Protein AF-A0A9J6D4V9-F1 (afdb_monomer_lite)

Organism: Rhipicephalus microplus (NCBI:txid6941)

Secondary structure (DSSP, 8-state):
-----PPPPPP-PPPPP------------------------------------------THHHHHHHHHHHHHHHHHHHHHHHHHHHHHHHTTSSS-HHHHHHHHHHHS-------PPPPPPSSSEEEEEEE-TT--GGGS-HHHHHHHHHHHTTT-S-TTSSEEEEETTTTEEEEEES-HHHHHHHHT--EEEETTEEEEEEEEEPPPTTEEEEEEE-PPTT--HHHHHHHSTTT-TT-EEEEEEE-TTSSEEEEEEESS---SEEEETTEEEEEEEP-PBPPB-TTT--BSS-GGG-S-TT--B-TTT--BSPPTT-------SS-SSSS-TT-TT-GGGB--PPPP-----------------------------------------------------------------------------------------------------------TTSSS----TT-EEEEEEEEETTEEEEEEEE----SSEEEEEEE--TT--HHHHHHHEE-TTS-EEEEEE-TTSSEEEEEEESSS--SEEEETTEEEEPEE--PPPPB-TTT--BSS-GGG-S-TTS-B-TTT--B-PEETTEEPP-------TTT--

pLDDT: mean 72.31, std 23.51, range [28.3, 98.06]

InterPro domains:
  IPR001878 Zinc finger, CCHC-type [PS50158] (565-580)
  IPR001878 Zinc finger, CCHC-type [SM00343] (285-301)
  IPR001878 Zinc finger, CCHC-type [SM00343] (564-580)
  IPR036875 Zinc finger, CCHC-type superfamily [SSF57756] (561-592)

Radius of gyration: 41.22 Å; chains: 1; bounding box: 108×110×120 Å

Structure (mmCIF, N/CA/C/O backbone):
data_AF-A0A9J6D4V9-F1
#
_entry.id   AF-A0A9J6D4V9-F1
#
loop_
_atom_site.group_PDB
_atom_site.id
_atom_site.type_symbol
_atom_site.label_atom_id
_atom_site.label_alt_id
_atom_site.label_comp_id
_atom_site.label_asym_id
_atom_site.label_entity_id
_atom_site.label_seq_id
_atom_site.pdbx_PDB_ins_code
_atom_site.Cartn_x
_atom_site.Cartn_y
_atom_site.Cartn_z
_atom_site.occupancy
_atom_site.B_iso_or_equiv
_atom_site.auth_seq_id
_atom_site.auth_comp_id
_atom_site.auth_asym_id
_atom_site.auth_atom_id
_atom_site.pdbx_PDB_model_num
ATOM 1 N N . MET A 1 1 ? 28.452 5.217 42.833 1.00 40.12 1 MET A N 1
ATOM 2 C CA . MET A 1 1 ? 28.239 3.842 43.328 1.00 40.12 1 MET A CA 1
ATOM 3 C C . MET A 1 1 ? 26.822 3.478 42.954 1.00 40.12 1 MET A C 1
ATOM 5 O O . MET A 1 1 ? 25.899 3.711 43.721 1.00 40.12 1 MET A O 1
ATOM 9 N N . GLU A 1 2 ? 26.670 3.088 41.695 1.00 35.03 2 GLU A N 1
ATOM 10 C CA . GLU A 1 2 ? 25.404 2.697 41.083 1.00 35.03 2 GLU A CA 1
ATOM 11 C C . GLU A 1 2 ? 25.174 1.216 41.376 1.00 35.03 2 GLU A C 1
ATOM 13 O O . GLU A 1 2 ? 26.120 0.427 41.376 1.00 35.03 2 GLU A O 1
ATOM 18 N N . VAL A 1 3 ? 23.934 0.875 41.712 1.00 43.69 3 VAL A N 1
ATOM 19 C CA . VAL A 1 3 ? 23.513 -0.476 42.072 1.00 43.69 3 VAL A CA 1
ATOM 20 C C . VAL A 1 3 ? 22.655 -0.975 40.916 1.00 43.69 3 VAL A C 1
ATOM 22 O O . VAL A 1 3 ? 21.552 -0.475 40.704 1.00 43.69 3 VAL A O 1
ATOM 25 N N . ASP A 1 4 ? 23.206 -1.905 40.141 1.00 37.25 4 ASP A N 1
ATOM 26 C CA . ASP A 1 4 ? 22.520 -2.610 39.061 1.00 37.25 4 ASP A CA 1
ATOM 27 C C . ASP A 1 4 ? 21.611 -3.702 39.648 1.00 37.25 4 ASP A C 1
ATOM 29 O O . ASP A 1 4 ? 22.089 -4.692 40.203 1.00 37.25 4 ASP A O 1
ATOM 33 N N . GLU A 1 5 ? 20.293 -3.550 39.498 1.00 47.66 5 GLU A N 1
ATOM 34 C CA . GLU A 1 5 ? 19.321 -4.624 39.728 1.00 47.66 5 GLU A CA 1
ATOM 35 C C . GLU A 1 5 ? 18.930 -5.274 38.393 1.00 47.66 5 GLU A C 1
ATOM 37 O O . GLU A 1 5 ? 18.200 -4.715 37.570 1.00 47.66 5 GLU A O 1
ATOM 42 N N . ALA A 1 6 ? 19.431 -6.492 38.189 1.00 38.75 6 ALA A N 1
ATOM 43 C CA . ALA A 1 6 ? 19.097 -7.359 37.070 1.00 38.75 6 ALA A CA 1
ATOM 44 C C . ALA A 1 6 ? 17.763 -8.094 37.306 1.00 38.75 6 ALA A C 1
ATOM 46 O O . ALA A 1 6 ? 17.585 -8.801 38.297 1.00 38.75 6 ALA A O 1
ATOM 47 N N . TYR A 1 7 ? 16.840 -7.980 36.349 1.00 41.12 7 TYR A N 1
ATOM 48 C CA . TYR A 1 7 ? 15.616 -8.785 36.269 1.00 41.12 7 TYR A CA 1
ATOM 49 C C . TYR A 1 7 ? 15.907 -10.179 35.673 1.00 41.12 7 TYR A C 1
ATOM 51 O O . TYR A 1 7 ? 16.511 -10.253 34.599 1.00 41.12 7 TYR A O 1
ATOM 59 N N . PRO A 1 8 ? 15.426 -11.290 36.269 1.00 50.03 8 PRO A N 1
ATOM 60 C CA . PRO A 1 8 ? 15.545 -12.616 35.670 1.00 50.03 8 PRO A CA 1
ATOM 61 C C . PRO A 1 8 ? 14.403 -12.886 34.674 1.00 50.03 8 PRO A C 1
ATOM 63 O O . PRO A 1 8 ? 13.220 -12.740 34.987 1.00 50.03 8 PRO A O 1
ATOM 66 N N . GLY A 1 9 ? 14.766 -13.298 33.457 1.00 38.12 9 GLY A N 1
ATOM 67 C CA . GLY A 1 9 ? 13.834 -13.788 32.436 1.00 38.12 9 GLY A CA 1
ATOM 68 C C . GLY A 1 9 ? 13.408 -15.248 32.674 1.00 38.12 9 GLY A C 1
ATOM 69 O O . GLY A 1 9 ? 14.150 -16.007 33.300 1.00 38.12 9 GLY A O 1
ATOM 70 N N . PRO A 1 10 ? 12.231 -15.675 32.176 1.00 48.09 10 PRO A N 1
ATOM 71 C CA . PRO A 1 10 ? 11.735 -17.028 32.393 1.00 48.09 10 PRO A CA 1
ATOM 72 C C . PRO A 1 10 ? 12.404 -18.054 31.467 1.00 48.09 10 PRO A C 1
ATOM 74 O O . PRO A 1 10 ? 12.491 -17.888 30.248 1.00 48.09 10 PRO A O 1
ATOM 77 N N . SER A 1 11 ? 12.832 -19.142 32.097 1.00 35.38 11 SER A N 1
ATOM 78 C CA . SER A 1 11 ? 13.412 -20.364 31.552 1.00 35.38 11 SER A CA 1
ATOM 79 C C . SER A 1 11 ? 12.443 -21.118 30.632 1.00 35.38 11 SER A C 1
ATOM 81 O O . SER A 1 11 ? 11.279 -21.350 30.956 1.00 35.38 11 SER A O 1
ATOM 83 N N . ARG A 1 12 ? 12.946 -21.522 29.461 1.00 38.38 12 ARG A N 1
ATOM 84 C CA . ARG A 1 12 ? 12.246 -22.345 28.467 1.00 38.38 12 ARG A CA 1
ATOM 85 C C . ARG A 1 12 ? 12.803 -23.769 28.542 1.00 38.38 12 ARG A C 1
ATOM 87 O O . ARG A 1 12 ? 14.004 -23.958 28.373 1.00 38.38 12 ARG A O 1
ATOM 94 N N . ALA A 1 13 ? 11.937 -24.741 28.817 1.00 38.50 13 ALA A N 1
ATOM 95 C CA . ALA A 1 13 ? 12.264 -26.166 28.808 1.00 38.50 13 ALA A CA 1
ATOM 96 C C . ALA A 1 13 ? 12.454 -26.696 27.365 1.00 38.50 13 ALA A C 1
ATOM 98 O O . ALA A 1 13 ? 11.830 -26.151 26.447 1.00 38.50 13 ALA A O 1
ATOM 99 N N . PRO A 1 14 ? 13.284 -27.737 27.150 1.00 47.25 14 PRO A N 1
ATOM 100 C CA . PRO A 1 14 ? 13.490 -28.344 25.840 1.00 47.25 14 PRO A CA 1
ATOM 101 C C . PRO A 1 14 ? 12.484 -29.479 25.590 1.00 47.25 14 PRO A C 1
ATOM 103 O O . PRO A 1 14 ? 12.342 -30.380 26.415 1.00 47.25 14 PRO A O 1
ATOM 106 N N . GLU A 1 15 ? 11.812 -29.454 24.438 1.00 40.12 15 GLU A N 1
ATOM 107 C CA . GLU A 1 15 ? 11.062 -30.605 23.923 1.00 40.12 15 GLU A CA 1
ATOM 108 C C . GLU A 1 15 ? 11.951 -31.443 23.001 1.00 40.12 15 GLU A C 1
ATOM 110 O O . GLU A 1 15 ? 12.715 -30.934 22.178 1.00 40.12 15 GLU A O 1
ATOM 115 N N . SER A 1 16 ? 11.859 -32.747 23.220 1.00 40.16 16 SER A N 1
ATOM 116 C CA . SER A 1 16 ? 12.719 -33.809 22.731 1.00 40.16 16 SER A CA 1
ATOM 117 C C . SER A 1 16 ? 12.394 -34.268 21.311 1.00 40.16 16 SER A C 1
ATOM 119 O O . SER A 1 16 ? 11.239 -34.400 20.913 1.00 40.16 16 SER A O 1
ATOM 121 N N . LEU A 1 17 ? 13.474 -34.600 20.607 1.00 36.28 17 LEU A N 1
ATOM 122 C CA . LEU A 1 17 ? 13.547 -35.372 19.372 1.00 36.28 17 LEU A CA 1
ATOM 123 C C . LEU A 1 17 ? 12.884 -36.749 19.519 1.00 36.28 17 LEU A C 1
ATOM 125 O O . LEU A 1 17 ? 13.176 -37.472 20.468 1.00 36.28 17 LEU A O 1
ATOM 129 N N . THR A 1 18 ? 12.092 -37.149 18.526 1.00 41.62 18 THR A N 1
ATOM 130 C CA . THR A 1 18 ? 11.937 -38.563 18.152 1.00 41.62 18 THR A CA 1
ATOM 131 C C . THR A 1 18 ? 12.014 -38.684 16.636 1.00 41.62 18 THR A C 1
ATOM 133 O O . THR A 1 18 ? 11.516 -37.831 15.899 1.00 41.62 18 THR A O 1
ATOM 136 N N . ALA A 1 19 ? 12.748 -39.707 16.219 1.00 35.22 19 ALA A N 1
ATOM 137 C CA . ALA A 1 19 ? 13.130 -40.024 14.861 1.00 35.22 19 ALA A CA 1
ATOM 138 C C . ALA A 1 19 ? 12.223 -41.116 14.266 1.00 35.22 19 ALA A C 1
ATOM 140 O O . ALA A 1 19 ? 11.539 -41.830 14.996 1.00 35.22 19 ALA A O 1
ATOM 141 N N . ASP A 1 20 ? 12.321 -41.220 12.941 1.00 33.28 20 ASP A N 1
ATOM 142 C CA . ASP A 1 20 ? 12.147 -42.394 12.081 1.00 33.28 20 ASP A CA 1
ATOM 143 C C . ASP A 1 20 ? 10.772 -43.067 11.954 1.00 33.28 20 ASP A C 1
ATOM 145 O O . ASP A 1 20 ? 10.208 -43.633 12.887 1.00 33.28 20 ASP A O 1
ATOM 149 N N . THR A 1 21 ? 10.284 -43.135 10.711 1.00 35.41 21 THR A N 1
ATOM 150 C CA . THR A 1 21 ? 10.215 -44.419 9.985 1.00 35.41 21 THR A CA 1
ATOM 151 C C . THR A 1 21 ? 9.868 -44.213 8.508 1.00 35.41 21 THR A C 1
ATOM 153 O O . THR A 1 21 ? 8.846 -43.627 8.150 1.00 35.41 21 THR A O 1
ATOM 156 N N . ASP A 1 22 ? 10.751 -44.736 7.661 1.00 34.06 22 ASP A N 1
ATOM 157 C CA . ASP A 1 22 ? 10.544 -45.024 6.247 1.00 34.06 22 ASP A CA 1
ATOM 158 C C . ASP A 1 22 ? 9.470 -46.103 6.043 1.00 34.06 22 ASP A C 1
ATOM 160 O O . ASP A 1 22 ? 9.441 -47.104 6.759 1.00 34.06 22 ASP A O 1
ATOM 164 N N . ALA A 1 23 ? 8.650 -45.958 4.999 1.00 36.25 23 ALA A N 1
ATOM 165 C CA . ALA A 1 23 ? 7.976 -47.088 4.362 1.00 36.25 23 ALA A CA 1
ATOM 166 C C . ALA A 1 23 ? 7.663 -46.773 2.892 1.00 36.25 23 ALA A C 1
ATOM 168 O O . ALA A 1 23 ? 6.784 -45.985 2.542 1.00 36.25 23 ALA A O 1
ATOM 169 N N . SER A 1 24 ? 8.437 -47.424 2.038 1.00 35.44 24 SER A N 1
ATOM 170 C CA . SER A 1 24 ? 8.276 -47.621 0.605 1.00 35.44 24 SER A CA 1
ATOM 171 C C . SER A 1 24 ? 7.042 -48.477 0.278 1.00 35.44 24 SER A C 1
ATOM 173 O O . SER A 1 24 ? 6.685 -49.380 1.031 1.00 35.44 24 SER A O 1
ATOM 175 N N . GLY A 1 25 ? 6.417 -48.254 -0.888 1.00 30.73 25 GLY A N 1
ATOM 176 C CA . GLY A 1 25 ? 5.390 -49.174 -1.386 1.00 30.73 25 GLY A CA 1
ATOM 177 C C . GLY A 1 25 ? 4.711 -48.815 -2.718 1.00 30.73 25 GLY A C 1
ATOM 178 O O . GLY A 1 25 ? 3.771 -48.035 -2.723 1.00 30.73 25 GLY A O 1
ATOM 179 N N . VAL A 1 26 ? 5.188 -49.440 -3.809 1.00 35.44 26 VAL A N 1
ATOM 180 C CA . VAL A 1 26 ? 4.422 -50.168 -4.866 1.00 35.44 26 VAL A CA 1
ATOM 181 C C . VAL A 1 26 ? 3.265 -49.410 -5.573 1.00 35.44 26 VAL A C 1
ATOM 183 O O . VAL A 1 26 ? 2.251 -49.100 -4.973 1.00 35.44 26 VAL A O 1
ATOM 186 N N . SER A 1 27 ? 3.377 -48.976 -6.839 1.00 31.91 27 SER A N 1
ATOM 187 C CA . SER A 1 27 ? 3.299 -49.715 -8.130 1.00 31.91 27 SER A CA 1
ATOM 188 C C . SER A 1 27 ? 1.944 -50.366 -8.479 1.00 31.91 27 SER A C 1
ATOM 190 O O . SER A 1 27 ? 1.660 -51.462 -8.017 1.00 31.91 27 SER A O 1
ATOM 192 N N . SER A 1 28 ? 1.193 -49.754 -9.412 1.00 36.53 28 SER A N 1
ATOM 193 C CA . SER A 1 28 ? 0.231 -50.395 -10.351 1.00 36.53 28 SER A CA 1
ATOM 194 C C . SER A 1 28 ? -0.436 -49.286 -11.193 1.00 36.53 28 SER A C 1
ATOM 196 O O . SER A 1 28 ? -1.169 -48.474 -10.643 1.00 36.53 28 SER A O 1
ATOM 198 N N . ARG A 1 29 ? -0.027 -48.973 -12.434 1.00 32.38 29 ARG A N 1
ATOM 199 C CA . ARG A 1 29 ? -0.283 -49.632 -13.741 1.00 32.38 29 ARG A CA 1
ATOM 200 C C . ARG A 1 29 ? -1.748 -50.013 -14.022 1.00 32.38 29 ARG A C 1
ATOM 202 O O . ARG A 1 29 ? -2.245 -50.944 -13.407 1.00 32.38 29 ARG A O 1
ATOM 209 N N . GLN A 1 30 ? -2.302 -49.360 -15.059 1.00 36.75 30 GLN A N 1
ATOM 210 C CA . GLN A 1 30 ? -3.184 -49.823 -16.165 1.00 36.75 30 GLN A CA 1
ATOM 211 C C . GLN A 1 30 ? -4.365 -48.854 -16.446 1.00 36.75 30 GLN A C 1
ATOM 213 O O . GLN A 1 30 ? -4.697 -48.057 -15.575 1.00 36.75 30 GLN A O 1
ATOM 218 N N . PRO A 1 31 ? -5.021 -48.893 -17.628 1.00 46.91 31 PRO A N 1
ATOM 219 C CA . PRO A 1 31 ? -4.448 -48.724 -18.966 1.00 46.91 31 PRO A CA 1
ATOM 220 C C . PRO A 1 31 ? -5.213 -47.683 -19.825 1.00 46.91 31 PRO A C 1
ATOM 222 O O . PRO A 1 31 ? -6.284 -47.194 -19.474 1.00 46.91 31 PRO A O 1
ATOM 225 N N . LYS A 1 32 ? -4.611 -47.365 -20.978 1.00 33.25 32 LYS A N 1
ATOM 226 C CA . LYS A 1 32 ? -5.160 -46.579 -22.093 1.00 33.25 32 LYS A CA 1
ATOM 227 C C . LYS A 1 32 ? -6.348 -47.294 -22.751 1.00 33.25 32 LYS A C 1
ATOM 229 O O . LYS A 1 32 ? -6.339 -48.517 -22.848 1.00 33.25 32 LYS A O 1
ATOM 234 N N . THR A 1 33 ? -7.300 -46.518 -23.262 1.00 37.38 33 THR A N 1
ATOM 235 C CA . THR A 1 33 ? -8.241 -46.934 -24.312 1.00 37.38 33 THR A CA 1
ATOM 236 C C . THR A 1 33 ? -8.137 -45.950 -25.472 1.00 37.38 33 THR A C 1
ATOM 238 O O . THR A 1 33 ? -8.057 -44.737 -25.265 1.00 37.38 33 THR A O 1
ATOM 241 N N . ASP A 1 34 ? -8.041 -46.526 -26.665 1.00 31.00 34 ASP A N 1
ATOM 242 C CA . ASP A 1 34 ? -7.823 -45.897 -27.960 1.00 31.00 34 ASP A CA 1
ATOM 243 C C . ASP A 1 34 ? -9.154 -45.584 -28.677 1.00 31.00 34 ASP A C 1
ATOM 245 O O . ASP A 1 34 ? -10.120 -46.328 -28.528 1.00 31.00 34 ASP A O 1
ATOM 249 N N . GLU A 1 35 ? -9.107 -44.524 -29.504 1.00 31.72 35 GLU A N 1
ATOM 250 C CA . GLU A 1 35 ? -9.814 -44.311 -30.792 1.00 31.72 35 GLU A CA 1
ATOM 251 C C . GLU A 1 35 ? -11.364 -44.206 -30.874 1.00 31.72 35 GLU A C 1
ATOM 253 O O . GLU A 1 35 ? -12.065 -44.600 -29.945 1.00 31.72 35 GLU A O 1
ATOM 258 N N . PRO A 1 36 ? -11.954 -43.705 -32.000 1.00 50.59 36 PRO A N 1
ATOM 259 C CA . PRO A 1 36 ? -11.355 -43.112 -33.214 1.00 50.59 36 PRO A CA 1
ATOM 260 C C . PRO A 1 36 ? -11.945 -41.746 -33.664 1.00 50.59 36 PRO A C 1
ATOM 262 O O . PRO A 1 36 ? -12.940 -41.235 -33.152 1.00 50.59 36 PRO A O 1
ATOM 265 N N . ALA A 1 37 ? -11.286 -41.185 -34.684 1.00 38.47 37 ALA A N 1
ATOM 266 C CA . ALA A 1 37 ? -11.638 -40.009 -35.484 1.00 38.47 37 ALA A CA 1
ATOM 267 C C . ALA A 1 37 ? -12.893 -40.178 -36.376 1.00 38.47 37 ALA A C 1
ATOM 269 O O . ALA A 1 37 ? -13.313 -41.305 -36.640 1.00 38.47 37 ALA A O 1
ATOM 270 N N . PRO A 1 38 ? -13.401 -39.079 -36.975 1.00 50.19 38 PRO A N 1
ATOM 271 C CA . PRO A 1 38 ? -14.128 -39.153 -38.235 1.00 50.19 38 PRO A CA 1
ATOM 272 C C . PRO A 1 38 ? -13.453 -38.352 -39.367 1.00 50.19 38 PRO A C 1
ATOM 274 O O . PRO A 1 38 ? -13.270 -37.140 -39.285 1.00 50.19 38 PRO A O 1
ATOM 277 N N . VAL A 1 39 ? -13.078 -39.120 -40.390 1.00 38.91 39 VAL A N 1
ATOM 278 C CA . VAL A 1 39 ? -13.235 -38.958 -41.850 1.00 38.91 39 VAL A CA 1
ATOM 279 C C . VAL A 1 39 ? -13.519 -37.590 -42.499 1.00 38.91 39 VAL A C 1
ATOM 281 O O . VAL A 1 39 ? -14.406 -36.831 -42.114 1.00 38.91 39 VAL A O 1
ATOM 284 N N . ASP A 1 40 ? -12.783 -37.414 -43.602 1.00 31.73 40 ASP A N 1
ATOM 285 C CA . ASP A 1 40 ? -12.833 -36.417 -44.670 1.00 31.73 40 ASP A CA 1
ATOM 286 C C . ASP A 1 40 ? -14.213 -36.131 -45.286 1.00 31.73 40 ASP A C 1
ATOM 288 O O . ASP A 1 40 ? -15.028 -37.028 -45.506 1.00 31.73 40 ASP A O 1
ATOM 292 N N . ALA A 1 41 ? -14.391 -34.881 -45.726 1.00 35.47 41 ALA A N 1
ATOM 293 C CA . ALA A 1 41 ? -15.314 -34.523 -46.799 1.00 35.47 41 ALA A CA 1
ATOM 294 C C . ALA A 1 41 ? -14.652 -33.502 -47.741 1.00 35.47 41 ALA A C 1
ATOM 296 O O . ALA A 1 41 ? -14.450 -32.335 -47.409 1.00 35.47 41 ALA A O 1
ATOM 297 N N . THR A 1 42 ? -14.309 -33.993 -48.928 1.00 34.31 42 THR A N 1
ATOM 298 C CA . THR A 1 42 ? -13.768 -33.298 -50.099 1.00 34.31 42 THR A CA 1
ATOM 299 C C . THR A 1 42 ? -14.909 -32.739 -50.958 1.00 34.31 42 THR A C 1
ATOM 301 O O . THR A 1 42 ? -15.763 -33.502 -51.390 1.00 34.31 42 THR A O 1
ATOM 304 N N . LEU A 1 43 ? -14.892 -31.437 -51.262 1.00 37.06 43 LEU A N 1
ATOM 305 C CA . LEU A 1 43 ? -15.573 -30.772 -52.393 1.00 37.06 43 LEU A CA 1
ATOM 306 C C . LEU A 1 43 ? -14.710 -29.525 -52.702 1.00 37.06 43 LEU A C 1
ATOM 308 O O . LEU A 1 43 ? -14.483 -28.726 -51.801 1.00 37.06 43 LEU A O 1
ATOM 312 N N . GLY A 1 44 ? -14.073 -29.313 -53.856 1.00 30.41 44 GLY A N 1
ATOM 313 C CA . GLY A 1 44 ? -14.492 -29.597 -55.227 1.00 30.41 44 GLY A CA 1
ATOM 314 C C . GLY A 1 44 ? -15.267 -28.389 -55.763 1.00 30.41 44 GLY A C 1
ATOM 315 O O . GLY A 1 44 ? -16.412 -28.225 -55.357 1.00 30.41 44 GLY A O 1
ATOM 316 N N . ASN A 1 45 ? -14.608 -27.526 -56.558 1.00 34.59 45 ASN A N 1
ATOM 317 C CA . ASN A 1 45 ? -15.135 -26.674 -57.654 1.00 34.59 45 ASN A CA 1
ATOM 318 C C . ASN A 1 45 ? -14.176 -25.489 -57.901 1.00 34.59 45 ASN A C 1
ATOM 320 O O . ASN A 1 45 ? -14.007 -24.623 -57.049 1.00 34.59 45 ASN A O 1
ATOM 324 N N . GLU A 1 46 ? -13.325 -25.558 -58.925 1.00 33.78 46 GLU A N 1
ATOM 325 C CA . GLU A 1 46 ? -13.584 -25.263 -60.350 1.00 33.78 46 GLU A CA 1
ATOM 326 C C . GLU A 1 46 ? -13.322 -23.789 -60.703 1.00 33.78 46 GLU A C 1
ATOM 328 O O . GLU A 1 46 ? -14.071 -22.866 -60.388 1.00 33.78 46 GLU A O 1
ATOM 333 N N . THR A 1 47 ? -12.178 -23.616 -61.360 1.00 35.00 47 THR A N 1
ATOM 334 C CA . THR A 1 47 ? -11.661 -22.435 -62.044 1.00 35.00 47 THR A CA 1
ATOM 335 C C . THR A 1 47 ? -12.384 -22.223 -63.372 1.00 35.00 47 THR A C 1
ATOM 337 O O . THR A 1 47 ? -12.468 -23.150 -64.174 1.00 35.00 47 THR A O 1
ATOM 340 N N . GLY A 1 48 ? -12.834 -20.997 -63.636 1.00 32.84 48 GLY A N 1
ATOM 341 C CA . GLY A 1 48 ? -13.340 -20.577 -64.941 1.00 32.84 48 GLY A CA 1
ATOM 342 C C . GLY A 1 48 ? -12.669 -19.281 -65.384 1.00 32.84 48 GLY A C 1
ATOM 343 O O . GLY A 1 48 ? -13.041 -18.205 -64.919 1.00 32.84 48 GLY A O 1
ATOM 344 N N . ASP A 1 49 ? -11.685 -19.411 -66.274 1.00 32.81 49 ASP A N 1
ATOM 345 C CA . ASP A 1 49 ? -11.134 -18.330 -67.090 1.00 32.81 49 ASP A CA 1
ATOM 346 C C . ASP A 1 49 ? -12.139 -17.930 -68.181 1.00 32.81 49 ASP A C 1
ATOM 348 O O . ASP A 1 49 ? -12.720 -18.788 -68.846 1.00 32.81 49 ASP A O 1
ATOM 352 N N . ALA A 1 50 ? -12.303 -16.627 -68.418 1.00 34.69 50 ALA A N 1
ATOM 353 C CA . ALA A 1 50 ? -12.903 -16.120 -69.648 1.00 34.69 50 ALA A CA 1
ATOM 354 C C . ALA A 1 50 ? -12.254 -14.797 -70.075 1.00 34.69 50 ALA A C 1
ATOM 356 O O . ALA A 1 50 ? -12.098 -13.846 -69.308 1.00 34.69 50 ALA A O 1
ATOM 357 N N . THR A 1 51 ? -11.862 -14.797 -71.340 1.00 32.75 51 THR A N 1
ATOM 358 C CA . THR A 1 51 ? -11.057 -13.833 -72.081 1.00 32.75 51 THR A CA 1
ATOM 359 C C . THR A 1 51 ? -11.812 -12.587 -72.557 1.00 32.75 51 THR A C 1
ATOM 361 O O . THR A 1 51 ? -12.968 -12.653 -72.951 1.00 32.75 51 THR A O 1
ATOM 364 N N . CYS A 1 52 ? -11.064 -11.480 -72.560 1.00 31.03 52 CYS A N 1
ATOM 365 C CA . CYS A 1 52 ? -10.969 -10.333 -73.480 1.00 31.03 52 CYS A CA 1
ATOM 366 C C . CYS A 1 52 ? -12.094 -9.937 -74.474 1.00 31.03 52 CYS A C 1
ATOM 368 O O . CYS A 1 52 ? -12.591 -10.735 -75.260 1.00 31.03 52 CYS A O 1
ATOM 370 N N . SER A 1 53 ? -12.205 -8.602 -74.587 1.00 34.06 53 SER A N 1
ATOM 371 C CA . SER A 1 53 ? -12.595 -7.751 -75.729 1.00 34.06 53 SER A CA 1
ATOM 372 C C . SER A 1 53 ? -14.071 -7.372 -75.894 1.00 34.06 53 SER A C 1
ATOM 374 O O . SER A 1 53 ? -14.905 -8.197 -76.221 1.00 34.06 53 SER A O 1
ATOM 376 N N . GLU A 1 54 ? -14.369 -6.079 -75.695 1.00 33.69 54 GLU A N 1
ATOM 377 C CA . GLU A 1 54 ? -14.855 -5.174 -76.753 1.00 33.69 54 GLU A CA 1
ATOM 378 C C . GLU A 1 54 ? -15.011 -3.730 -76.230 1.00 33.69 54 GLU A C 1
ATOM 380 O O . GLU A 1 54 ? -15.466 -3.470 -75.115 1.00 33.69 54 GLU A O 1
ATOM 385 N N . ARG A 1 55 ? -14.571 -2.767 -77.049 1.00 39.22 55 ARG A N 1
ATOM 386 C CA . ARG A 1 55 ? -14.785 -1.323 -76.876 1.00 39.22 55 ARG A CA 1
ATOM 387 C C . ARG A 1 55 ? -16.215 -0.989 -77.290 1.00 39.22 55 ARG A C 1
ATOM 389 O O . ARG A 1 55 ? -16.538 -1.281 -78.426 1.00 39.22 55 ARG A O 1
ATOM 396 N N . HIS A 1 56 ? -16.973 -0.232 -76.493 1.00 40.31 56 HIS A N 1
ATOM 397 C CA . HIS A 1 56 ? -17.989 0.692 -77.019 1.00 40.31 56 HIS A CA 1
ATOM 398 C C . HIS A 1 56 ? -18.211 1.884 -76.071 1.00 40.31 56 HIS A C 1
ATOM 400 O O . HIS A 1 56 ? -18.056 1.779 -74.856 1.00 40.31 56 HIS A O 1
ATOM 406 N N . GLY A 1 57 ? -18.457 3.050 -76.675 1.00 37.28 57 GLY A N 1
ATOM 407 C CA . GLY A 1 57 ? -18.375 4.377 -76.069 1.00 37.28 57 GLY A CA 1
ATOM 408 C C . GLY A 1 57 ? -19.445 4.694 -75.025 1.00 37.28 57 GLY A C 1
ATOM 409 O O . GLY A 1 57 ? -20.564 4.190 -75.058 1.00 37.28 57 GLY A O 1
ATOM 410 N N . TRP A 1 58 ? -19.074 5.577 -74.100 1.00 37.38 58 TRP A N 1
ATOM 411 C CA . TRP A 1 58 ? -19.942 6.095 -73.050 1.00 37.38 58 TRP A CA 1
ATOM 412 C C . TRP A 1 58 ? -20.721 7.302 -73.577 1.00 37.38 58 TRP A C 1
ATOM 414 O O . TRP A 1 58 ? -20.132 8.351 -73.828 1.00 37.38 58 TRP A O 1
ATOM 424 N N . THR A 1 59 ? -22.036 7.161 -73.729 1.00 56.41 59 THR A N 1
ATOM 425 C CA . THR A 1 59 ? -22.963 8.285 -73.920 1.00 56.41 59 THR A CA 1
ATOM 426 C C . THR A 1 59 ? -23.510 8.752 -72.564 1.00 56.41 59 THR A C 1
ATOM 428 O O . THR A 1 59 ? -23.595 7.976 -71.605 1.00 56.41 59 THR A O 1
ATOM 431 N N . GLU A 1 60 ? -23.859 10.039 -72.457 1.00 47.88 60 GLU A N 1
ATOM 432 C CA . GLU A 1 60 ? -24.284 10.712 -71.213 1.00 47.88 60 GLU A CA 1
ATOM 433 C C . GLU A 1 60 ? -25.519 10.075 -70.526 1.00 47.88 60 GLU A C 1
ATOM 435 O O . GLU A 1 60 ? -25.700 10.227 -69.315 1.00 47.88 60 GLU A O 1
ATOM 440 N N . ASP A 1 61 ? -26.301 9.248 -71.227 1.00 50.97 61 ASP A N 1
ATOM 441 C CA . ASP A 1 61 ? -27.485 8.556 -70.685 1.00 50.97 61 ASP A CA 1
ATOM 442 C C . ASP A 1 61 ? -27.168 7.456 -69.647 1.00 50.97 61 ASP A C 1
ATOM 444 O O . ASP A 1 61 ? -28.000 7.109 -68.792 1.00 50.97 61 ASP A O 1
ATOM 448 N N . ALA A 1 62 ? -25.939 6.928 -69.637 1.00 51.28 62 ALA A N 1
ATOM 449 C CA . ALA A 1 62 ? -25.517 5.925 -68.655 1.00 51.28 62 ALA A CA 1
ATOM 450 C C . ALA A 1 62 ? -25.453 6.496 -67.221 1.00 51.28 62 ALA A C 1
ATOM 452 O O . ALA A 1 62 ? -25.724 5.786 -66.243 1.00 51.28 62 ALA A O 1
ATOM 453 N N . TRP A 1 63 ? -25.171 7.795 -67.073 1.00 49.41 63 TRP A N 1
ATOM 454 C CA . TRP A 1 63 ? -25.043 8.456 -65.769 1.00 49.41 63 TRP A CA 1
ATOM 455 C C . TRP A 1 63 ? -26.386 8.625 -65.046 1.00 49.41 63 TRP A C 1
ATOM 457 O O . TRP A 1 63 ? -26.475 8.377 -63.836 1.00 49.41 63 TRP A O 1
ATOM 467 N N . HIS A 1 64 ? -27.459 8.945 -65.773 1.00 50.34 64 HIS A N 1
ATOM 468 C CA . HIS A 1 64 ? -28.801 9.075 -65.192 1.00 50.34 64 HIS A CA 1
ATOM 469 C C . HIS A 1 64 ? -29.359 7.727 -64.701 1.00 50.34 64 HIS A C 1
ATOM 471 O O . HIS A 1 64 ? -29.997 7.651 -63.642 1.00 50.34 64 HIS A O 1
ATOM 477 N N . THR A 1 65 ? -29.017 6.631 -65.383 1.00 55.75 65 THR A N 1
ATOM 478 C CA . THR A 1 65 ? -29.423 5.270 -64.993 1.00 55.75 65 THR A CA 1
ATOM 479 C C . THR A 1 65 ? -28.704 4.790 -63.719 1.00 55.75 65 THR A C 1
ATOM 481 O O . THR A 1 65 ? -29.309 4.148 -62.850 1.00 55.75 65 THR A O 1
ATOM 484 N N . VAL A 1 66 ? -27.428 5.152 -63.535 1.00 55.59 66 VAL A N 1
ATOM 485 C CA . VAL A 1 66 ? -26.648 4.823 -62.324 1.00 55.59 66 VAL A CA 1
ATOM 486 C C . VAL A 1 66 ? -27.131 5.614 -61.101 1.00 55.59 66 VAL A C 1
ATOM 488 O O . VAL A 1 66 ? -27.237 5.050 -60.003 1.00 55.59 66 VAL A O 1
ATOM 491 N N . LEU A 1 67 ? -27.505 6.888 -61.271 1.00 53.41 67 LEU A N 1
ATOM 492 C CA . LEU A 1 67 ? -28.073 7.710 -60.193 1.00 53.41 67 LEU A CA 1
ATOM 493 C C . LEU A 1 67 ? -29.435 7.173 -59.712 1.00 53.41 67 LEU A C 1
ATOM 495 O O . LEU A 1 67 ? -29.660 7.081 -58.499 1.00 53.41 67 LEU A O 1
ATOM 499 N N . SER A 1 68 ? -30.283 6.696 -60.630 1.00 63.59 68 SER A N 1
ATOM 500 C CA . SER A 1 68 ? -31.557 6.028 -60.316 1.00 63.59 68 SER A CA 1
ATOM 501 C C . SER A 1 68 ? -31.362 4.720 -59.528 1.00 63.59 68 SER A C 1
ATOM 503 O O . SER A 1 68 ? -31.990 4.499 -58.484 1.00 63.59 68 SER A O 1
ATOM 505 N N . ARG A 1 69 ? -30.400 3.873 -59.929 1.00 67.25 69 ARG A N 1
ATOM 506 C CA . ARG A 1 69 ? -30.077 2.628 -59.200 1.00 67.25 69 ARG A CA 1
ATOM 507 C C . ARG A 1 69 ? -29.556 2.898 -57.786 1.00 67.25 69 ARG A C 1
ATOM 509 O O . ARG A 1 69 ? -29.909 2.173 -56.852 1.00 67.25 69 ARG A O 1
ATOM 516 N N . ARG A 1 70 ? -28.764 3.959 -57.591 1.00 68.56 70 ARG A N 1
ATOM 517 C CA . ARG A 1 70 ? -28.232 4.341 -56.270 1.00 68.56 70 ARG A CA 1
ATOM 518 C C . ARG A 1 70 ? -29.332 4.850 -55.334 1.00 68.56 70 ARG A C 1
ATOM 520 O O . ARG A 1 70 ? -29.342 4.487 -54.156 1.00 68.56 70 ARG A O 1
ATOM 527 N N . GLN A 1 71 ? -30.294 5.614 -55.852 1.00 73.12 71 GLN A N 1
ATOM 528 C CA . GLN A 1 71 ? -31.465 6.054 -55.085 1.00 73.12 71 GLN A CA 1
ATOM 529 C C . GLN A 1 71 ? -32.360 4.875 -54.678 1.00 73.12 71 GLN A C 1
ATOM 531 O O . GLN A 1 71 ? -32.730 4.767 -53.505 1.00 73.12 71 GLN A O 1
ATOM 536 N N . LYS A 1 72 ? -32.614 3.929 -55.593 1.00 80.25 72 LYS A N 1
ATOM 537 C CA . LYS A 1 72 ? -33.404 2.719 -55.309 1.00 80.25 72 LYS A CA 1
ATOM 538 C C . LYS A 1 72 ? -32.740 1.835 -54.243 1.00 80.25 72 LYS A C 1
ATOM 540 O O . LYS A 1 72 ? -33.400 1.374 -53.311 1.00 80.25 72 LYS A O 1
ATOM 545 N N . LYS A 1 73 ? -31.408 1.687 -54.292 1.00 83.00 73 LYS A N 1
ATOM 546 C CA . LYS A 1 73 ? -30.625 0.936 -53.289 1.00 83.00 73 LYS A CA 1
ATOM 547 C C . LYS A 1 73 ? -30.668 1.596 -51.902 1.00 83.00 73 LYS A C 1
ATOM 549 O O . LYS A 1 73 ? -30.757 0.901 -50.890 1.00 83.00 73 LYS A O 1
ATOM 554 N N . ASN A 1 74 ? -30.673 2.929 -51.843 1.00 81.25 74 ASN A N 1
ATOM 555 C CA . ASN A 1 74 ? -30.805 3.672 -50.587 1.00 81.25 74 ASN A CA 1
ATOM 556 C C . ASN A 1 74 ? -32.214 3.567 -49.979 1.00 81.25 74 ASN A C 1
ATOM 558 O O . ASN A 1 74 ? -32.333 3.426 -48.759 1.00 81.25 74 ASN A O 1
ATOM 562 N N . GLN A 1 75 ? -33.273 3.577 -50.797 1.00 82.56 75 GLN A N 1
ATOM 563 C CA . GLN A 1 75 ? -34.645 3.368 -50.313 1.00 82.56 75 GLN A CA 1
ATOM 564 C C . GLN A 1 75 ? -34.839 1.962 -49.723 1.00 82.56 75 GLN A C 1
ATOM 566 O O . GLN A 1 75 ? -35.339 1.840 -48.604 1.00 82.56 75 GLN A O 1
ATOM 571 N N . LEU A 1 76 ? -34.343 0.919 -50.396 1.00 87.56 76 LEU A N 1
ATOM 572 C CA . LEU A 1 76 ? -34.368 -0.463 -49.891 1.00 87.56 76 LEU A CA 1
ATOM 573 C C . LEU A 1 76 ? -33.612 -0.620 -48.564 1.00 87.56 76 LEU A C 1
ATOM 575 O O . LEU A 1 76 ? -34.090 -1.279 -47.639 1.00 87.56 76 LEU A O 1
ATOM 579 N N . LYS A 1 77 ? -32.453 0.037 -48.421 1.00 86.81 77 LYS A N 1
ATOM 580 C CA . LYS A 1 77 ? -31.675 0.013 -47.171 1.00 86.81 77 LYS A CA 1
ATOM 581 C C . LYS A 1 77 ? -32.425 0.695 -46.019 1.00 86.81 77 LYS A C 1
ATOM 583 O O . LYS A 1 77 ? -32.367 0.230 -44.880 1.00 86.81 77 LYS A O 1
ATOM 588 N N . LYS A 1 78 ? -33.173 1.763 -46.317 1.00 88.69 78 LYS A N 1
ATOM 589 C CA . LYS A 1 78 ? -34.024 2.463 -45.345 1.00 88.69 78 LYS A CA 1
ATOM 590 C C . LYS A 1 78 ? -35.232 1.615 -44.931 1.00 88.69 78 LYS A C 1
ATOM 592 O O . LYS A 1 78 ? -35.528 1.559 -43.741 1.00 88.69 78 LYS A O 1
ATOM 597 N N . GLN A 1 79 ? -35.870 0.912 -45.869 1.00 88.69 79 GLN A N 1
ATOM 598 C CA . GLN A 1 79 ? -36.972 -0.010 -45.566 1.00 88.69 79 GLN A CA 1
ATOM 599 C C . GLN A 1 79 ? -36.514 -1.203 -44.715 1.00 88.69 79 GLN A C 1
ATOM 601 O O . GLN A 1 79 ? -37.141 -1.483 -43.695 1.00 88.69 79 GLN A O 1
ATOM 606 N N . ARG A 1 80 ? -35.369 -1.828 -45.031 1.00 89.19 80 ARG A N 1
ATOM 607 C CA . ARG A 1 80 ? -34.784 -2.893 -44.191 1.00 89.19 80 ARG A CA 1
ATOM 608 C C . ARG A 1 80 ? -34.485 -2.422 -42.769 1.00 89.19 80 ARG A C 1
ATOM 610 O O . ARG A 1 80 ? -34.832 -3.109 -41.817 1.00 89.19 80 ARG A O 1
ATOM 617 N N . SER A 1 81 ? -33.908 -1.228 -42.611 1.00 89.69 81 SER A N 1
ATOM 618 C CA . SER A 1 81 ? -33.646 -0.661 -41.281 1.00 89.69 81 SER A CA 1
ATOM 619 C C . SER A 1 81 ? -34.924 -0.409 -40.474 1.00 89.69 81 SER A C 1
ATOM 621 O O . SER A 1 81 ? -34.887 -0.499 -39.246 1.00 89.69 81 SER A O 1
ATOM 623 N N . LEU A 1 82 ? -36.032 -0.058 -41.131 1.00 88.56 82 LEU A N 1
ATOM 624 C CA . LEU A 1 82 ? -37.318 0.144 -40.466 1.00 88.56 82 LEU A CA 1
ATOM 625 C C . LEU A 1 82 ? -37.959 -1.187 -40.065 1.00 88.56 82 LEU A C 1
ATOM 627 O O . LEU A 1 82 ? -38.415 -1.298 -38.931 1.00 88.56 82 LEU A O 1
ATOM 631 N N . MET A 1 83 ? -37.913 -2.206 -40.930 1.00 86.19 83 MET A N 1
ATOM 632 C CA . MET A 1 83 ? -38.392 -3.547 -40.580 1.00 86.19 83 MET A CA 1
ATOM 633 C C . MET A 1 83 ? -37.580 -4.174 -39.444 1.00 86.19 83 MET A C 1
ATOM 635 O O . MET A 1 83 ? -38.165 -4.690 -38.502 1.00 86.19 83 MET A O 1
ATOM 639 N N . GLU A 1 84 ? -36.251 -4.053 -39.448 1.00 86.38 84 GLU A N 1
ATOM 640 C CA . GLU A 1 84 ? -35.415 -4.604 -38.371 1.00 86.38 84 GLU A CA 1
ATOM 641 C C . GLU A 1 84 ? -35.687 -3.922 -37.017 1.00 86.38 84 GLU A C 1
ATOM 643 O O . GLU A 1 84 ? -35.648 -4.553 -35.961 1.00 86.38 84 GLU A O 1
ATOM 648 N N . LYS A 1 85 ? -36.020 -2.624 -37.035 1.00 86.25 85 LYS A N 1
ATOM 649 C CA . LYS A 1 85 ? -36.463 -1.905 -35.833 1.00 86.25 85 LYS A CA 1
ATOM 650 C C . LYS A 1 85 ? -37.848 -2.344 -35.365 1.00 86.25 85 LYS A C 1
ATOM 652 O O . LYS A 1 85 ? -38.066 -2.371 -34.159 1.00 86.25 85 LYS A O 1
ATOM 657 N N . ALA A 1 86 ? -38.755 -2.673 -36.283 1.00 82.69 86 ALA A N 1
ATOM 658 C CA . ALA A 1 86 ? -40.078 -3.189 -35.943 1.00 82.69 86 ALA A CA 1
ATOM 659 C C . ALA A 1 86 ? -39.992 -4.602 -35.338 1.00 82.69 86 ALA A C 1
ATOM 661 O O . ALA A 1 86 ? -40.596 -4.849 -34.300 1.00 82.69 86 ALA A O 1
ATOM 662 N N . VAL A 1 87 ? -39.157 -5.483 -35.902 1.00 84.25 87 VAL A N 1
ATOM 663 C CA . VAL A 1 87 ? -38.916 -6.836 -35.365 1.00 84.25 87 VAL A CA 1
ATOM 664 C C . VAL A 1 87 ? -38.309 -6.770 -33.960 1.00 84.25 87 VAL A C 1
ATOM 666 O O . VAL A 1 87 ? -38.852 -7.360 -33.032 1.00 84.25 87 VAL A O 1
ATOM 669 N N . LYS A 1 88 ? -37.274 -5.943 -33.749 1.00 78.69 88 LYS A N 1
ATOM 670 C CA . LYS A 1 88 ? -36.677 -5.736 -32.413 1.00 78.69 88 LYS A CA 1
ATOM 671 C C . LYS A 1 88 ? -37.632 -5.099 -31.399 1.00 78.69 88 LYS A C 1
ATOM 673 O O . LYS A 1 88 ? -37.425 -5.243 -30.196 1.00 78.69 88 LYS A O 1
ATOM 678 N N . ALA A 1 89 ? -38.637 -4.351 -31.855 1.00 72.62 89 ALA A N 1
ATOM 679 C CA . ALA A 1 89 ? -39.662 -3.800 -30.974 1.00 72.62 89 ALA A CA 1
ATOM 680 C C . ALA A 1 89 ? -40.674 -4.874 -30.542 1.00 72.62 89 ALA A C 1
ATOM 682 O O . ALA A 1 89 ? -41.061 -4.874 -29.375 1.00 72.62 89 ALA A O 1
ATOM 683 N N . ASN A 1 90 ? -41.031 -5.806 -31.435 1.00 70.81 90 ASN A N 1
ATOM 684 C CA . ASN A 1 90 ? -41.922 -6.928 -31.122 1.00 70.81 90 ASN A CA 1
ATOM 685 C C . ASN A 1 90 ? -41.253 -8.000 -30.247 1.00 70.81 90 ASN A C 1
ATOM 687 O O . ASN A 1 90 ? -41.847 -8.408 -29.254 1.00 70.81 90 ASN A O 1
ATOM 691 N N . GLU A 1 91 ? -39.993 -8.372 -30.504 1.00 67.81 91 GLU A N 1
ATOM 692 C CA . GLU A 1 91 ? -39.259 -9.345 -29.663 1.00 67.81 91 GLU A CA 1
ATOM 693 C C . GLU A 1 91 ? -39.097 -8.872 -28.205 1.00 67.81 91 GLU A C 1
ATOM 695 O O . GLU A 1 91 ? -39.001 -9.666 -27.267 1.00 67.81 91 GLU A O 1
ATOM 700 N N . LYS A 1 92 ? -39.105 -7.552 -27.991 1.00 60.84 92 LYS A N 1
ATOM 701 C CA . LYS A 1 92 ? -39.037 -6.947 -26.658 1.00 60.84 92 LYS A CA 1
ATOM 702 C C . LYS A 1 92 ? -40.387 -6.935 -25.926 1.00 60.84 92 LYS A C 1
ATOM 704 O O . LYS A 1 92 ? -40.418 -6.617 -24.740 1.00 60.84 92 LYS A O 1
ATOM 709 N N . PHE A 1 93 ? -41.491 -7.231 -26.610 1.00 56.94 93 PHE A N 1
ATOM 710 C CA . PHE A 1 93 ? -42.832 -7.235 -26.022 1.00 56.94 93 PHE A CA 1
ATOM 711 C C . PHE A 1 93 ? -43.289 -8.637 -25.584 1.00 56.94 93 PHE A C 1
ATOM 713 O O . PHE A 1 93 ? -44.112 -8.735 -24.681 1.00 56.94 93 PHE A O 1
ATOM 720 N N . GLU A 1 94 ? -42.711 -9.707 -26.143 1.00 58.25 94 GLU A N 1
ATOM 721 C CA . GLU A 1 94 ? -43.106 -11.101 -25.858 1.00 58.25 94 GLU A CA 1
ATOM 722 C C . GLU A 1 94 ? -42.262 -11.830 -24.793 1.00 58.25 94 GLU A C 1
ATOM 724 O O . GLU A 1 94 ? -42.579 -12.963 -24.446 1.00 58.25 94 GLU A O 1
ATOM 729 N N . SER A 1 95 ? -41.214 -11.214 -24.230 1.00 55.84 95 SER A N 1
ATOM 730 C CA . SER A 1 95 ? -40.245 -11.920 -23.365 1.00 55.84 95 SER A CA 1
ATOM 731 C C . SER A 1 95 ? -40.311 -11.636 -21.853 1.00 55.84 95 SER A C 1
ATOM 733 O O . SER A 1 95 ? -39.543 -12.243 -21.112 1.00 55.84 95 SER A O 1
ATOM 735 N N . ASP A 1 96 ? -41.232 -10.801 -21.354 1.00 51.59 96 ASP A N 1
ATOM 736 C CA . ASP A 1 96 ? -41.360 -10.535 -19.907 1.00 51.59 96 ASP A CA 1
ATOM 737 C C . ASP A 1 96 ? -42.745 -10.969 -19.363 1.00 51.59 96 ASP A C 1
ATOM 739 O O . ASP A 1 96 ? -43.756 -10.356 -19.724 1.00 51.59 96 ASP A O 1
ATOM 743 N N . PRO A 1 97 ? -42.843 -11.968 -18.457 1.00 56.75 97 PRO A N 1
ATOM 744 C CA . PRO A 1 97 ? -44.112 -12.349 -17.842 1.00 56.75 97 PRO A CA 1
ATOM 745 C C . PRO A 1 97 ? -44.691 -11.197 -16.988 1.00 56.75 97 PRO A C 1
ATOM 747 O O . PRO A 1 97 ? -43.956 -10.521 -16.255 1.00 56.75 97 PRO A O 1
ATOM 750 N N . PRO A 1 98 ? -46.020 -10.970 -17.008 1.00 56.03 98 PRO A N 1
ATOM 751 C CA . PRO A 1 98 ? -46.656 -9.782 -16.422 1.00 56.03 98 PRO A CA 1
ATOM 752 C C . PRO A 1 98 ? -46.462 -9.626 -14.899 1.00 56.03 98 PRO A C 1
ATOM 754 O O . PRO A 1 98 ? -46.576 -8.517 -14.374 1.00 56.03 98 PRO A O 1
ATOM 757 N N . ALA A 1 99 ? -46.092 -10.695 -14.186 1.00 56.22 99 ALA A N 1
ATOM 758 C CA . ALA A 1 99 ? -45.851 -10.673 -12.741 1.00 56.22 99 ALA A CA 1
ATOM 759 C C . ALA A 1 99 ? -44.541 -9.963 -12.328 1.00 56.22 99 ALA A C 1
ATOM 761 O O . ALA A 1 99 ? -44.428 -9.460 -11.206 1.00 56.22 99 ALA A O 1
ATOM 762 N N . GLU A 1 100 ? -43.540 -9.880 -13.210 1.00 53.34 100 GLU A N 1
ATOM 763 C CA . GLU A 1 100 ? -42.221 -9.332 -12.857 1.00 53.34 100 GLU A CA 1
ATOM 764 C C . GLU A 1 100 ? -42.106 -7.823 -13.133 1.00 53.34 100 GLU A C 1
ATOM 766 O O . GLU A 1 100 ? -41.378 -7.093 -12.448 1.00 53.34 100 GLU A O 1
ATOM 771 N N . LYS A 1 101 ? -42.926 -7.318 -14.062 1.00 53.59 101 LYS A N 1
ATOM 772 C CA . LYS A 1 101 ? -43.025 -5.891 -14.393 1.00 53.59 101 LYS A CA 1
ATOM 773 C C . LYS A 1 101 ? -43.663 -5.079 -13.256 1.00 53.59 101 LYS A C 1
ATOM 775 O O . LYS A 1 101 ? -43.132 -4.032 -12.887 1.00 53.59 101 LYS A O 1
ATOM 780 N N . GLN A 1 102 ? -44.689 -5.623 -12.594 1.00 55.69 102 GLN A N 1
ATOM 781 C CA . GLN A 1 102 ? -45.322 -4.984 -11.429 1.00 55.69 102 GLN A CA 1
ATOM 782 C C . GLN A 1 102 ? -44.394 -4.926 -10.197 1.00 55.69 102 GLN A C 1
ATOM 784 O O . GLN A 1 102 ? -44.373 -3.921 -9.483 1.00 55.69 102 GLN A O 1
ATOM 789 N N . LYS A 1 103 ? -43.533 -5.936 -9.978 1.00 55.50 103 LYS A N 1
ATOM 790 C CA . LYS A 1 103 ? -42.490 -5.881 -8.930 1.00 55.50 103 LYS A CA 1
ATOM 791 C C . LYS A 1 103 ? -41.422 -4.824 -9.223 1.00 55.50 103 LYS A C 1
ATOM 793 O O . LYS A 1 103 ? -40.963 -4.140 -8.304 1.00 55.50 103 LYS A O 1
ATOM 798 N N . ARG A 1 104 ? -41.017 -4.655 -10.485 1.00 53.38 104 ARG A N 1
ATOM 799 C CA . ARG A 1 104 ? -40.021 -3.638 -10.872 1.00 53.38 104 ARG A CA 1
ATOM 800 C C . ARG A 1 104 ? -40.548 -2.210 -10.720 1.00 53.38 104 ARG A C 1
ATOM 802 O O . ARG A 1 104 ? -39.798 -1.347 -10.261 1.00 53.38 104 ARG A O 1
ATOM 809 N N . GLU A 1 105 ? -41.823 -1.975 -11.009 1.00 53.38 105 GLU A N 1
ATOM 810 C CA . GLU A 1 105 ? -42.449 -0.654 -10.871 1.00 53.38 105 GLU A CA 1
ATOM 811 C C . GLU A 1 105 ? -42.721 -0.287 -9.401 1.00 53.38 105 GLU A C 1
ATOM 813 O O . GLU A 1 105 ? -42.408 0.832 -8.988 1.00 53.38 105 GLU A O 1
ATOM 818 N N . ALA A 1 106 ? -43.126 -1.247 -8.557 1.00 52.28 106 ALA A N 1
ATOM 819 C CA . ALA A 1 106 ? -43.241 -1.033 -7.108 1.00 52.28 106 ALA A CA 1
ATOM 820 C C . ALA A 1 106 ? -41.884 -0.732 -6.429 1.00 52.28 106 ALA A C 1
ATOM 822 O O . ALA A 1 106 ? -41.817 -0.006 -5.434 1.00 52.28 106 ALA A O 1
ATOM 823 N N . THR A 1 107 ? -40.775 -1.234 -6.986 1.00 51.84 107 THR A N 1
ATOM 824 C CA . THR A 1 107 ? -39.428 -1.036 -6.418 1.00 51.84 107 THR A CA 1
ATOM 825 C C . THR A 1 107 ? -38.736 0.239 -6.936 1.00 51.84 107 THR A C 1
ATOM 827 O O . THR A 1 107 ? -37.840 0.768 -6.273 1.00 51.84 107 THR A O 1
ATOM 830 N N . GLN A 1 108 ? -39.149 0.793 -8.085 1.00 51.03 108 GLN A N 1
ATOM 831 C CA . GLN A 1 108 ? -38.547 2.013 -8.651 1.00 51.03 108 GLN A CA 1
ATOM 832 C C . GLN A 1 108 ? -38.996 3.320 -7.970 1.00 51.03 108 GLN A C 1
ATOM 834 O O . GLN A 1 108 ? -38.255 4.307 -8.022 1.00 51.03 108 GLN A O 1
ATOM 839 N N . GLY A 1 109 ? -40.141 3.333 -7.277 1.00 44.94 109 GLY A N 1
ATOM 840 C CA . GLY A 1 109 ? -40.671 4.521 -6.588 1.00 44.94 109 GLY A CA 1
ATOM 841 C C . GLY A 1 109 ? -39.945 4.900 -5.289 1.00 44.94 109 GLY A C 1
ATOM 842 O O . GLY A 1 109 ? -39.895 6.072 -4.917 1.00 44.94 109 GLY A O 1
ATOM 843 N N . PHE A 1 110 ? -39.289 3.947 -4.621 1.00 44.31 110 PHE A N 1
ATOM 844 C CA . PHE A 1 110 ? -38.517 4.201 -3.403 1.00 44.31 110 PHE A CA 1
ATOM 845 C C . PHE A 1 110 ? -37.019 4.252 -3.704 1.00 44.31 110 PHE A C 1
ATOM 847 O O . PHE A 1 110 ? -36.226 3.441 -3.219 1.00 44.31 110 PHE A O 1
ATOM 854 N N . ARG A 1 111 ? -36.576 5.285 -4.434 1.00 52.44 111 ARG A N 1
ATOM 855 C CA . ARG A 1 111 ? -35.187 5.748 -4.293 1.00 52.44 111 ARG A CA 1
ATOM 856 C C . ARG A 1 111 ? -35.021 6.216 -2.852 1.00 52.44 111 ARG A C 1
ATOM 858 O O . ARG A 1 111 ? -35.240 7.388 -2.557 1.00 52.44 111 ARG A O 1
ATOM 865 N N . ARG A 1 112 ? -34.674 5.286 -1.948 1.00 54.03 112 ARG A N 1
ATOM 866 C CA . ARG A 1 112 ? -34.323 5.553 -0.549 1.00 54.03 112 ARG A CA 1
ATOM 867 C C . ARG A 1 112 ? -33.385 6.750 -0.566 1.00 54.03 112 ARG A C 1
ATOM 869 O O . ARG A 1 112 ? -32.226 6.613 -0.959 1.00 54.03 112 ARG A O 1
ATOM 876 N N . ARG A 1 113 ? -33.904 7.931 -0.204 1.00 55.88 113 ARG A N 1
ATOM 877 C CA . ARG A 1 113 ? -33.098 9.133 0.010 1.00 55.88 113 ARG A CA 1
ATOM 878 C C . ARG A 1 113 ? -31.984 8.670 0.931 1.00 55.88 113 ARG A C 1
ATOM 880 O O . ARG A 1 113 ? -32.277 8.283 2.061 1.00 55.88 113 ARG A O 1
ATOM 887 N N . LYS A 1 114 ? -30.748 8.581 0.416 1.00 59.62 114 LYS A N 1
ATOM 888 C CA . LYS A 1 114 ? -29.583 8.183 1.211 1.00 59.62 114 LYS A CA 1
ATOM 889 C C . LYS A 1 114 ? -29.633 9.069 2.443 1.00 59.62 114 LYS A C 1
ATOM 891 O O . LYS A 1 114 ? -29.460 10.281 2.309 1.00 59.62 114 LYS A O 1
ATOM 896 N N . ARG A 1 115 ? -29.982 8.488 3.598 1.00 62.66 115 ARG A N 1
ATOM 897 C CA . ARG A 1 115 ? -30.010 9.218 4.862 1.00 62.66 115 ARG A CA 1
ATOM 898 C C . ARG A 1 115 ? -28.646 9.879 4.955 1.00 62.66 115 ARG A C 1
ATOM 900 O O . ARG A 1 115 ? -27.632 9.182 4.882 1.00 62.66 115 ARG A O 1
ATOM 907 N N . ARG A 1 116 ? -28.625 11.214 4.955 1.00 70.25 116 ARG A N 1
ATOM 908 C CA . ARG A 1 116 ? -27.379 11.968 5.052 1.00 70.25 116 ARG A CA 1
ATOM 909 C C . ARG A 1 116 ? -26.745 11.511 6.358 1.00 70.25 116 ARG A C 1
ATOM 911 O O . ARG A 1 116 ? -27.372 11.617 7.408 1.00 70.25 116 ARG A O 1
ATOM 918 N N . GLY A 1 117 ? -25.585 10.867 6.261 1.00 74.44 117 GLY A N 1
ATOM 919 C CA . GLY A 1 117 ? -24.871 10.413 7.445 1.00 74.44 117 GLY A CA 1
ATOM 920 C C . GLY A 1 117 ? -24.521 11.606 8.341 1.00 74.44 117 GLY A C 1
ATOM 921 O O . GLY A 1 117 ? -24.570 12.747 7.875 1.00 74.44 117 GLY A O 1
ATOM 922 N N . PRO A 1 118 ? -24.138 11.356 9.604 1.00 82.00 118 PRO A N 1
ATOM 923 C CA . PRO A 1 118 ? -23.611 12.414 10.456 1.00 82.00 118 PRO A CA 1
ATOM 924 C C . PRO A 1 118 ? -22.426 13.099 9.760 1.00 82.00 118 PRO A C 1
ATOM 926 O O . PRO A 1 118 ? -21.695 12.400 9.036 1.00 82.00 118 PRO A O 1
ATOM 929 N N . PRO A 1 119 ? -22.212 14.408 9.995 1.00 86.75 119 PRO A N 1
ATOM 930 C CA . PRO A 1 119 ? -21.095 15.142 9.407 1.00 86.75 119 PRO A CA 1
ATOM 931 C C . PRO A 1 119 ? -19.760 14.425 9.672 1.00 86.75 119 PRO A C 1
ATOM 933 O O . PRO A 1 119 ? -19.649 13.650 10.632 1.00 86.75 119 PRO A O 1
ATOM 936 N N . PRO A 1 120 ? -18.757 14.593 8.796 1.00 89.75 120 PRO A N 1
ATOM 937 C CA . PRO A 1 120 ? -17.428 14.048 9.046 1.00 89.75 120 PRO A CA 1
ATOM 938 C C . PRO A 1 120 ? -16.848 14.639 10.340 1.00 89.75 120 PRO A C 1
ATOM 940 O O . PRO A 1 120 ? -17.170 15.768 10.701 1.00 89.75 120 PRO A O 1
ATOM 943 N N . LEU A 1 121 ? -16.015 13.858 11.034 1.00 93.25 121 LEU A N 1
ATOM 944 C CA . LEU A 1 121 ? -15.221 14.380 12.151 1.00 93.25 121 LEU A CA 1
ATOM 945 C C . LEU A 1 121 ? -14.210 15.415 11.622 1.00 93.25 121 LEU A C 1
ATOM 947 O O . LEU A 1 121 ? -13.845 15.325 10.442 1.00 93.25 121 LEU A O 1
ATOM 951 N N . PRO A 1 122 ? -13.763 16.374 12.451 1.00 93.88 122 PRO A N 1
ATOM 952 C CA . PRO A 1 122 ? -12.727 17.320 12.058 1.00 93.88 122 PRO A CA 1
ATOM 953 C C . PRO A 1 122 ? -11.462 16.592 11.587 1.00 93.88 122 PRO A C 1
ATOM 955 O O . PRO A 1 122 ? -11.124 15.511 12.077 1.00 93.88 122 PRO A O 1
ATOM 958 N N . LYS A 1 123 ? -10.800 17.163 10.578 1.00 90.94 123 LYS A N 1
ATOM 959 C CA . LYS A 1 123 ? -9.645 16.528 9.928 1.00 90.94 123 LYS A CA 1
ATOM 960 C C . LYS A 1 123 ? -8.368 16.638 10.750 1.00 90.94 123 LYS A C 1
ATOM 962 O O . LYS A 1 123 ? -7.614 15.674 10.798 1.00 90.94 123 LYS A O 1
ATOM 967 N N . GLU A 1 124 ? -8.182 17.796 11.380 1.00 91.50 124 GLU A N 1
ATOM 968 C CA . GLU A 1 124 ? -6.985 18.149 12.155 1.00 91.50 124 GLU A CA 1
ATOM 969 C C . GLU A 1 124 ? -6.994 17.556 13.571 1.00 91.50 124 GLU A C 1
ATOM 971 O O . GLU A 1 124 ? -5.979 17.572 14.259 1.00 91.50 124 GLU A O 1
ATOM 976 N N . ASP A 1 125 ? -8.134 17.018 14.012 1.00 94.88 125 ASP A N 1
ATOM 977 C CA . ASP A 1 125 ? -8.250 16.397 15.326 1.00 94.88 125 ASP A CA 1
ATOM 978 C C . ASP A 1 125 ? -7.457 15.088 15.406 1.00 94.88 125 ASP A C 1
ATOM 980 O O . ASP A 1 125 ? -7.463 14.248 14.495 1.00 94.88 125 ASP A O 1
ATOM 984 N N . ILE A 1 126 ? -6.891 14.845 16.584 1.00 95.44 126 ILE A N 1
ATOM 985 C CA . ILE A 1 126 ? -6.331 13.557 16.967 1.00 95.44 126 ILE A CA 1
ATOM 986 C C . ILE A 1 126 ? -7.488 12.591 17.206 1.00 95.44 126 ILE A C 1
ATOM 988 O O . ILE A 1 126 ? -8.401 12.849 17.996 1.00 95.44 126 ILE A O 1
ATOM 992 N N . LYS A 1 127 ? -7.444 11.444 16.525 1.00 96.88 127 LYS A N 1
ATOM 993 C CA . LYS A 1 127 ? -8.497 10.428 16.597 1.00 96.88 127 LYS A CA 1
ATOM 994 C C . LYS A 1 127 ? -8.045 9.266 17.463 1.00 96.88 127 LYS A C 1
ATOM 996 O O . LYS A 1 127 ? -7.068 8.599 17.142 1.00 96.88 127 LYS A O 1
ATOM 1001 N N . ILE A 1 128 ? -8.785 8.977 18.523 1.00 97.69 128 ILE A N 1
ATOM 1002 C CA . ILE A 1 128 ? -8.560 7.840 19.415 1.00 97.69 128 ILE A CA 1
ATOM 1003 C C . ILE A 1 128 ? -9.640 6.800 19.131 1.00 97.69 128 ILE A C 1
ATOM 1005 O O . ILE A 1 128 ? -10.829 7.112 19.093 1.00 97.69 128 ILE A O 1
ATOM 1009 N N . ILE A 1 129 ? -9.243 5.550 18.908 1.00 97.31 129 ILE A N 1
ATOM 1010 C CA . ILE A 1 129 ? -10.167 4.435 18.713 1.00 97.31 129 ILE A CA 1
ATOM 1011 C C . ILE A 1 129 ? -10.233 3.636 20.008 1.00 97.31 129 ILE A C 1
ATOM 1013 O O . ILE A 1 129 ? -9.232 3.072 20.443 1.00 97.31 129 ILE A O 1
ATOM 1017 N N . LEU A 1 130 ? -11.435 3.545 20.570 1.00 97.38 130 LEU A N 1
ATOM 1018 C CA . LEU A 1 130 ? -11.762 2.670 21.684 1.00 97.38 130 LEU A CA 1
ATOM 1019 C C . LEU A 1 130 ? -12.384 1.376 21.164 1.00 97.38 130 LEU A C 1
ATOM 1021 O O . LEU A 1 130 ? -13.371 1.376 20.414 1.00 97.38 130 LEU A O 1
ATOM 1025 N N . ARG A 1 131 ? -11.808 0.259 21.593 1.00 96.25 131 ARG A N 1
ATOM 1026 C CA . ARG A 1 131 ? -12.255 -1.091 21.264 1.00 96.25 131 ARG A CA 1
ATOM 1027 C C . ARG A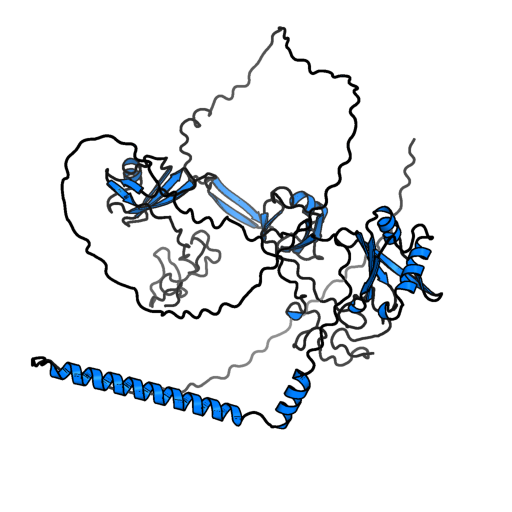 1 131 ? -12.722 -1.814 22.522 1.00 96.25 131 ARG A C 1
ATOM 1029 O O . ARG A 1 131 ? -11.886 -2.058 23.384 1.00 96.25 131 ARG A O 1
ATOM 1036 N N . PRO A 1 132 ? -14.011 -2.160 22.639 1.00 96.06 132 PRO A N 1
ATOM 1037 C CA . PRO A 1 132 ? -14.496 -2.936 23.770 1.00 96.06 132 PRO A CA 1
ATOM 1038 C C . PRO A 1 132 ? -14.016 -4.384 23.684 1.00 96.06 132 PRO A C 1
ATOM 1040 O O . PRO A 1 132 ? -13.993 -4.970 22.604 1.00 96.06 132 PRO A O 1
ATOM 1043 N N . HIS A 1 133 ? -13.718 -4.989 24.825 1.00 90.75 133 HIS A N 1
ATOM 1044 C CA . HIS A 1 133 ? -13.497 -6.426 24.933 1.00 90.75 133 HIS A CA 1
ATOM 1045 C C . HIS A 1 133 ? -14.782 -7.164 25.338 1.00 90.75 133 HIS A C 1
ATOM 1047 O O . HIS A 1 133 ? -15.719 -6.574 25.876 1.00 90.75 133 HIS A O 1
ATOM 1053 N N . LYS A 1 134 ? -14.787 -8.487 25.127 1.00 79.00 134 LYS A N 1
ATOM 1054 C CA . LYS A 1 134 ? -15.720 -9.442 25.758 1.00 79.00 134 LYS A CA 1
ATOM 1055 C C . LYS A 1 134 ? -17.212 -9.089 25.600 1.00 79.00 134 LYS A C 1
ATOM 1057 O O . LYS A 1 134 ? -17.923 -8.918 26.582 1.00 79.00 134 LYS A O 1
ATOM 1062 N N . GLY A 1 135 ? -17.716 -9.031 24.368 1.00 85.69 135 GLY A N 1
ATOM 1063 C CA . GLY A 1 135 ? -19.166 -9.096 24.133 1.00 85.69 135 GLY A CA 1
ATOM 1064 C C . GLY A 1 135 ? -19.961 -7.812 24.341 1.00 85.69 135 GLY A C 1
ATOM 1065 O O . GLY A 1 135 ? -21.176 -7.819 24.165 1.00 85.69 135 GLY A O 1
ATOM 1066 N N . LEU A 1 136 ? -19.316 -6.688 24.652 1.00 92.50 136 LEU A N 1
ATOM 1067 C CA . LEU A 1 136 ? -20.036 -5.424 24.734 1.00 92.50 136 LEU A CA 1
ATOM 1068 C C . LEU A 1 136 ? -20.437 -4.943 23.334 1.00 92.50 136 LEU A C 1
ATOM 1070 O O . LEU A 1 136 ? -19.591 -4.692 22.471 1.00 92.50 136 LEU A O 1
ATOM 1074 N N . TRP A 1 137 ? -21.740 -4.767 23.125 1.00 92.88 137 TRP A N 1
ATOM 1075 C CA . TRP A 1 137 ? -22.279 -4.277 21.864 1.00 92.88 137 TRP A CA 1
ATOM 1076 C C . TRP A 1 137 ? -22.523 -2.767 21.928 1.00 92.88 137 TRP A C 1
ATOM 1078 O O . TRP A 1 137 ? -23.572 -2.310 22.384 1.00 92.88 137 TRP A O 1
ATOM 1088 N N . VAL A 1 138 ? -21.575 -1.969 21.423 1.00 93.69 138 VAL A N 1
ATOM 1089 C CA . VAL A 1 138 ? -21.627 -0.495 21.561 1.00 93.69 138 VAL A CA 1
ATOM 1090 C C . VAL A 1 138 ? -22.806 0.145 20.833 1.00 93.69 138 VAL A C 1
ATOM 1092 O O . VAL A 1 138 ? -23.183 1.271 21.129 1.00 93.69 138 VAL A O 1
ATOM 1095 N N . LYS A 1 139 ? -23.426 -0.581 19.895 1.00 92.19 139 LYS A N 1
ATOM 1096 C CA . LYS A 1 139 ? -24.640 -0.147 19.196 1.00 92.19 139 LYS A CA 1
ATOM 1097 C C . LYS A 1 139 ? -25.829 0.052 20.150 1.00 92.19 139 LYS A C 1
ATOM 1099 O O . LYS A 1 139 ? -26.690 0.873 19.852 1.00 92.19 139 LYS A O 1
ATOM 1104 N N . ASN A 1 140 ? -25.874 -0.683 21.262 1.00 92.62 140 ASN A N 1
ATOM 1105 C CA . ASN A 1 140 ? -26.998 -0.678 22.205 1.00 92.62 140 ASN A CA 1
ATOM 1106 C C . ASN A 1 140 ? -26.807 0.323 23.360 1.00 92.62 140 ASN A C 1
ATOM 1108 O O . ASN A 1 140 ? -27.618 0.377 24.289 1.00 92.62 140 ASN A O 1
ATOM 1112 N N . ILE A 1 141 ? -25.724 1.098 23.316 1.00 93.94 141 ILE A N 1
ATOM 1113 C CA . ILE A 1 141 ? -25.346 2.062 24.345 1.00 93.94 141 ILE A CA 1
ATOM 1114 C C . ILE A 1 141 ? -25.565 3.459 23.773 1.00 93.94 141 ILE A C 1
ATOM 1116 O O . ILE A 1 141 ? -25.210 3.736 22.624 1.00 93.94 141 ILE A O 1
ATOM 1120 N N . MET A 1 142 ? -26.168 4.348 24.559 1.00 93.75 142 MET A N 1
ATOM 1121 C CA . MET A 1 142 ? -26.373 5.722 24.114 1.00 93.75 142 MET A CA 1
ATOM 1122 C C . MET A 1 142 ? -25.034 6.463 24.055 1.00 93.75 142 MET A C 1
ATOM 1124 O O . MET A 1 142 ? -24.182 6.305 24.924 1.00 93.75 142 MET A O 1
ATOM 1128 N N . GLY A 1 143 ? -24.850 7.325 23.050 1.00 92.94 143 GLY A N 1
ATOM 1129 C CA . GLY A 1 143 ? -23.602 8.087 22.901 1.00 92.94 143 GLY A CA 1
ATOM 1130 C C . GLY A 1 143 ? -23.269 8.938 24.131 1.00 92.94 143 GLY A C 1
ATOM 1131 O O . GLY A 1 143 ? -22.123 8.965 24.558 1.00 92.94 143 GLY A O 1
ATOM 1132 N N . LEU A 1 144 ? -24.281 9.556 24.751 1.00 93.19 144 LEU A N 1
ATOM 1133 C CA . LEU A 1 144 ? -24.108 10.367 25.961 1.00 93.19 144 LEU A CA 1
ATOM 1134 C C . LEU A 1 144 ? -23.667 9.532 27.174 1.00 93.19 144 LEU A C 1
ATOM 1136 O O . LEU A 1 144 ? -22.872 9.992 27.988 1.00 93.19 144 LEU A O 1
ATOM 1140 N N . GLU A 1 145 ? -24.170 8.302 27.276 1.00 95.06 145 GLU A N 1
ATOM 1141 C CA . GLU A 1 145 ? -23.788 7.346 28.316 1.00 95.06 145 GLU A CA 1
ATOM 1142 C C . GLU A 1 145 ? -22.306 6.967 28.178 1.00 95.06 145 GLU A C 1
ATOM 1144 O O . GLU A 1 145 ? -21.563 7.011 29.157 1.00 95.06 145 GLU A O 1
ATOM 1149 N N . LEU A 1 146 ? -21.850 6.702 26.947 1.00 95.69 146 LEU A N 1
ATOM 1150 C CA . LEU A 1 146 ? -20.435 6.464 26.652 1.00 95.69 146 LEU A CA 1
ATOM 1151 C C . LEU A 1 146 ? -19.566 7.690 26.946 1.00 95.69 146 LEU A C 1
ATOM 1153 O O . LEU A 1 146 ? -18.507 7.539 27.546 1.00 95.69 146 LEU A O 1
ATOM 1157 N N . SER A 1 147 ? -20.002 8.895 26.562 1.00 95.81 147 SER A N 1
ATOM 1158 C CA . SER A 1 147 ? -19.247 10.124 26.836 1.00 95.81 147 SER A CA 1
ATOM 1159 C C . SER A 1 147 ? -19.045 10.339 28.334 1.00 95.81 147 SER A C 1
ATOM 1161 O O . SER A 1 147 ? -17.936 10.655 28.752 1.00 95.81 147 SER A O 1
ATOM 1163 N N . ARG A 1 148 ? -20.084 10.121 29.152 1.00 95.44 148 ARG A N 1
ATOM 1164 C CA . ARG A 1 148 ? -19.974 10.209 30.618 1.00 95.44 148 ARG A CA 1
ATOM 1165 C C . ARG A 1 148 ? -18.991 9.182 31.169 1.00 95.44 148 ARG A C 1
ATOM 1167 O O . ARG A 1 148 ? -18.092 9.560 31.908 1.00 95.44 148 ARG A O 1
ATOM 1174 N N . ALA A 1 149 ? -19.100 7.924 30.736 1.00 96.50 149 ALA A N 1
ATOM 1175 C CA . ALA A 1 149 ? -18.181 6.870 31.158 1.00 96.50 149 ALA A CA 1
ATOM 1176 C C . ALA A 1 149 ? -16.717 7.191 30.805 1.00 96.50 149 ALA A C 1
ATOM 1178 O O . ALA A 1 149 ? -15.826 6.925 31.605 1.00 96.50 149 ALA A O 1
ATOM 1179 N N . VAL A 1 150 ? -16.466 7.789 29.633 1.00 97.00 150 VAL A N 1
ATOM 1180 C CA . VAL A 1 150 ? -15.128 8.236 29.204 1.00 97.00 150 VAL A CA 1
ATOM 1181 C C . VAL A 1 150 ? -14.598 9.360 30.097 1.00 97.00 150 VAL A C 1
ATOM 1183 O O . VAL A 1 150 ? -13.460 9.288 30.551 1.00 97.00 150 VAL A O 1
ATOM 1186 N N . ILE A 1 151 ? -15.416 10.377 30.382 1.00 96.12 151 ILE A N 1
ATOM 1187 C CA . ILE A 1 151 ? -15.029 11.501 31.249 1.00 96.12 151 ILE A CA 1
ATOM 1188 C C . ILE A 1 151 ? -14.730 11.009 32.670 1.00 96.12 151 ILE A C 1
ATOM 1190 O O . ILE A 1 151 ? -13.713 11.387 33.253 1.00 96.12 151 ILE A O 1
ATOM 1194 N N . ASP A 1 152 ? -15.581 10.137 33.215 1.00 95.31 152 ASP A N 1
ATOM 1195 C CA . ASP A 1 152 ? -15.392 9.562 34.548 1.00 95.31 152 ASP A CA 1
ATOM 1196 C C . ASP A 1 152 ? -14.129 8.679 34.606 1.00 95.31 152 ASP A C 1
ATOM 1198 O O . ASP A 1 152 ? -13.366 8.772 35.566 1.00 95.31 152 ASP A O 1
ATOM 1202 N N . ALA A 1 153 ? -13.841 7.888 33.564 1.00 95.88 153 ALA A N 1
ATOM 1203 C CA . ALA A 1 153 ? -12.614 7.085 33.482 1.00 95.88 153 ALA A CA 1
ATOM 1204 C C . ALA A 1 153 ? -11.337 7.940 33.419 1.00 95.88 153 ALA A C 1
ATOM 1206 O O . ALA A 1 153 ? -10.288 7.526 33.905 1.00 95.88 153 ALA A O 1
ATOM 1207 N N . CYS A 1 154 ? -11.429 9.152 32.871 1.00 94.56 154 CYS A N 1
ATOM 1208 C CA . CYS A 1 154 ? -10.352 10.139 32.879 1.00 94.56 154 CYS A CA 1
ATOM 1209 C C . CYS A 1 154 ? -10.409 11.085 34.091 1.00 94.56 154 CYS A C 1
ATOM 1211 O O . CYS A 1 154 ? -9.862 12.191 34.021 1.00 94.56 154 CYS A O 1
ATOM 1213 N N . GLN A 1 155 ? -11.076 10.676 35.178 1.00 93.81 155 GLN A N 1
ATOM 1214 C CA . GLN A 1 155 ? -11.155 11.401 36.451 1.00 93.81 155 GLN A CA 1
ATOM 1215 C C . GLN A 1 155 ? -11.664 12.844 36.302 1.00 93.81 155 GLN A C 1
ATOM 1217 O O . GLN A 1 155 ? -11.259 13.732 37.044 1.00 93.81 155 GLN A O 1
ATOM 1222 N N . ARG A 1 156 ? -12.537 13.096 35.314 1.00 91.31 156 ARG A N 1
ATOM 1223 C CA . ARG A 1 156 ? -13.103 14.429 35.017 1.00 91.31 156 ARG A CA 1
ATOM 1224 C C . ARG A 1 156 ? -12.053 15.512 34.782 1.00 91.31 156 ARG A C 1
ATOM 1226 O O . ARG A 1 156 ? -12.291 16.691 35.011 1.00 91.31 156 ARG A O 1
ATOM 1233 N N . SER A 1 157 ? -10.891 15.104 34.292 1.00 86.25 157 SER A N 1
ATOM 1234 C CA . SER A 1 157 ? -9.760 15.996 34.057 1.00 86.25 157 SER A CA 1
ATOM 1235 C C . SER A 1 157 ? -9.947 16.927 32.844 1.00 86.25 157 SER A C 1
ATOM 1237 O O . SER A 1 157 ? -9.103 17.784 32.589 1.00 86.25 157 SER A O 1
ATOM 1239 N N . PHE A 1 158 ? -11.036 16.748 32.093 1.00 91.19 158 PHE A N 1
ATOM 1240 C CA . PHE A 1 158 ? -11.480 17.575 30.975 1.00 91.19 158 PHE A CA 1
ATOM 1241 C C . PHE A 1 158 ? -13.014 17.522 30.859 1.00 91.19 158 PHE A C 1
ATOM 1243 O O . PHE A 1 158 ? -13.671 16.637 31.419 1.00 91.19 158 PHE A O 1
ATOM 1250 N N . ASN A 1 159 ? -13.586 18.470 30.124 1.00 88.88 159 ASN A N 1
ATOM 1251 C CA . ASN A 1 159 ? -15.019 18.618 29.911 1.00 88.88 159 ASN A CA 1
ATOM 1252 C C . ASN A 1 159 ? -15.512 17.790 28.715 1.00 88.88 159 ASN A C 1
ATOM 1254 O O . ASN A 1 159 ? -14.770 17.438 27.801 1.00 88.88 159 ASN A O 1
ATOM 1258 N N . GLY A 1 160 ? -16.823 17.537 28.665 1.00 80.19 160 GLY A N 1
ATOM 1259 C CA . GLY A 1 160 ? -17.447 16.805 27.554 1.00 80.19 160 GLY A CA 1
ATOM 1260 C C . GLY A 1 160 ? -17.392 17.508 26.192 1.00 80.19 160 GLY A C 1
ATOM 1261 O O . GLY A 1 160 ? -17.689 16.871 25.187 1.00 80.19 160 GLY A O 1
ATOM 1262 N N . ASN A 1 161 ? -17.005 18.785 26.153 1.00 90.75 161 ASN A N 1
ATOM 1263 C CA . ASN A 1 161 ? -16.822 19.548 24.916 1.00 90.75 161 ASN A CA 1
ATOM 1264 C C . ASN A 1 161 ? -15.394 19.454 24.358 1.00 90.75 161 ASN A C 1
ATOM 1266 O O . ASN A 1 161 ? -15.163 19.887 23.232 1.00 90.75 161 ASN A O 1
ATOM 1270 N N . ASP A 1 162 ? -14.454 18.868 25.106 1.00 93.44 162 ASP A N 1
ATOM 1271 C CA . ASP A 1 162 ? -13.043 18.802 24.705 1.00 93.44 162 ASP A CA 1
ATOM 1272 C C . ASP A 1 162 ? -12.782 17.694 23.668 1.00 93.44 162 ASP A C 1
ATOM 1274 O O . ASP A 1 162 ? -11.694 17.589 23.094 1.00 93.44 162 ASP A O 1
ATOM 1278 N N . PHE A 1 163 ? -13.791 16.860 23.401 1.00 96.25 163 PHE A N 1
ATOM 1279 C CA . PHE A 1 163 ? -13.750 15.816 22.389 1.00 96.25 163 PHE A CA 1
ATOM 1280 C C . PHE A 1 163 ? -15.133 15.557 21.776 1.00 96.25 163 PHE A C 1
ATOM 1282 O O . PHE A 1 163 ? -16.176 15.764 22.392 1.00 96.25 163 PHE A O 1
ATOM 1289 N N . LEU A 1 164 ? -15.146 15.021 20.557 1.00 96.00 164 LEU A N 1
ATOM 1290 C CA . LEU A 1 164 ? -16.334 14.499 19.888 1.00 96.00 164 LEU A CA 1
ATOM 1291 C C . LEU A 1 164 ? -16.329 12.972 19.946 1.00 96.00 164 LEU A C 1
ATOM 1293 O O . LEU A 1 164 ? -15.310 12.343 19.667 1.00 96.00 164 LEU A O 1
ATOM 1297 N N . LEU A 1 165 ? -17.480 12.364 20.240 1.00 96.00 165 LEU A N 1
ATOM 1298 C CA . LEU A 1 165 ? -17.646 10.910 20.289 1.00 96.00 165 LEU A CA 1
ATOM 1299 C C . LEU A 1 165 ? -18.508 10.411 19.127 1.00 96.00 165 LEU A C 1
ATOM 1301 O O . LEU A 1 165 ? -19.598 10.924 18.870 1.00 96.00 165 LEU A O 1
ATOM 1305 N N . ARG A 1 166 ? -18.057 9.349 18.452 1.00 95.25 166 ARG A N 1
ATOM 1306 C CA . ARG A 1 166 ? -18.816 8.672 17.395 1.00 95.25 166 ARG A CA 1
ATOM 1307 C C . ARG A 1 166 ? -18.784 7.159 17.549 1.00 95.25 166 ARG A C 1
ATOM 1309 O O . ARG A 1 166 ? -17.726 6.537 17.535 1.00 95.25 166 ARG A O 1
ATOM 1316 N N . VAL A 1 167 ? -19.964 6.550 17.593 1.00 94.69 167 VAL A N 1
ATOM 1317 C CA . VAL A 1 167 ? -20.109 5.090 17.590 1.00 94.69 167 VAL A CA 1
ATOM 1318 C C . VAL A 1 167 ? -20.108 4.569 16.153 1.00 94.69 167 VAL A C 1
ATOM 1320 O O . VAL A 1 167 ? -20.862 5.046 15.302 1.00 94.69 167 VAL A O 1
ATOM 1323 N N . HIS A 1 168 ? -19.283 3.558 15.886 1.00 92.69 168 HIS A N 1
ATOM 1324 C CA . HIS A 1 168 ? -19.255 2.824 14.624 1.00 92.69 168 HIS A CA 1
ATOM 1325 C C . HIS A 1 168 ? -19.835 1.416 14.834 1.00 92.69 168 HIS A C 1
ATOM 1327 O O . HIS A 1 168 ? -19.089 0.466 15.088 1.00 92.69 168 HIS A O 1
ATOM 1333 N N . PRO A 1 169 ? -21.166 1.245 14.706 1.00 88.56 169 PRO A N 1
ATOM 1334 C CA . PRO A 1 169 ? -21.840 0.001 15.077 1.00 88.56 169 PRO A CA 1
ATOM 1335 C C . PRO A 1 169 ? -21.434 -1.191 14.204 1.00 88.56 169 PRO A C 1
ATOM 1337 O O . PRO A 1 169 ? -21.435 -2.318 14.683 1.00 88.56 169 PRO A O 1
ATOM 1340 N N . GLY A 1 170 ? -21.056 -0.958 12.941 1.00 87.50 170 GLY A N 1
ATOM 1341 C CA . GLY A 1 170 ? -20.631 -2.029 12.032 1.00 87.50 170 GLY A CA 1
ATOM 1342 C C . GLY A 1 170 ? -19.297 -2.675 12.418 1.00 87.50 170 GLY A C 1
ATOM 1343 O O . GLY A 1 170 ? -19.093 -3.851 12.142 1.00 87.50 170 GLY A O 1
ATOM 1344 N N . SER A 1 171 ? -18.407 -1.926 13.074 1.00 90.56 171 SER A N 1
ATOM 1345 C CA . SER A 1 171 ? -17.110 -2.427 13.540 1.00 90.56 171 SER A CA 1
ATOM 1346 C C . SER A 1 171 ? -17.019 -2.615 15.047 1.00 90.56 171 SER A C 1
ATOM 1348 O O . SER A 1 171 ? -15.969 -3.021 15.531 1.00 90.56 171 SER A O 1
ATOM 1350 N N . ASN A 1 172 ? -18.110 -2.345 15.769 1.00 95.06 172 ASN A N 1
ATOM 1351 C CA . ASN A 1 172 ? -18.181 -2.395 17.226 1.00 95.06 172 ASN A CA 1
ATOM 1352 C C . ASN A 1 172 ? -17.055 -1.584 17.905 1.00 95.06 172 ASN A C 1
ATOM 1354 O O . ASN A 1 172 ? -16.413 -2.061 18.831 1.00 95.06 172 ASN A O 1
ATOM 1358 N N . ILE A 1 173 ? -16.787 -0.370 17.410 1.00 95.69 173 ILE A N 1
ATOM 1359 C CA . ILE A 1 173 ? -15.775 0.541 17.976 1.00 95.69 173 ILE A CA 1
ATOM 1360 C C . ILE A 1 173 ? -16.380 1.913 18.264 1.00 95.69 173 ILE A C 1
ATOM 1362 O O . ILE A 1 173 ? -17.390 2.299 17.664 1.00 95.69 173 ILE A O 1
ATOM 1366 N N . VAL A 1 174 ? -15.712 2.671 19.126 1.00 96.81 174 VAL A N 1
ATOM 1367 C CA . VAL A 1 174 ? -16.005 4.082 19.390 1.00 96.81 174 VAL A CA 1
ATOM 1368 C C . VAL A 1 174 ? -14.801 4.909 18.950 1.00 96.81 174 VAL A C 1
ATOM 1370 O O . VAL A 1 174 ? -13.661 4.515 19.176 1.00 96.81 174 VAL A O 1
ATOM 1373 N N . ILE A 1 175 ? -15.045 6.027 18.274 1.00 97.12 175 ILE A N 1
ATOM 1374 C CA . ILE A 1 175 ? -14.011 6.973 17.853 1.00 97.12 175 ILE A CA 1
ATOM 1375 C C . ILE A 1 175 ? -14.195 8.253 18.658 1.00 97.12 175 ILE A C 1
ATOM 1377 O O . ILE A 1 175 ? -15.295 8.806 18.679 1.00 97.12 175 ILE A O 1
ATOM 1381 N N . LEU A 1 176 ? -13.122 8.706 19.292 1.00 97.19 176 LEU A N 1
ATOM 1382 C CA . LEU A 1 176 ? -13.022 9.995 19.961 1.00 97.19 176 LEU A CA 1
ATOM 1383 C C . LEU A 1 176 ? -12.151 10.918 19.107 1.00 97.19 176 LEU A C 1
ATOM 1385 O O . LEU A 1 176 ? -11.135 10.476 18.581 1.00 97.19 176 LEU A O 1
ATOM 1389 N N . SER A 1 177 ? -12.561 12.167 18.942 1.00 97.19 177 SER A N 1
ATOM 1390 C CA . SER A 1 177 ? -11.874 13.183 18.139 1.00 97.19 177 SER A CA 1
ATOM 1391 C C . SER A 1 177 ? -11.590 14.369 19.038 1.00 97.19 177 SER A C 1
ATOM 1393 O O . SER A 1 177 ? -12.530 14.874 19.644 1.00 97.19 177 SER A O 1
ATOM 1395 N N . THR A 1 178 ? -10.338 14.787 19.172 1.00 97.06 178 THR A N 1
ATOM 1396 C CA . THR A 1 178 ? -9.987 15.943 20.005 1.00 97.06 178 THR A CA 1
ATOM 1397 C C . THR A 1 178 ? -8.862 16.760 19.376 1.00 97.06 178 THR A C 1
ATOM 1399 O O . THR A 1 178 ? -7.928 16.171 18.825 1.00 97.06 178 THR A O 1
ATOM 1402 N N . PRO A 1 179 ? -8.910 18.100 19.456 1.00 96.44 179 PRO A N 1
ATOM 1403 C CA . PRO A 1 179 ? -7.811 18.944 18.998 1.00 96.44 179 PRO A CA 1
ATOM 1404 C C . PRO A 1 179 ? -6.650 19.017 20.007 1.00 96.44 179 PRO A C 1
ATOM 1406 O O . PRO A 1 179 ? -5.573 19.488 19.657 1.00 96.44 179 PRO A O 1
ATOM 1409 N N . SER A 1 180 ? -6.844 18.575 21.258 1.00 96.62 180 SER A N 1
ATOM 1410 C CA . SER A 1 180 ? -5.844 18.690 22.327 1.00 96.62 180 SER A CA 1
ATOM 1411 C C . SER A 1 180 ? -4.995 17.425 22.463 1.00 96.62 180 SER A C 1
ATOM 1413 O O . SER A 1 180 ? -5.508 16.319 22.656 1.00 96.62 180 SER A O 1
ATOM 1415 N N . THR A 1 181 ? -3.673 17.596 22.425 1.00 95.88 181 THR A N 1
ATOM 1416 C CA . THR A 1 181 ? -2.683 16.533 22.660 1.00 95.88 181 THR A CA 1
ATOM 1417 C C . THR A 1 181 ? -2.732 16.003 24.094 1.00 95.88 181 THR A C 1
ATOM 1419 O O . THR A 1 181 ? -2.552 14.802 24.318 1.00 95.88 181 THR A O 1
ATOM 1422 N N . GLU A 1 182 ? -3.029 16.867 25.066 1.00 96.00 182 GLU A N 1
ATOM 1423 C CA . GLU A 1 182 ? -3.166 16.499 26.477 1.00 96.00 182 GLU A CA 1
ATOM 1424 C C . GLU A 1 182 ? -4.390 15.606 26.695 1.00 96.00 182 GLU A C 1
ATOM 1426 O O . GLU A 1 182 ? -4.284 14.521 27.275 1.00 96.00 182 GLU A O 1
ATOM 1431 N N . VAL A 1 183 ? -5.543 16.015 26.153 1.00 96.81 183 VAL A N 1
ATOM 1432 C CA . VAL A 1 183 ? -6.785 15.229 26.209 1.00 96.81 183 VAL A CA 1
ATOM 1433 C C . VAL A 1 183 ? -6.592 13.900 25.482 1.00 96.81 183 VAL A C 1
ATOM 1435 O O . VAL A 1 183 ? -6.924 12.849 26.029 1.00 96.81 183 VAL A O 1
ATOM 1438 N N . ALA A 1 184 ? -5.975 13.906 24.296 1.00 96.75 184 ALA A N 1
ATOM 1439 C CA . ALA A 1 184 ? -5.680 12.687 23.547 1.00 96.75 184 ALA A CA 1
ATOM 1440 C C . ALA A 1 184 ? -4.809 11.696 24.336 1.00 96.75 184 ALA A C 1
ATOM 1442 O O . ALA A 1 184 ? -5.071 10.491 24.310 1.00 96.75 184 ALA A O 1
ATOM 1443 N N . SER A 1 185 ? -3.803 12.192 25.061 1.00 96.19 185 SER A N 1
ATOM 1444 C CA . SER A 1 185 ? -2.913 11.367 25.886 1.00 96.19 185 SER A CA 1
ATOM 1445 C C . SER A 1 185 ? -3.666 10.695 27.033 1.00 96.19 185 SER A C 1
ATOM 1447 O O . SER A 1 185 ? -3.488 9.499 27.268 1.00 96.19 185 SER A O 1
ATOM 1449 N N . ARG A 1 186 ? -4.582 11.417 27.690 1.00 96.44 186 ARG A N 1
ATOM 1450 C CA . ARG A 1 186 ? -5.442 10.849 28.740 1.00 96.44 186 ARG A CA 1
ATOM 1451 C C . ARG A 1 186 ? -6.446 9.843 28.182 1.00 96.44 186 ARG A C 1
ATOM 1453 O O . ARG A 1 186 ? -6.597 8.760 28.739 1.00 96.44 186 ARG A O 1
ATOM 1460 N N . LEU A 1 187 ? -7.073 10.156 27.047 1.00 97.19 187 LEU A N 1
ATOM 1461 C CA . LEU A 1 187 ? -7.993 9.249 26.354 1.00 97.19 187 LEU A CA 1
ATOM 1462 C C . LEU A 1 187 ? -7.308 7.952 25.902 1.00 97.19 187 LEU A C 1
ATOM 1464 O O . LEU A 1 187 ? -7.917 6.884 25.942 1.00 97.19 187 LEU A O 1
ATOM 1468 N N . ARG A 1 188 ? -6.035 8.019 25.497 1.00 97.06 188 ARG A N 1
ATOM 1469 C CA . ARG A 1 188 ? -5.221 6.843 25.158 1.00 97.06 188 ARG A CA 1
ATOM 1470 C C . ARG A 1 188 ? -4.965 5.937 26.370 1.00 97.06 188 ARG A C 1
ATOM 1472 O O . ARG A 1 188 ? -4.784 4.740 26.183 1.00 97.06 188 ARG A O 1
ATOM 1479 N N . GLY A 1 189 ? -4.962 6.484 27.585 1.00 96.00 189 GLY A N 1
ATOM 1480 C CA . GLY A 1 189 ? -4.768 5.727 28.826 1.00 96.00 189 GLY A CA 1
ATOM 1481 C C . GLY A 1 189 ? -5.979 4.898 29.271 1.00 96.00 189 GLY A C 1
ATOM 1482 O O . GLY A 1 189 ? -5.874 4.138 30.230 1.00 96.00 189 GLY A O 1
ATOM 1483 N N . ILE A 1 190 ? -7.130 5.018 28.598 1.00 97.12 190 ILE A N 1
ATOM 1484 C CA . ILE A 1 190 ? -8.350 4.295 28.971 1.00 97.12 190 ILE A CA 1
ATOM 1485 C C . ILE A 1 190 ? -8.177 2.794 28.717 1.00 97.12 190 ILE A C 1
ATOM 1487 O O . ILE A 1 190 ? -8.103 2.341 27.574 1.00 97.12 190 ILE A O 1
ATOM 1491 N N . SER A 1 191 ? -8.208 2.015 29.797 1.00 96.88 191 SER A N 1
ATOM 1492 C CA . SER A 1 191 ? -8.198 0.548 29.766 1.00 96.88 191 SER A CA 1
ATOM 1493 C C . SER A 1 191 ? -9.539 -0.072 30.167 1.00 96.88 191 SER A C 1
ATOM 1495 O O . SER A 1 191 ? -9.806 -1.233 29.854 1.00 96.88 191 SER A O 1
ATOM 1497 N N . GLN A 1 192 ? -10.403 0.673 30.863 1.00 97.00 192 GLN A N 1
ATOM 1498 C CA . GLN A 1 192 ? -11.694 0.195 31.361 1.00 97.00 192 GLN A CA 1
ATOM 1499 C C . GLN A 1 192 ? -12.714 1.336 31.409 1.00 97.00 192 GLN A C 1
ATOM 1501 O O . GLN A 1 192 ? -12.354 2.478 31.682 1.00 97.00 192 GLN A O 1
ATOM 1506 N N . LEU A 1 193 ? -13.990 1.026 31.168 1.00 96.56 193 LEU A N 1
ATOM 1507 C CA . LEU A 1 193 ? -15.110 1.961 31.300 1.00 96.56 193 LEU A CA 1
ATOM 1508 C C . LEU A 1 193 ? -16.226 1.332 32.138 1.00 96.56 193 LEU A C 1
ATOM 1510 O O . LEU A 1 193 ? -16.582 0.170 31.925 1.00 96.56 193 LEU A O 1
ATOM 1514 N N . LYS A 1 194 ? -16.817 2.114 33.048 1.00 96.56 194 LYS A N 1
ATOM 1515 C CA . LYS A 1 194 ? -18.007 1.716 33.810 1.00 96.56 194 LYS A CA 1
ATOM 1516 C C . LYS A 1 194 ? -19.268 2.142 33.057 1.00 96.56 194 LYS A C 1
ATOM 1518 O O . LYS A 1 194 ? -19.542 3.331 32.932 1.00 96.56 194 LYS A O 1
ATOM 1523 N N . ILE A 1 195 ? -20.034 1.180 32.552 1.00 95.38 195 ILE A N 1
ATOM 1524 C CA . ILE A 1 195 ? -21.250 1.399 31.757 1.00 95.38 195 ILE A CA 1
ATOM 1525 C C . ILE A 1 195 ? -22.382 0.594 32.403 1.00 95.38 195 ILE A C 1
ATOM 1527 O O . ILE A 1 195 ? -22.221 -0.593 32.668 1.00 95.38 195 ILE A O 1
ATOM 1531 N N . ARG A 1 196 ? -23.516 1.235 32.721 1.00 92.81 196 ARG A N 1
ATOM 1532 C CA . ARG A 1 196 ? -24.653 0.617 33.455 1.00 92.81 196 ARG A CA 1
ATOM 1533 C C . ARG A 1 196 ? -24.253 -0.125 34.733 1.00 92.81 196 ARG A C 1
ATOM 1535 O O . ARG A 1 196 ? -24.767 -1.195 35.034 1.00 92.81 196 ARG A O 1
ATOM 1542 N N . GLY A 1 197 ? -23.294 0.429 35.472 1.00 92.25 197 GLY A N 1
ATOM 1543 C CA . GLY A 1 197 ? -22.789 -0.180 36.704 1.00 92.25 197 GLY A CA 1
ATOM 1544 C C . GLY A 1 197 ? -21.783 -1.317 36.497 1.00 92.25 197 GLY A C 1
ATOM 1545 O O . GLY A 1 197 ? -21.117 -1.682 37.460 1.00 92.25 197 GLY A O 1
ATOM 1546 N N . GLN A 1 198 ? -21.600 -1.816 35.272 1.00 94.50 198 GLN A N 1
ATOM 1547 C CA . GLN A 1 198 ? -20.642 -2.873 34.947 1.00 94.50 198 GLN A CA 1
ATOM 1548 C C . GLN A 1 198 ? -19.336 -2.300 34.399 1.00 94.50 198 GLN A C 1
ATOM 1550 O O . GLN A 1 198 ? -19.330 -1.314 33.663 1.00 94.50 198 GLN A O 1
ATOM 1555 N N . ILE A 1 199 ? -18.215 -2.921 34.760 1.00 95.88 199 ILE A N 1
ATOM 1556 C CA . ILE A 1 199 ? -16.892 -2.543 34.265 1.00 95.88 199 ILE A CA 1
ATOM 1557 C C . ILE A 1 199 ? -16.585 -3.375 33.024 1.00 95.88 199 ILE A C 1
ATOM 1559 O O . ILE A 1 199 ? -16.570 -4.604 33.065 1.00 95.88 199 ILE A O 1
ATOM 1563 N N . HIS A 1 200 ? -16.306 -2.694 31.919 1.00 95.44 200 HIS A N 1
ATOM 1564 C CA . HIS A 1 200 ? -15.909 -3.318 30.667 1.00 95.44 200 HIS A CA 1
ATOM 1565 C C . HIS A 1 200 ? -14.480 -2.919 30.327 1.00 95.44 200 HIS A C 1
ATOM 1567 O O . HIS A 1 200 ? -14.125 -1.745 30.404 1.00 95.44 200 HIS A O 1
ATOM 1573 N N . ALA A 1 201 ? -13.667 -3.889 29.917 1.00 95.75 201 ALA A N 1
ATOM 1574 C CA . ALA A 1 201 ? -12.317 -3.625 29.440 1.00 95.75 201 ALA A CA 1
ATOM 1575 C C . ALA A 1 201 ? -12.344 -3.037 28.021 1.00 95.75 201 ALA A C 1
ATOM 1577 O O . ALA A 1 201 ? -13.125 -3.465 27.166 1.00 95.75 201 ALA A O 1
ATOM 1578 N N . PHE A 1 202 ? -11.460 -2.079 27.770 1.00 96.31 202 PHE A N 1
ATOM 1579 C CA . PHE A 1 202 ? -11.279 -1.397 26.498 1.00 96.31 202 PHE A CA 1
ATOM 1580 C C . PHE A 1 202 ? -9.799 -1.345 26.120 1.00 96.31 202 PHE A C 1
ATOM 1582 O O . PHE A 1 202 ? -8.921 -1.310 26.974 1.00 96.31 202 PHE A O 1
ATOM 1589 N N . ASN A 1 203 ? -9.533 -1.295 24.819 1.00 96.00 203 ASN A N 1
ATOM 1590 C CA . ASN A 1 203 ? -8.229 -0.942 24.280 1.00 96.00 203 ASN A CA 1
ATOM 1591 C C . ASN A 1 203 ? -8.342 0.393 23.539 1.00 96.00 203 ASN A C 1
ATOM 1593 O O . ASN A 1 203 ? -9.126 0.512 22.589 1.00 96.00 203 ASN A O 1
ATOM 1597 N N . ALA A 1 204 ? -7.571 1.378 23.989 1.00 97.19 204 ALA A N 1
ATOM 1598 C CA . ALA A 1 204 ? -7.513 2.716 23.429 1.00 97.19 204 ALA A CA 1
ATOM 1599 C C . ALA A 1 204 ? -6.193 2.924 22.680 1.00 97.19 204 ALA A C 1
ATOM 1601 O O . ALA A 1 204 ? -5.107 2.716 23.215 1.00 97.19 204 ALA A O 1
ATOM 1602 N N . TYR A 1 205 ? -6.271 3.363 21.425 1.00 96.00 205 TYR A N 1
ATOM 1603 C CA . TYR A 1 205 ? -5.078 3.720 20.661 1.00 96.00 205 TYR A CA 1
ATOM 1604 C C . TYR A 1 205 ? -5.360 4.863 19.689 1.00 96.00 205 TYR A C 1
ATOM 1606 O O . TYR A 1 205 ? -6.483 5.045 19.217 1.00 96.00 205 TYR A O 1
ATOM 1614 N N . VAL A 1 206 ? -4.318 5.628 19.375 1.00 95.31 206 VAL A N 1
ATOM 1615 C CA . VAL A 1 206 ? -4.384 6.735 18.416 1.00 95.31 206 VAL A CA 1
ATOM 1616 C C . VAL A 1 206 ? -4.429 6.156 17.000 1.00 95.31 206 VAL A C 1
ATOM 1618 O O . VAL A 1 206 ? -3.622 5.299 16.635 1.00 95.31 206 VAL A O 1
ATOM 1621 N N . ALA A 1 207 ? -5.423 6.565 16.218 1.00 93.12 207 ALA A N 1
ATOM 1622 C CA . ALA A 1 207 ? -5.514 6.241 14.804 1.00 93.12 207 ALA A CA 1
ATOM 1623 C C . ALA A 1 207 ? -4.456 7.018 14.018 1.00 93.12 207 ALA A C 1
ATOM 1625 O O . ALA A 1 207 ? -4.056 8.106 14.421 1.00 93.12 207 ALA A O 1
ATOM 1626 N N . ASP A 1 208 ? -4.045 6.481 12.869 1.00 88.69 208 ASP A N 1
ATOM 1627 C CA . ASP A 1 208 ? -3.180 7.228 11.957 1.00 88.69 208 ASP A CA 1
ATOM 1628 C C . ASP A 1 208 ? -3.837 8.579 11.609 1.00 88.69 208 ASP A C 1
ATOM 1630 O O . ASP A 1 208 ? -5.061 8.612 11.391 1.00 88.69 208 ASP A O 1
ATOM 1634 N N . PRO A 1 209 ? -3.057 9.672 11.556 1.00 85.00 209 PRO A N 1
ATOM 1635 C CA . PRO A 1 209 ? -3.583 10.980 11.202 1.00 85.00 209 PRO A CA 1
ATOM 1636 C C . PRO A 1 209 ? -4.216 10.968 9.805 1.00 85.00 209 PRO A C 1
ATOM 1638 O O . PRO A 1 209 ? -3.962 10.091 8.969 1.00 85.00 209 PRO A O 1
ATOM 1641 N N . GLU A 1 210 ? -5.089 11.942 9.535 1.00 83.62 210 GLU A N 1
ATOM 1642 C CA . GLU A 1 210 ? -5.580 12.117 8.171 1.00 83.62 210 GLU A CA 1
ATOM 1643 C C . GLU A 1 210 ? -4.429 12.439 7.211 1.00 83.62 210 GLU A C 1
ATOM 1645 O O . GLU A 1 210 ? -3.414 13.017 7.581 1.00 83.62 210 GLU A O 1
ATOM 1650 N N . GLY A 1 211 ? -4.588 12.040 5.949 1.00 83.62 211 GLY A N 1
ATOM 1651 C CA . GLY A 1 211 ? -3.554 12.250 4.937 1.00 83.62 211 GLY A CA 1
ATOM 1652 C C . GLY A 1 211 ? -2.395 11.262 5.015 1.00 83.62 211 GLY A C 1
ATOM 1653 O O . GLY A 1 211 ? -1.388 11.467 4.351 1.00 83.62 211 GLY A O 1
ATOM 1654 N N . VAL A 1 212 ? -2.531 10.180 5.778 1.00 89.19 212 VAL A N 1
ATOM 1655 C CA . VAL A 1 212 ? -1.604 9.051 5.734 1.00 89.19 212 VAL A CA 1
ATOM 1656 C C . VAL A 1 212 ? -2.030 8.057 4.658 1.00 89.19 212 VAL A C 1
ATOM 1658 O O . VAL A 1 212 ? -3.187 7.625 4.595 1.00 89.19 212 VAL A O 1
ATOM 1661 N N . LEU A 1 213 ? -1.083 7.651 3.816 1.00 90.62 213 LEU A N 1
ATOM 1662 C CA . LEU A 1 213 ? -1.270 6.589 2.835 1.00 90.62 213 LEU A CA 1
ATOM 1663 C C . LEU A 1 213 ? -0.451 5.368 3.209 1.00 90.62 213 LEU A C 1
ATOM 1665 O O . LEU A 1 213 ? 0.656 5.466 3.718 1.00 90.62 213 LEU A O 1
ATOM 1669 N N . ARG A 1 214 ? -0.991 4.188 2.919 1.00 93.88 214 ARG A N 1
ATOM 1670 C CA . ARG A 1 214 ? -0.277 2.930 3.124 1.00 93.88 214 ARG A CA 1
ATOM 1671 C C . ARG A 1 214 ? 0.028 2.288 1.780 1.00 93.88 214 ARG A C 1
ATOM 1673 O O . ARG A 1 214 ? -0.863 2.158 0.936 1.00 93.88 214 ARG A O 1
ATOM 1680 N N . GLY A 1 215 ? 1.273 1.879 1.601 1.00 94.69 215 GLY A N 1
ATOM 1681 C CA . GLY A 1 215 ? 1.737 1.096 0.467 1.00 94.69 215 GLY A CA 1
ATOM 1682 C C . GLY A 1 215 ? 2.186 -0.295 0.883 1.00 94.69 215 GLY A C 1
ATOM 1683 O O . GLY A 1 215 ? 2.473 -0.549 2.050 1.00 94.69 215 GLY A O 1
ATOM 1684 N N . ILE A 1 216 ? 2.215 -1.195 -0.087 1.00 95.38 216 ILE A N 1
ATOM 1685 C CA . ILE A 1 216 ? 2.723 -2.555 0.012 1.00 95.38 216 ILE A CA 1
ATOM 1686 C C . ILE A 1 216 ? 3.904 -2.662 -0.932 1.00 95.38 216 ILE A C 1
ATOM 1688 O O . ILE A 1 216 ? 3.797 -2.297 -2.103 1.00 95.38 216 ILE A O 1
ATOM 1692 N N . ILE A 1 217 ? 4.993 -3.221 -0.433 1.00 95.06 217 ILE A N 1
ATOM 1693 C CA . ILE A 1 217 ? 6.151 -3.575 -1.242 1.00 95.06 217 ILE A CA 1
ATOM 1694 C C . ILE A 1 217 ? 6.448 -5.059 -1.072 1.00 95.06 217 ILE A C 1
ATOM 1696 O O . ILE A 1 217 ? 6.309 -5.617 0.018 1.00 95.06 217 ILE A O 1
ATOM 1700 N N . HIS A 1 218 ? 6.818 -5.700 -2.174 1.00 95.50 218 HIS A N 1
ATOM 1701 C CA . HIS A 1 218 ? 7.124 -7.125 -2.239 1.00 95.50 218 HIS A CA 1
ATOM 1702 C C . HIS A 1 218 ? 8.618 -7.334 -2.481 1.00 95.50 218 HIS A C 1
ATOM 1704 O O . HIS A 1 218 ? 9.282 -6.453 -3.023 1.00 95.50 218 HIS A O 1
ATOM 1710 N N . GLY A 1 219 ? 9.120 -8.520 -2.134 1.00 92.25 219 GLY A N 1
ATOM 1711 C CA . GLY A 1 219 ? 10.508 -8.907 -2.397 1.00 92.25 219 GLY A CA 1
ATOM 1712 C C . GLY A 1 219 ? 11.486 -8.519 -1.290 1.00 92.25 219 GLY A C 1
ATOM 1713 O O . GLY A 1 219 ? 12.683 -8.480 -1.541 1.00 92.25 219 GLY A O 1
ATOM 1714 N N . ILE A 1 220 ? 10.994 -8.250 -0.080 1.00 93.25 220 ILE A N 1
ATOM 1715 C CA . ILE A 1 220 ? 11.851 -8.012 1.088 1.00 93.25 220 ILE A CA 1
ATOM 1716 C C . ILE A 1 220 ? 12.194 -9.360 1.729 1.00 93.25 220 ILE A C 1
ATOM 1718 O O . ILE A 1 220 ? 11.298 -10.208 1.824 1.00 93.25 220 ILE A O 1
ATOM 1722 N N . PRO A 1 221 ? 13.443 -9.585 2.169 1.00 91.06 221 PRO A N 1
ATOM 1723 C CA . PRO A 1 221 ? 13.794 -10.759 2.957 1.00 91.06 221 PRO A CA 1
ATOM 1724 C C . PRO A 1 221 ? 12.846 -10.963 4.148 1.00 91.06 221 PRO A C 1
ATOM 1726 O O . PRO A 1 221 ? 12.411 -10.020 4.808 1.00 91.06 221 PRO A O 1
ATOM 1729 N N . ALA A 1 222 ? 12.462 -12.214 4.403 1.00 91.56 222 ALA A N 1
ATOM 1730 C CA . ALA A 1 222 ? 11.667 -12.522 5.585 1.00 91.56 222 ALA A CA 1
ATOM 1731 C C . ALA A 1 222 ? 12.540 -12.328 6.834 1.00 91.56 222 ALA A C 1
ATOM 1733 O O . ALA A 1 222 ? 13.700 -12.727 6.831 1.00 91.56 222 ALA A O 1
ATOM 1734 N N . GLY A 1 223 ? 11.984 -11.727 7.885 1.00 87.88 223 GLY A N 1
ATOM 1735 C CA . GLY A 1 223 ? 12.721 -11.448 9.123 1.00 87.88 223 GLY A CA 1
ATOM 1736 C C . GLY A 1 223 ? 13.396 -10.074 9.187 1.00 87.88 223 GLY A C 1
ATOM 1737 O O . GLY A 1 223 ? 13.857 -9.711 10.261 1.00 87.88 223 GLY A O 1
ATOM 1738 N N . THR A 1 224 ? 13.384 -9.287 8.103 1.00 92.25 224 THR A N 1
ATOM 1739 C CA . THR A 1 224 ? 13.829 -7.882 8.121 1.00 92.25 224 THR A CA 1
ATOM 1740 C C . THR A 1 224 ? 13.105 -7.099 9.220 1.00 92.25 224 THR A C 1
ATOM 1742 O O . THR A 1 224 ? 11.870 -7.141 9.319 1.00 92.25 224 THR A O 1
ATOM 1745 N N . SER A 1 225 ? 13.868 -6.398 10.060 1.00 92.12 225 SER A N 1
ATOM 1746 C CA . SER A 1 225 ? 13.315 -5.674 11.207 1.00 92.12 225 SER A CA 1
ATOM 1747 C C . SER A 1 225 ? 12.634 -4.368 10.774 1.00 92.12 225 SER A C 1
ATOM 1749 O O . SER A 1 225 ? 12.825 -3.867 9.665 1.00 92.12 225 SER A O 1
ATOM 1751 N N . GLN A 1 226 ? 11.782 -3.808 11.637 1.00 92.12 226 GLN A N 1
ATOM 1752 C CA . GLN A 1 226 ? 11.167 -2.504 11.366 1.00 92.12 226 GLN A CA 1
ATOM 1753 C C . GLN A 1 226 ? 12.223 -1.392 11.279 1.00 92.12 226 GLN A C 1
ATOM 1755 O O . GLN A 1 226 ? 12.105 -0.519 10.417 1.00 92.12 226 GLN A O 1
ATOM 1760 N N . ASP A 1 227 ? 13.239 -1.444 12.135 1.00 90.12 227 ASP A N 1
ATOM 1761 C CA . ASP A 1 227 ? 14.290 -0.429 12.195 1.00 90.12 227 ASP A CA 1
ATOM 1762 C C . ASP A 1 227 ? 15.168 -0.496 10.942 1.00 90.12 227 ASP A C 1
ATOM 1764 O O . ASP A 1 227 ? 15.371 0.519 10.282 1.00 90.12 227 ASP A O 1
ATOM 1768 N N . GLU A 1 228 ? 15.516 -1.706 10.495 1.00 91.12 228 GLU A N 1
ATOM 1769 C CA . GLU A 1 228 ? 16.243 -1.930 9.241 1.00 91.12 228 GLU A CA 1
ATOM 1770 C C . GLU A 1 228 ? 15.473 -1.376 8.026 1.00 91.12 228 GLU A C 1
ATOM 1772 O O . GLU A 1 228 ? 16.065 -0.763 7.133 1.00 91.12 228 GLU A O 1
ATOM 1777 N N . LEU A 1 229 ? 14.140 -1.523 7.985 1.00 91.50 229 LEU A N 1
ATOM 1778 C CA . LEU A 1 229 ? 13.324 -0.902 6.933 1.00 91.50 229 LEU A CA 1
ATOM 1779 C C . LEU A 1 229 ? 13.392 0.627 6.991 1.00 91.50 229 LEU A C 1
ATOM 1781 O O . LEU A 1 229 ? 13.528 1.272 5.950 1.00 91.50 229 LEU A O 1
ATOM 1785 N N . LEU A 1 230 ? 13.246 1.209 8.182 1.00 89.19 230 LEU A N 1
ATOM 1786 C CA . LEU A 1 230 ? 13.184 2.659 8.366 1.00 89.19 230 LEU A CA 1
ATOM 1787 C C . LEU A 1 230 ? 14.530 3.343 8.118 1.00 89.19 230 LEU A C 1
ATOM 1789 O O . LEU A 1 230 ? 14.536 4.430 7.549 1.00 89.19 230 LEU A O 1
ATOM 1793 N N . GLU A 1 231 ? 15.647 2.704 8.458 1.00 86.69 231 GLU A N 1
ATOM 1794 C CA . GLU A 1 231 ? 16.996 3.209 8.177 1.00 86.69 231 GLU A CA 1
ATOM 1795 C C . GLU A 1 231 ? 17.300 3.228 6.671 1.00 86.69 231 GLU A C 1
ATOM 1797 O O . GLU A 1 231 ? 17.907 4.168 6.157 1.00 86.69 231 GLU A O 1
ATOM 1802 N N . ASN A 1 232 ? 16.822 2.225 5.926 1.00 84.00 232 ASN A N 1
ATOM 1803 C CA . ASN A 1 232 ? 17.158 2.055 4.510 1.00 84.00 232 ASN A CA 1
ATOM 1804 C C . ASN A 1 232 ? 16.210 2.770 3.525 1.00 84.00 232 ASN A C 1
ATOM 1806 O O . ASN A 1 232 ? 16.605 3.045 2.389 1.00 84.00 232 ASN A O 1
ATOM 1810 N N . LEU A 1 233 ? 14.968 3.072 3.920 1.00 82.69 233 LEU A N 1
ATOM 1811 C CA . LEU A 1 233 ? 13.954 3.733 3.078 1.00 82.69 233 LEU A CA 1
ATOM 1812 C C . LEU A 1 233 ? 14.260 5.190 2.645 1.00 82.69 233 LEU A C 1
ATOM 1814 O O . LEU A 1 233 ? 14.020 5.527 1.473 1.00 82.69 233 LEU A O 1
ATOM 1818 N N . PRO A 1 234 ? 14.739 6.088 3.533 1.00 71.94 234 PRO A N 1
ATOM 1819 C CA . PRO A 1 234 ? 14.855 7.514 3.224 1.00 71.94 234 PRO A CA 1
ATOM 1820 C C . PRO A 1 234 ? 16.035 7.854 2.305 1.00 71.94 234 PRO A C 1
ATOM 1822 O O . PRO A 1 234 ? 16.043 8.925 1.704 1.00 71.94 234 PRO A O 1
ATOM 1825 N N . VAL A 1 235 ? 17.002 6.948 2.124 1.00 60.94 235 VAL A N 1
ATOM 1826 C CA . VAL A 1 235 ? 18.293 7.252 1.476 1.00 60.94 235 VAL A CA 1
ATOM 1827 C C . VAL A 1 235 ? 18.148 7.706 0.015 1.00 60.94 235 VAL A C 1
ATOM 1829 O O . VAL A 1 235 ? 18.952 8.499 -0.470 1.00 60.94 235 VAL A O 1
ATOM 1832 N N . ARG A 1 236 ? 17.132 7.226 -0.718 1.00 65.00 236 ARG A N 1
ATOM 1833 C CA . ARG A 1 236 ? 16.973 7.544 -2.156 1.00 65.00 236 ARG A CA 1
ATOM 1834 C C . ARG A 1 236 ? 15.567 7.931 -2.605 1.00 65.00 236 ARG A C 1
ATOM 1836 O O . ARG A 1 236 ? 15.389 8.315 -3.760 1.00 65.00 236 ARG A O 1
ATOM 1843 N N . THR A 1 237 ? 14.571 7.874 -1.726 1.00 69.38 237 THR A N 1
ATOM 1844 C CA . THR A 1 237 ? 13.192 8.247 -2.076 1.00 69.38 237 THR A CA 1
ATOM 1845 C C . THR A 1 237 ? 12.948 9.717 -1.719 1.00 69.38 237 THR A C 1
ATOM 1847 O O . THR A 1 237 ? 12.381 10.029 -0.677 1.00 69.38 237 THR A O 1
ATOM 1850 N N . GLN A 1 238 ? 13.419 10.641 -2.561 1.00 69.56 238 GLN A N 1
ATOM 1851 C CA . GLN A 1 238 ? 13.297 12.081 -2.299 1.00 69.56 238 GLN A CA 1
ATOM 1852 C C . GLN A 1 238 ? 11.834 12.558 -2.296 1.00 69.56 238 GLN A C 1
ATOM 1854 O O . GLN A 1 238 ? 11.011 12.090 -3.085 1.00 69.56 238 GLN A O 1
ATOM 1859 N N . GLY A 1 239 ? 11.522 13.529 -1.430 1.00 75.94 239 GLY A N 1
ATOM 1860 C CA . GLY A 1 239 ? 10.210 14.188 -1.374 1.00 75.94 239 GLY A CA 1
ATOM 1861 C C . GLY A 1 239 ? 9.084 13.341 -0.771 1.00 75.94 239 GLY A C 1
ATOM 1862 O O . GLY A 1 239 ? 7.914 13.697 -0.911 1.00 75.94 239 GLY A O 1
ATOM 1863 N N . VAL A 1 240 ? 9.418 12.225 -0.120 1.00 81.88 240 VAL A N 1
ATOM 1864 C CA . VAL A 1 240 ? 8.458 11.334 0.530 1.00 81.88 240 VAL A CA 1
ATOM 1865 C C . VAL A 1 240 ? 8.853 11.156 1.988 1.00 81.88 240 VAL A C 1
ATOM 1867 O O . VAL A 1 240 ? 9.967 10.745 2.291 1.00 81.88 240 VAL A O 1
ATOM 1870 N N . ASN A 1 241 ? 7.913 11.436 2.883 1.00 85.88 241 ASN A N 1
ATOM 1871 C CA . ASN A 1 241 ? 8.096 11.269 4.316 1.00 85.88 241 ASN A CA 1
ATOM 1872 C C . ASN A 1 241 ? 7.461 9.947 4.765 1.00 85.88 241 ASN A C 1
ATOM 1874 O O . ASN A 1 241 ? 6.313 9.631 4.423 1.00 85.88 241 ASN A O 1
ATOM 1878 N N . PHE A 1 242 ? 8.223 9.170 5.526 1.00 87.38 242 PHE A N 1
ATOM 1879 C CA . PHE A 1 242 ? 7.836 7.859 6.031 1.00 87.38 242 PHE A CA 1
ATOM 1880 C C . PHE A 1 242 ? 7.501 7.975 7.515 1.00 87.38 242 PHE A C 1
ATOM 1882 O O . PHE A 1 242 ? 8.266 8.560 8.272 1.00 87.38 242 PHE A O 1
ATOM 1889 N N . GLU A 1 243 ? 6.365 7.422 7.934 1.00 87.94 243 GLU A N 1
ATOM 1890 C CA . GLU A 1 243 ? 5.971 7.422 9.346 1.00 87.94 243 GLU A CA 1
ATOM 1891 C C . GLU A 1 243 ? 6.335 6.096 10.016 1.00 87.94 243 GLU A C 1
ATOM 1893 O O . GLU A 1 243 ? 6.891 6.064 11.107 1.00 87.94 243 GLU A O 1
ATOM 1898 N N . ARG A 1 244 ? 5.988 4.980 9.366 1.00 90.25 244 ARG A N 1
ATOM 1899 C CA . ARG A 1 244 ? 6.145 3.624 9.902 1.00 90.25 244 ARG A CA 1
ATOM 1900 C C . ARG A 1 244 ? 6.380 2.645 8.760 1.00 90.25 244 ARG A C 1
ATOM 1902 O O . ARG A 1 244 ? 5.748 2.759 7.713 1.00 90.25 244 ARG A O 1
ATOM 1909 N N . ALA A 1 245 ? 7.206 1.634 8.979 1.00 93.31 245 ALA A N 1
ATOM 1910 C CA . ALA A 1 245 ? 7.365 0.506 8.071 1.00 93.31 245 ALA A CA 1
ATOM 1911 C C . ALA A 1 245 ? 7.372 -0.782 8.889 1.00 93.31 245 ALA A C 1
ATOM 1913 O O . ALA A 1 245 ? 7.914 -0.810 9.986 1.00 93.31 245 ALA A O 1
ATOM 1914 N N . ARG A 1 246 ? 6.721 -1.839 8.405 1.00 94.19 246 ARG A N 1
ATOM 1915 C CA . ARG A 1 246 ? 6.760 -3.141 9.083 1.00 94.19 246 ARG A CA 1
ATOM 1916 C C . ARG A 1 246 ? 6.485 -4.292 8.135 1.00 94.19 246 ARG A C 1
ATOM 1918 O O . ARG A 1 246 ? 5.678 -4.163 7.209 1.00 94.19 246 ARG A O 1
ATOM 1925 N N . MET A 1 247 ? 7.069 -5.443 8.440 1.00 95.19 247 MET A N 1
ATOM 1926 C CA . MET A 1 247 ? 6.780 -6.697 7.752 1.00 95.19 247 MET A CA 1
ATOM 1927 C C . MET A 1 247 ? 5.337 -7.160 7.993 1.00 95.19 247 MET A C 1
ATOM 1929 O O . MET A 1 247 ? 4.743 -6.944 9.056 1.00 95.19 247 MET A O 1
ATOM 1933 N N . LEU A 1 248 ? 4.743 -7.797 6.983 1.00 91.56 248 LEU A N 1
ATOM 1934 C CA . LEU A 1 248 ? 3.420 -8.405 7.072 1.00 91.56 248 LEU A CA 1
ATOM 1935 C C . LEU A 1 248 ? 3.559 -9.874 7.492 1.00 91.56 248 LEU A C 1
ATOM 1937 O O . LEU A 1 248 ? 3.584 -10.777 6.653 1.00 91.56 248 LEU A O 1
ATOM 1941 N N . GLY A 1 249 ? 3.653 -10.108 8.802 1.00 87.94 249 GLY A N 1
ATOM 1942 C CA . GLY A 1 249 ? 3.920 -11.441 9.352 1.00 87.94 249 GLY A CA 1
ATOM 1943 C C . GLY A 1 249 ? 5.303 -11.949 8.936 1.00 87.94 249 GLY A C 1
ATOM 1944 O O . GLY A 1 249 ? 6.239 -11.165 8.842 1.00 87.94 249 GLY A O 1
ATOM 1945 N N . SER A 1 250 ? 5.415 -13.244 8.639 1.00 87.81 250 SER A N 1
ATOM 1946 C CA . SER A 1 250 ? 6.643 -13.890 8.144 1.00 87.81 250 SER A CA 1
ATOM 1947 C C . SER A 1 250 ? 6.803 -13.838 6.616 1.00 87.81 250 SER A C 1
ATOM 1949 O O . SER A 1 250 ? 7.629 -14.546 6.044 1.00 87.81 250 SER A O 1
ATOM 1951 N N . SER A 1 251 ? 5.985 -13.042 5.920 1.00 92.25 251 SER A N 1
ATOM 1952 C CA . SER A 1 251 ? 6.006 -12.977 4.455 1.00 92.25 251 SER A CA 1
ATOM 1953 C C . SER A 1 251 ? 7.128 -12.083 3.920 1.00 92.25 251 SER A C 1
ATOM 1955 O O . SER A 1 251 ? 7.664 -11.248 4.636 1.00 92.25 251 SER A O 1
ATOM 1957 N N . LYS A 1 252 ? 7.425 -12.183 2.617 1.00 94.94 252 LYS A N 1
ATOM 1958 C CA . LYS A 1 252 ? 8.381 -11.310 1.902 1.00 94.94 252 LYS A CA 1
ATOM 1959 C C . LYS A 1 252 ? 7.792 -9.946 1.508 1.00 94.94 252 LYS A C 1
ATOM 1961 O O . LYS A 1 252 ? 8.021 -9.441 0.407 1.00 94.94 252 LYS A O 1
ATOM 1966 N N . THR A 1 253 ? 6.893 -9.419 2.333 1.00 95.25 253 THR A N 1
ATOM 1967 C CA . THR A 1 253 ? 6.075 -8.241 2.025 1.00 95.25 253 THR A CA 1
ATOM 1968 C C . THR A 1 253 ? 6.042 -7.312 3.228 1.00 95.25 253 THR A C 1
ATOM 1970 O O . THR A 1 253 ? 5.730 -7.759 4.331 1.00 95.25 253 THR A O 1
ATOM 1973 N N . ALA A 1 254 ? 6.285 -6.018 3.016 1.00 95.50 254 ALA A N 1
ATOM 1974 C CA . ALA A 1 254 ? 6.100 -4.997 4.046 1.00 95.50 254 ALA A CA 1
ATOM 1975 C C . ALA A 1 254 ? 4.969 -4.036 3.699 1.00 95.50 254 ALA A C 1
ATOM 1977 O O . ALA A 1 254 ? 4.638 -3.803 2.533 1.00 95.50 254 ALA A O 1
ATOM 1978 N N . ILE A 1 255 ? 4.393 -3.461 4.752 1.00 95.31 255 ILE A N 1
ATOM 1979 C CA . ILE A 1 255 ? 3.501 -2.314 4.673 1.00 95.31 255 ILE A CA 1
ATOM 1980 C C . ILE A 1 255 ? 4.289 -1.085 5.107 1.00 95.31 255 ILE A C 1
ATOM 1982 O O . ILE A 1 255 ? 4.858 -1.065 6.199 1.00 95.31 255 ILE A O 1
ATOM 1986 N N . ILE A 1 256 ? 4.263 -0.059 4.267 1.00 94.19 256 ILE A N 1
ATOM 1987 C CA . ILE A 1 256 ? 4.872 1.240 4.534 1.00 94.19 256 ILE A CA 1
ATOM 1988 C C . ILE A 1 256 ? 3.763 2.271 4.688 1.00 94.19 256 ILE A C 1
ATOM 1990 O O . ILE A 1 256 ? 2.825 2.316 3.893 1.00 94.19 256 ILE A O 1
ATOM 1994 N N . THR A 1 257 ? 3.879 3.094 5.715 1.00 93.56 257 THR A N 1
ATOM 1995 C CA . THR A 1 257 ? 2.993 4.203 6.035 1.00 93.56 257 THR A CA 1
ATOM 1996 C C . THR A 1 257 ? 3.700 5.500 5.656 1.00 93.56 257 THR A C 1
ATOM 1998 O O . THR A 1 257 ? 4.747 5.829 6.209 1.00 93.56 257 THR A O 1
ATOM 2001 N N . PHE A 1 258 ? 3.130 6.215 4.696 1.00 91.88 258 PHE A N 1
ATOM 2002 C CA . PHE A 1 258 ? 3.623 7.469 4.145 1.00 91.88 258 PHE A CA 1
ATOM 2003 C C . PHE A 1 258 ? 2.796 8.622 4.695 1.00 91.88 258 PHE A C 1
ATOM 2005 O O . PHE A 1 258 ? 1.563 8.558 4.671 1.00 91.88 258 PHE A O 1
ATOM 2012 N N . THR A 1 259 ? 3.449 9.698 5.118 1.00 89.62 259 THR A N 1
ATOM 2013 C CA . THR A 1 259 ? 2.740 10.949 5.391 1.00 89.62 259 THR A CA 1
ATOM 2014 C C . THR A 1 259 ? 2.530 11.689 4.072 1.00 89.62 259 THR A C 1
ATOM 2016 O O . THR A 1 259 ? 3.484 11.908 3.324 1.00 89.62 259 THR A O 1
ATOM 2019 N N . GLY A 1 260 ? 1.296 12.092 3.785 1.00 86.81 260 GLY A N 1
ATOM 2020 C CA . GLY A 1 260 ? 0.928 12.822 2.578 1.00 86.81 260 GLY A CA 1
ATOM 2021 C C . GLY A 1 260 ? -0.057 12.071 1.681 1.00 86.81 260 GLY A C 1
ATOM 2022 O O . GLY A 1 260 ? -0.269 10.863 1.761 1.00 86.81 260 GLY A O 1
ATOM 2023 N N . ASN A 1 261 ? -0.660 12.817 0.758 1.00 85.44 261 ASN A N 1
ATOM 2024 C CA . ASN A 1 261 ? -1.755 12.329 -0.087 1.00 85.44 261 ASN A CA 1
ATOM 2025 C C . ASN A 1 261 ? -1.288 11.620 -1.368 1.00 85.44 261 ASN A C 1
ATOM 2027 O O . ASN A 1 261 ? -2.099 11.366 -2.264 1.00 85.44 261 ASN A O 1
ATOM 2031 N N . VAL A 1 262 ? 0.008 11.323 -1.472 1.00 85.88 262 VAL A N 1
ATOM 2032 C CA . VAL A 1 262 ? 0.639 10.765 -2.666 1.00 85.88 262 VAL A CA 1
ATOM 2033 C C . VAL A 1 262 ? 1.388 9.498 -2.296 1.00 85.88 262 VAL A C 1
ATOM 2035 O O . VAL A 1 262 ? 2.269 9.514 -1.445 1.00 85.88 262 VAL A O 1
ATOM 2038 N N . LEU A 1 263 ? 1.047 8.402 -2.970 1.00 88.94 263 LEU A N 1
ATOM 2039 C CA . LEU A 1 263 ? 1.803 7.163 -2.868 1.00 88.94 263 LEU A CA 1
ATOM 2040 C C . LEU A 1 263 ? 2.930 7.177 -3.913 1.00 88.94 263 LEU A C 1
ATOM 2042 O O . LEU A 1 263 ? 2.620 7.354 -5.099 1.00 88.94 263 LEU A O 1
ATOM 2046 N N . PRO A 1 264 ? 4.203 6.978 -3.528 1.00 91.12 264 PRO A N 1
ATOM 2047 C CA . PRO A 1 264 ? 5.273 6.840 -4.506 1.00 91.12 264 PRO A CA 1
ATOM 2048 C C . PRO A 1 264 ? 5.055 5.595 -5.368 1.00 91.12 264 PRO A C 1
ATOM 2050 O O . PRO A 1 264 ? 4.518 4.590 -4.906 1.00 91.12 264 PRO A O 1
ATOM 2053 N N . SER A 1 265 ? 5.480 5.655 -6.631 1.00 91.19 265 SER A N 1
ATOM 2054 C CA . SER A 1 265 ? 5.401 4.497 -7.536 1.00 91.19 265 SER A CA 1
ATOM 2055 C C . SER A 1 265 ? 6.429 3.414 -7.194 1.00 91.19 265 SER A C 1
ATOM 2057 O O . SER A 1 265 ? 6.153 2.223 -7.338 1.00 91.19 265 SER A O 1
ATOM 2059 N N . SER A 1 266 ? 7.587 3.828 -6.685 1.00 91.56 266 SER A N 1
ATOM 2060 C CA . SER A 1 266 ? 8.661 2.961 -6.222 1.00 91.56 266 SER A CA 1
ATOM 2061 C C . SER A 1 266 ? 9.331 3.556 -4.991 1.00 91.56 266 SER A C 1
ATOM 2063 O O . SER A 1 266 ? 9.389 4.775 -4.840 1.00 91.56 266 SER A O 1
ATOM 2065 N N . VAL A 1 267 ? 9.863 2.691 -4.139 1.00 91.94 267 VAL A N 1
ATOM 2066 C CA . VAL A 1 267 ? 10.728 3.052 -3.013 1.00 91.94 267 VAL A CA 1
ATOM 2067 C C . VAL A 1 267 ? 12.063 2.344 -3.174 1.00 91.94 267 VAL A C 1
ATOM 2069 O O . VAL A 1 267 ? 12.135 1.302 -3.824 1.00 91.94 267 VAL A O 1
ATOM 2072 N N . TYR A 1 268 ? 13.113 2.900 -2.588 1.00 90.19 268 TYR A N 1
ATOM 2073 C CA . TYR A 1 268 ? 14.429 2.273 -2.575 1.00 90.19 268 TYR A CA 1
ATOM 2074 C C . TYR A 1 268 ? 14.726 1.731 -1.182 1.00 90.19 268 TYR A C 1
ATOM 2076 O O . TYR A 1 268 ? 14.609 2.471 -0.212 1.00 90.19 268 TYR A O 1
ATOM 2084 N N . ILE A 1 269 ? 15.105 0.458 -1.094 1.00 88.12 269 ILE A N 1
ATOM 2085 C CA . ILE A 1 269 ? 15.551 -0.190 0.147 1.00 88.12 269 ILE A CA 1
ATOM 2086 C C . ILE A 1 269 ? 16.863 -0.895 -0.164 1.00 88.12 269 ILE A C 1
ATOM 2088 O O . ILE A 1 269 ? 16.917 -1.666 -1.120 1.00 88.12 269 ILE A O 1
ATOM 2092 N N . MET A 1 270 ? 17.924 -0.599 0.594 1.00 83.44 270 MET A N 1
ATOM 2093 C CA . MET A 1 270 ? 19.265 -1.175 0.386 1.00 83.44 270 MET A CA 1
ATOM 2094 C C . MET A 1 270 ? 19.748 -1.037 -1.073 1.00 83.44 270 MET A C 1
ATOM 2096 O O . MET A 1 270 ? 20.350 -1.934 -1.654 1.00 83.44 270 MET A O 1
ATOM 2100 N N . GLY A 1 271 ? 19.402 0.081 -1.722 1.00 82.38 271 GLY A N 1
ATOM 2101 C CA . GLY A 1 271 ? 19.715 0.339 -3.131 1.00 82.38 271 GLY A CA 1
ATOM 2102 C C . GLY A 1 271 ? 18.796 -0.341 -4.158 1.00 82.38 271 GLY A C 1
ATOM 2103 O O . GLY A 1 271 ? 18.808 0.072 -5.319 1.00 82.38 271 GLY A O 1
ATOM 2104 N N . ALA A 1 272 ? 17.950 -1.296 -3.762 1.00 86.81 272 ALA A N 1
ATOM 2105 C CA . ALA A 1 272 ? 16.985 -1.949 -4.643 1.00 86.81 272 ALA A CA 1
ATOM 2106 C C . ALA A 1 272 ? 15.719 -1.096 -4.825 1.00 86.81 272 ALA A C 1
ATOM 2108 O O . ALA A 1 272 ? 15.070 -0.708 -3.855 1.00 86.81 272 ALA A O 1
ATOM 2109 N N . GLY A 1 273 ? 15.350 -0.813 -6.079 1.00 91.06 273 GLY A N 1
ATOM 2110 C CA . GLY A 1 273 ? 14.103 -0.124 -6.418 1.00 91.06 273 GLY A CA 1
ATOM 2111 C C . GLY A 1 273 ? 12.920 -1.091 -6.425 1.00 91.06 273 GLY A C 1
ATOM 2112 O O . GLY A 1 273 ? 12.799 -1.915 -7.330 1.00 91.06 273 GLY A O 1
ATOM 2113 N N . LEU A 1 274 ? 12.032 -0.979 -5.440 1.00 93.25 274 LEU A N 1
ATOM 2114 C CA . LEU A 1 274 ? 10.850 -1.824 -5.280 1.00 93.25 274 LEU A CA 1
ATOM 2115 C C . LEU A 1 274 ? 9.582 -1.057 -5.652 1.00 93.25 274 LEU A C 1
ATOM 2117 O O . LEU A 1 274 ? 9.379 0.080 -5.227 1.00 93.25 274 LEU A O 1
ATOM 2121 N N . ILE A 1 275 ? 8.697 -1.691 -6.424 1.00 94.19 275 ILE A N 1
ATOM 2122 C CA . ILE A 1 275 ? 7.398 -1.108 -6.781 1.00 94.19 275 ILE A CA 1
ATOM 2123 C C . ILE A 1 275 ? 6.508 -1.062 -5.538 1.00 94.19 275 ILE A C 1
ATOM 2125 O O . ILE A 1 275 ? 6.317 -2.075 -4.863 1.00 94.19 275 ILE A O 1
ATOM 2129 N N . CYS A 1 276 ? 5.931 0.109 -5.276 1.00 93.75 276 CYS A N 1
ATOM 2130 C CA . CYS A 1 276 ? 5.019 0.333 -4.166 1.00 93.75 276 CYS A CA 1
ATOM 2131 C C . CYS A 1 276 ? 3.566 0.311 -4.657 1.00 93.75 276 CYS A C 1
ATOM 2133 O O . CYS A 1 276 ? 3.133 1.131 -5.470 1.00 93.75 276 CYS A O 1
ATOM 2135 N N . TYR A 1 277 ? 2.794 -0.647 -4.154 1.00 94.12 277 TYR A N 1
ATOM 2136 C CA . TYR A 1 277 ? 1.388 -0.832 -4.492 1.00 94.12 277 TYR A CA 1
ATOM 2137 C C . TYR A 1 277 ? 0.485 -0.221 -3.418 1.00 94.12 277 TYR A C 1
ATOM 2139 O O . TYR A 1 277 ? 0.788 -0.334 -2.236 1.00 94.12 277 TYR A O 1
ATOM 2147 N N . PRO A 1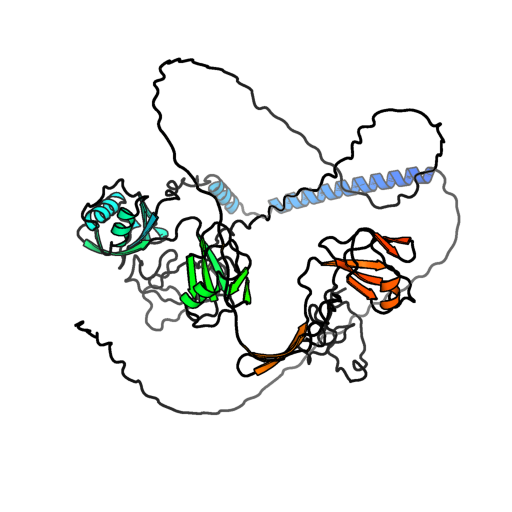 278 ? -0.671 0.373 -3.761 1.00 92.88 278 PRO A N 1
ATOM 2148 C CA . PRO A 1 278 ? -1.612 0.850 -2.752 1.00 92.88 278 PRO A CA 1
ATOM 2149 C C . PRO A 1 278 ? -2.088 -0.282 -1.834 1.00 92.88 278 PRO A C 1
ATOM 2151 O O . PRO A 1 278 ? -2.603 -1.298 -2.310 1.00 92.88 278 PRO A O 1
ATOM 2154 N N . TYR A 1 279 ? -1.975 -0.090 -0.518 1.00 93.06 279 TYR A N 1
ATOM 2155 C CA . TYR A 1 279 ? -2.461 -1.061 0.457 1.00 93.06 279 TYR A CA 1
ATOM 2156 C C . TYR A 1 279 ? -3.986 -1.172 0.396 1.00 93.06 279 TYR A C 1
ATOM 2158 O O . TYR A 1 279 ? -4.716 -0.201 0.608 1.00 93.06 279 TYR A O 1
ATOM 2166 N N . LYS A 1 280 ? -4.476 -2.389 0.144 1.00 89.88 280 LYS A N 1
ATOM 2167 C CA . LYS A 1 280 ? -5.903 -2.715 0.181 1.00 89.88 280 LYS A CA 1
ATOM 2168 C C . LYS A 1 280 ? -6.196 -3.528 1.442 1.00 89.88 280 LYS A C 1
ATOM 2170 O O . LYS A 1 280 ? -5.867 -4.713 1.476 1.00 89.88 280 LYS A O 1
ATOM 2175 N N . PRO A 1 281 ? -6.814 -2.934 2.478 1.00 85.94 281 PRO A N 1
ATOM 2176 C CA . PRO A 1 281 ? -7.190 -3.676 3.667 1.00 85.94 281 PRO A CA 1
ATOM 2177 C C . PRO A 1 281 ? -8.163 -4.794 3.304 1.00 85.94 281 PRO A C 1
ATOM 2179 O O . PRO A 1 281 ? -9.090 -4.605 2.512 1.00 85.94 281 PRO A O 1
ATOM 2182 N N . THR A 1 282 ? -7.983 -5.950 3.928 1.00 87.69 282 THR A N 1
ATOM 2183 C CA . THR A 1 282 ? -8.939 -7.047 3.828 1.00 87.69 282 THR A CA 1
ATOM 2184 C C . THR A 1 282 ? -10.225 -6.710 4.586 1.00 87.69 282 THR A C 1
ATOM 2186 O O . THR A 1 282 ? -10.243 -5.946 5.561 1.00 87.69 282 THR A O 1
ATOM 2189 N N . VAL A 1 283 ? -11.342 -7.254 4.112 1.00 88.94 283 VAL A N 1
ATOM 2190 C CA . VAL A 1 283 ? -12.599 -7.297 4.851 1.00 88.94 283 VAL A CA 1
ATOM 2191 C C . VAL A 1 283 ? -12.337 -8.117 6.105 1.00 88.94 283 VAL A C 1
ATOM 2193 O O . VAL A 1 283 ? -11.959 -9.284 6.033 1.00 88.94 283 VAL A O 1
ATOM 2196 N N . GLN A 1 284 ? -12.485 -7.473 7.259 1.00 87.19 284 GLN A N 1
ATOM 2197 C CA . GLN A 1 284 ? -12.325 -8.142 8.540 1.00 87.19 284 GLN A CA 1
ATOM 2198 C C . GLN A 1 284 ? -13.524 -9.056 8.765 1.00 87.19 284 GLN A C 1
ATOM 2200 O O . GLN A 1 284 ? -14.668 -8.602 8.684 1.00 87.19 284 GLN A O 1
ATOM 2205 N N . VAL A 1 285 ? -13.227 -10.324 9.029 1.00 90.50 285 VAL A N 1
ATOM 2206 C CA . VAL A 1 285 ? -14.181 -11.344 9.4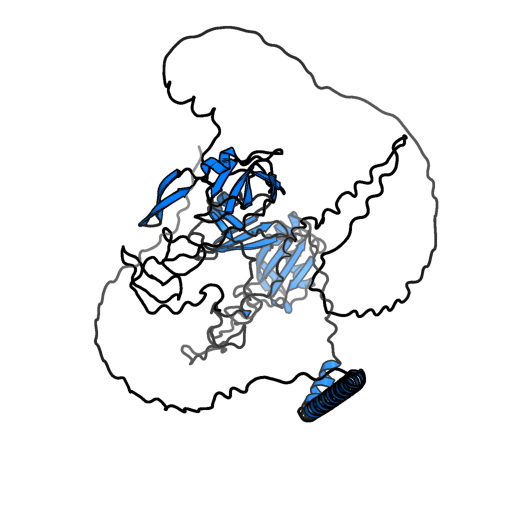56 1.00 90.50 285 VAL A CA 1
ATOM 2207 C C . VAL A 1 285 ? -13.796 -11.747 10.868 1.00 90.50 285 VAL A C 1
ATOM 2209 O O . VAL A 1 285 ? -12.633 -12.064 11.133 1.00 90.50 285 VAL A O 1
ATOM 2212 N N . CYS A 1 286 ? -14.760 -11.700 11.777 1.00 92.12 286 CYS A N 1
ATOM 2213 C CA . CYS A 1 286 ? -14.563 -12.159 13.139 1.00 92.12 286 CYS A CA 1
ATOM 2214 C C . CYS A 1 286 ? -14.387 -13.678 13.149 1.00 92.12 286 CYS A C 1
ATOM 2216 O O . CYS A 1 286 ? -15.217 -14.385 12.593 1.00 92.12 286 CYS A O 1
ATOM 2218 N N . LYS A 1 287 ? -13.346 -14.203 13.803 1.00 91.31 287 LYS A N 1
ATOM 2219 C CA . LYS A 1 287 ? -13.150 -15.661 13.878 1.00 91.31 287 LYS A CA 1
ATOM 2220 C C . LYS A 1 287 ? -14.093 -16.352 14.873 1.00 91.31 287 LYS A C 1
ATOM 2222 O O . LYS A 1 287 ? -14.163 -17.567 14.867 1.00 91.31 287 LYS A O 1
ATOM 2227 N N . ILE A 1 288 ? -14.813 -15.597 15.707 1.00 91.94 288 ILE A N 1
ATOM 2228 C CA . ILE A 1 288 ? -15.744 -16.168 16.693 1.00 91.94 288 ILE A CA 1
ATOM 2229 C C . ILE A 1 288 ? -17.145 -16.317 16.110 1.00 91.94 288 ILE A C 1
ATOM 2231 O O . ILE A 1 288 ? -17.700 -17.398 16.122 1.00 91.94 288 ILE A O 1
ATOM 2235 N N . CYS A 1 289 ? -17.726 -15.242 15.574 1.00 91.75 289 CYS A N 1
ATOM 2236 C CA . CYS A 1 289 ? -19.104 -15.267 15.067 1.00 91.75 289 CYS A CA 1
ATOM 2237 C C . CYS A 1 289 ? -19.192 -15.311 13.533 1.00 91.75 289 CYS A C 1
ATOM 2239 O O . CYS A 1 289 ? -20.291 -15.283 12.974 1.00 91.75 289 CYS A O 1
ATOM 2241 N N . LEU A 1 290 ? -18.042 -15.304 12.847 1.00 90.62 290 LEU A N 1
ATOM 2242 C CA . LEU A 1 290 ? -17.907 -15.271 11.389 1.00 90.62 290 LEU A CA 1
ATOM 2243 C C . LEU A 1 290 ? -18.574 -14.094 10.674 1.00 90.62 290 LEU A C 1
ATOM 2245 O O . LEU A 1 290 ? -18.566 -14.042 9.452 1.00 90.62 290 LEU A O 1
ATOM 2249 N N . GLN A 1 291 ? -19.076 -13.091 11.390 1.00 89.62 291 GLN A N 1
ATOM 2250 C CA . GLN A 1 291 ? -19.639 -11.896 10.769 1.00 89.62 291 GLN A CA 1
ATOM 2251 C C . GLN A 1 291 ? -18.542 -10.942 10.281 1.00 89.62 291 GLN A C 1
ATOM 2253 O O . GLN A 1 291 ? -17.462 -10.824 10.869 1.00 89.62 291 GLN A O 1
ATOM 2258 N N . THR A 1 292 ? -18.837 -10.220 9.199 1.00 90.75 292 THR A N 1
ATOM 2259 C CA . THR A 1 292 ? -17.961 -9.150 8.705 1.00 90.75 292 THR A CA 1
ATOM 2260 C C . THR A 1 292 ? -18.075 -7.885 9.559 1.00 90.75 292 THR A C 1
ATOM 2262 O O . THR A 1 292 ? -19.096 -7.632 10.196 1.00 90.75 292 THR A O 1
ATOM 2265 N N . GLY A 1 293 ? -17.035 -7.052 9.528 1.00 89.00 293 GLY A N 1
ATOM 2266 C CA . GLY A 1 293 ? -17.072 -5.678 10.037 1.00 89.00 293 GLY A CA 1
ATOM 2267 C C . GLY A 1 293 ? -16.278 -5.460 11.318 1.00 89.00 293 GLY A C 1
ATOM 2268 O O . GLY A 1 293 ? -15.737 -4.371 11.494 1.00 89.00 293 GLY A O 1
ATOM 2269 N N . HIS A 1 294 ? -16.113 -6.492 12.143 1.00 91.56 294 HIS A N 1
ATOM 2270 C CA . HIS A 1 294 ? -15.397 -6.421 13.415 1.00 91.56 294 HIS A CA 1
ATOM 2271 C C . HIS A 1 294 ? -14.347 -7.537 13.542 1.00 91.56 294 HIS A C 1
ATOM 2273 O O . HIS A 1 294 ? -14.315 -8.482 12.752 1.00 91.56 294 HIS A O 1
ATOM 2279 N N . ARG A 1 295 ? -13.447 -7.400 14.520 1.00 91.75 295 ARG A N 1
ATOM 2280 C CA . ARG A 1 295 ? -12.392 -8.381 14.813 1.00 91.75 295 ARG A CA 1
ATOM 2281 C C . ARG A 1 295 ? -12.796 -9.295 15.970 1.00 91.75 295 ARG A C 1
ATOM 2283 O O . ARG A 1 295 ? -13.662 -8.941 16.759 1.00 91.75 295 ARG A O 1
ATOM 2290 N N . THR A 1 296 ? -12.102 -10.423 16.104 1.00 92.69 296 THR A N 1
ATOM 2291 C CA . THR A 1 296 ? -12.245 -11.389 17.208 1.00 92.69 296 THR A CA 1
ATOM 2292 C C . THR A 1 296 ? -12.197 -10.727 18.591 1.00 92.69 296 THR A C 1
ATOM 2294 O O . THR A 1 296 ? -13.045 -11.012 19.427 1.00 92.69 296 THR A O 1
ATOM 2297 N N . ASP A 1 297 ? -11.261 -9.797 18.812 1.00 91.44 297 ASP A N 1
ATOM 2298 C CA . ASP A 1 297 ? -11.064 -9.097 20.091 1.00 91.44 297 ASP A CA 1
ATOM 2299 C C . ASP A 1 297 ? -12.246 -8.202 20.496 1.00 91.44 297 ASP A C 1
ATOM 2301 O O . ASP A 1 297 ? -12.497 -8.022 21.684 1.00 91.44 297 ASP A O 1
ATOM 2305 N N . VAL A 1 298 ? -12.999 -7.700 19.513 1.00 93.44 298 VAL A N 1
ATOM 2306 C CA . VAL A 1 298 ? -14.155 -6.807 19.704 1.00 93.44 298 VAL A CA 1
ATOM 2307 C C . VAL A 1 298 ? -15.478 -7.492 19.360 1.00 93.44 298 VAL A C 1
ATOM 2309 O O . VAL A 1 298 ? -16.457 -6.824 19.012 1.00 93.44 298 VAL A O 1
ATOM 2312 N N . CYS A 1 299 ? -15.512 -8.827 19.386 1.00 94.06 299 CYS A N 1
ATOM 2313 C CA . CYS A 1 299 ? -16.722 -9.577 19.076 1.00 94.06 299 CYS A CA 1
ATOM 2314 C C . CYS A 1 299 ? -17.835 -9.222 20.078 1.00 94.06 299 CYS A C 1
ATOM 2316 O O . CYS A 1 299 ? -17.621 -9.380 21.282 1.00 94.06 299 CYS A O 1
ATOM 2318 N N . PRO A 1 300 ? -19.024 -8.781 19.619 1.00 93.19 300 PRO A N 1
ATOM 2319 C CA . PRO A 1 300 ? -20.165 -8.536 20.499 1.00 93.19 300 PRO A CA 1
ATOM 2320 C C . PRO A 1 300 ? -20.801 -9.843 20.999 1.00 93.19 300 PRO A C 1
ATOM 2322 O O . PRO A 1 300 ? -21.596 -9.824 21.925 1.00 93.19 300 PRO A O 1
ATOM 2325 N N . THR A 1 301 ? -20.463 -10.985 20.397 1.00 93.25 301 THR A N 1
ATOM 2326 C CA . THR A 1 301 ? -21.007 -12.309 20.733 1.00 93.25 301 THR A CA 1
ATOM 2327 C C . THR A 1 301 ? -19.875 -13.334 20.886 1.00 93.25 301 THR A C 1
ATOM 2329 O O . THR A 1 301 ? -19.725 -14.230 20.058 1.00 93.25 301 THR A O 1
ATOM 2332 N N . PRO A 1 302 ? -19.021 -13.196 21.918 1.00 92.00 302 PRO A N 1
ATOM 2333 C CA . PRO A 1 302 ? -17.839 -14.038 22.096 1.00 92.00 302 PRO A CA 1
ATOM 2334 C C . PRO A 1 302 ? -18.176 -15.498 22.433 1.00 92.00 302 PRO A C 1
ATOM 2336 O O . PRO A 1 302 ? -17.336 -16.364 22.237 1.00 92.00 302 PRO A O 1
ATOM 2339 N N . ASN A 1 303 ? -19.392 -15.766 22.916 1.00 92.25 303 ASN A N 1
ATOM 2340 C CA . ASN A 1 303 ? -19.811 -17.092 23.376 1.00 92.25 303 ASN A CA 1
ATOM 2341 C C . ASN A 1 303 ? -20.470 -17.936 22.276 1.00 92.25 303 ASN A C 1
ATOM 2343 O O . ASN A 1 303 ? -20.899 -19.053 22.536 1.00 92.25 303 ASN A O 1
ATOM 2347 N N . VAL A 1 304 ? -20.610 -17.400 21.060 1.00 90.19 304 VAL A N 1
ATOM 2348 C CA . VAL A 1 304 ? -21.197 -18.157 19.953 1.00 90.19 304 VAL A CA 1
ATOM 2349 C C . VAL A 1 304 ? -20.108 -19.018 19.333 1.00 90.19 304 VAL A C 1
ATOM 2351 O O . VAL A 1 304 ? -19.136 -18.495 18.792 1.00 90.19 304 VAL A O 1
ATOM 2354 N N . ASN A 1 305 ? -20.310 -20.330 19.361 1.00 85.06 305 ASN A N 1
ATOM 2355 C CA . ASN A 1 305 ? -19.466 -21.269 18.641 1.00 85.06 305 ASN A CA 1
ATOM 2356 C C . ASN A 1 305 ? -19.982 -21.401 17.211 1.00 85.06 305 ASN A C 1
ATOM 2358 O O . ASN A 1 305 ? -21.124 -21.800 16.987 1.00 85.06 305 ASN A O 1
ATOM 2362 N N . VAL A 1 306 ? -19.150 -21.064 16.230 1.00 91.00 306 VAL A N 1
ATOM 2363 C CA . VAL A 1 306 ? -19.451 -21.302 14.815 1.00 91.00 306 VAL A CA 1
ATOM 2364 C C . VAL A 1 306 ? -18.328 -22.094 14.167 1.00 91.00 306 VAL A C 1
ATOM 2366 O O . VAL A 1 306 ? -17.153 -21.932 14.498 1.00 91.00 306 VAL A O 1
ATOM 2369 N N . CYS A 1 307 ? -18.667 -22.928 13.192 1.00 88.88 307 CYS A N 1
ATOM 2370 C CA . CYS A 1 307 ? -17.653 -23.604 12.400 1.00 88.88 307 CYS A CA 1
ATOM 2371 C C . CYS A 1 307 ? -16.935 -22.600 11.487 1.00 88.88 307 CYS A C 1
ATOM 2373 O O . CYS A 1 307 ? -17.567 -22.006 10.618 1.00 88.88 307 CYS A O 1
ATOM 2375 N N . LEU A 1 308 ? -15.605 -22.488 11.587 1.00 86.88 308 LEU A N 1
ATOM 2376 C CA . LEU A 1 308 ? -14.783 -21.622 10.723 1.00 86.88 308 LEU A CA 1
ATOM 2377 C C . LEU A 1 308 ? -14.854 -21.965 9.223 1.00 86.88 308 LEU A C 1
ATOM 2379 O O . LEU A 1 308 ? -14.573 -21.112 8.378 1.00 86.88 308 LEU A O 1
ATOM 2383 N N . LYS A 1 309 ? -15.210 -23.211 8.895 1.00 86.38 309 LYS A N 1
ATOM 2384 C CA . LYS A 1 309 ? -15.256 -23.727 7.523 1.00 86.38 309 LYS A CA 1
ATOM 2385 C C . LYS A 1 309 ? -16.624 -23.513 6.860 1.00 86.38 309 LYS A C 1
ATOM 2387 O O . LYS A 1 309 ? -16.655 -23.032 5.730 1.00 86.38 309 LYS A O 1
ATOM 2392 N N . CYS A 1 310 ? -17.735 -23.832 7.534 1.00 86.19 310 CYS A N 1
ATOM 2393 C CA . CYS A 1 310 ? -19.090 -23.738 6.956 1.00 86.19 310 CYS A CA 1
ATOM 2394 C C . CYS A 1 310 ? -19.991 -22.655 7.564 1.00 86.19 310 CYS A C 1
ATOM 2396 O O . CYS A 1 310 ? -21.032 -22.339 6.993 1.00 86.19 310 CYS A O 1
ATOM 2398 N N . GLY A 1 311 ? -19.635 -22.087 8.717 1.00 87.19 311 GLY A N 1
ATOM 2399 C CA . GLY A 1 311 ? -20.471 -21.119 9.425 1.00 87.19 311 GLY A CA 1
ATOM 2400 C C . GLY A 1 311 ? -21.683 -21.694 10.161 1.00 87.19 311 GLY A C 1
ATOM 2401 O O . GLY A 1 311 ? -22.498 -20.908 10.644 1.00 87.19 311 GLY A O 1
ATOM 2402 N N . ALA A 1 312 ? -21.807 -23.023 10.279 1.00 88.50 312 ALA A N 1
ATOM 2403 C CA . ALA A 1 312 ? -22.820 -23.650 11.129 1.00 88.50 312 ALA A CA 1
ATOM 2404 C C . ALA A 1 312 ? -22.658 -23.186 12.584 1.00 88.50 312 ALA A C 1
ATOM 2406 O O . ALA A 1 312 ? -21.531 -23.065 13.070 1.00 88.50 312 ALA A O 1
ATOM 2407 N N . ARG A 1 313 ? -23.778 -22.901 13.255 1.00 89.50 313 ARG A N 1
ATOM 2408 C CA . ARG A 1 313 ? -23.811 -22.532 14.677 1.00 89.50 313 ARG A CA 1
ATOM 2409 C C . ARG A 1 313 ? -23.819 -23.793 15.524 1.00 89.50 313 ARG A C 1
ATOM 2411 O O . ARG A 1 313 ? -24.472 -24.754 15.143 1.00 89.50 313 ARG A O 1
ATOM 2418 N N . GLU A 1 314 ? -23.092 -23.746 16.634 1.00 87.94 314 GLU A N 1
ATOM 2419 C CA . GLU A 1 314 ? -22.951 -24.845 17.594 1.00 87.94 314 GLU A CA 1
ATOM 2420 C C . GLU A 1 314 ? -22.644 -26.187 16.906 1.00 87.94 314 GLU A C 1
ATOM 2422 O O . GLU A 1 314 ? -23.343 -27.176 17.115 1.00 87.94 314 GLU A O 1
ATOM 2427 N N . PRO A 1 315 ? -21.616 -26.236 16.031 1.00 87.62 315 PRO A N 1
ATOM 2428 C CA . PRO A 1 315 ? -21.290 -27.464 15.329 1.00 87.62 315 PRO A CA 1
ATOM 2429 C C . PRO A 1 315 ? -20.821 -28.526 16.326 1.00 87.62 315 PRO A C 1
ATOM 2431 O O . PRO A 1 315 ? -19.955 -28.258 17.162 1.00 87.62 315 PRO A O 1
ATOM 2434 N N . MET A 1 316 ? -21.320 -29.751 16.181 1.00 85.31 316 MET A N 1
ATOM 2435 C CA . MET A 1 316 ? -20.706 -30.902 16.839 1.00 85.31 316 MET A CA 1
ATOM 2436 C C . MET A 1 316 ? -19.255 -31.066 16.354 1.00 85.31 316 MET A C 1
ATOM 2438 O O . MET A 1 316 ? -18.924 -30.747 15.199 1.00 85.31 316 MET A O 1
ATOM 2442 N N . GLN A 1 317 ? -18.372 -31.536 17.242 1.00 83.12 317 GLN A N 1
ATOM 2443 C CA . GLN A 1 317 ? -17.002 -31.884 16.861 1.00 83.12 317 GLN A CA 1
ATOM 2444 C C . GLN A 1 317 ? -17.055 -32.920 15.732 1.00 83.12 317 GLN A C 1
ATOM 2446 O O . GLN A 1 317 ? -17.746 -33.925 15.846 1.00 83.12 317 GLN A O 1
ATOM 2451 N N . GLY A 1 318 ? -16.370 -32.639 14.621 1.00 82.44 318 GLY A N 1
ATOM 2452 C CA . GLY A 1 318 ? -16.330 -33.545 13.470 1.00 82.44 318 GLY A CA 1
ATOM 2453 C C . GLY A 1 318 ? -17.555 -33.537 12.549 1.00 82.44 318 GLY A C 1
ATOM 2454 O O . GLY A 1 318 ? -17.670 -34.450 11.746 1.00 82.44 318 GLY A O 1
ATOM 2455 N N . HIS A 1 319 ? -18.452 -32.541 12.612 1.00 86.94 319 HIS A N 1
ATOM 2456 C CA . HIS A 1 319 ? -19.583 -32.483 11.668 1.00 86.94 319 HIS A CA 1
ATOM 2457 C C . HIS A 1 319 ? -19.138 -32.460 10.193 1.00 86.94 319 HIS A C 1
ATOM 2459 O O . HIS A 1 319 ? -18.140 -31.818 9.835 1.00 86.94 319 HIS A O 1
ATOM 2465 N N . ASP A 1 320 ? -19.955 -33.076 9.335 1.00 87.00 320 ASP A N 1
ATOM 2466 C CA . ASP A 1 320 ? -19.783 -33.052 7.885 1.00 87.00 320 ASP A CA 1
ATOM 2467 C C . ASP A 1 320 ? -19.916 -31.625 7.357 1.00 87.00 320 ASP A C 1
ATOM 2469 O O . ASP A 1 320 ? -20.982 -31.002 7.317 1.00 87.00 320 ASP A O 1
ATOM 2473 N N . CYS A 1 321 ? -18.767 -31.061 7.008 1.00 86.19 321 CYS A N 1
ATOM 2474 C CA . CYS A 1 321 ? -18.625 -29.639 6.792 1.00 86.19 321 CYS A CA 1
ATOM 2475 C C . CYS A 1 321 ? -18.602 -29.317 5.298 1.00 86.19 321 CYS A C 1
ATOM 2477 O O . CYS A 1 321 ? -17.583 -29.511 4.637 1.00 86.19 321 CYS A O 1
ATOM 2479 N N . ILE A 1 322 ? -19.691 -28.747 4.774 1.00 85.12 322 ILE A N 1
ATOM 2480 C CA . ILE A 1 322 ? -19.694 -28.170 3.423 1.00 85.12 322 ILE A CA 1
ATOM 2481 C C . ILE A 1 322 ? -19.160 -26.734 3.518 1.00 85.12 322 ILE A C 1
ATOM 2483 O O . ILE A 1 322 ? -19.841 -25.875 4.092 1.00 85.12 322 ILE A O 1
ATOM 2487 N N . PRO A 1 323 ? -17.957 -26.433 2.993 1.00 81.19 323 PRO A N 1
ATOM 2488 C CA . PRO A 1 323 ? -17.356 -25.116 3.135 1.00 81.19 323 PRO A CA 1
ATOM 2489 C C . PRO A 1 323 ? -18.225 -24.054 2.455 1.00 81.19 323 PRO A C 1
ATOM 2491 O O . PRO A 1 323 ? -18.369 -24.017 1.235 1.00 81.19 323 PRO A O 1
ATOM 2494 N N . LYS A 1 324 ? -18.791 -23.161 3.268 1.00 77.94 324 LYS A N 1
ATOM 2495 C CA . LYS A 1 324 ? -19.594 -22.017 2.833 1.00 77.94 324 LYS A CA 1
ATOM 2496 C C . LYS A 1 324 ? -18.887 -20.740 3.218 1.00 77.94 324 LYS A C 1
ATOM 2498 O O . LYS A 1 324 ? -18.182 -20.660 4.224 1.00 77.94 324 LYS A O 1
ATOM 2503 N N . ARG A 1 325 ? -19.091 -19.710 2.407 1.00 75.06 325 ARG A N 1
ATOM 2504 C CA . ARG A 1 325 ? -18.404 -18.444 2.596 1.00 75.06 325 ARG A CA 1
ATOM 2505 C C . ARG A 1 325 ? -19.283 -17.333 3.078 1.00 75.06 325 ARG A C 1
ATOM 2507 O O . ARG A 1 325 ? -20.409 -17.160 2.645 1.00 75.06 325 ARG A O 1
ATOM 2514 N N . VAL A 1 326 ? -18.671 -16.531 3.939 1.00 79.06 326 VAL A N 1
ATOM 2515 C CA . VAL A 1 326 ? -19.318 -15.382 4.567 1.00 79.06 326 VAL A CA 1
ATOM 2516 C C . VAL A 1 326 ? -19.136 -14.111 3.736 1.00 79.06 326 VAL A C 1
ATOM 2518 O O . VAL A 1 326 ? -19.988 -13.231 3.735 1.00 79.06 326 VAL A O 1
ATOM 2521 N N . ILE A 1 327 ? -18.009 -13.984 3.027 1.00 81.38 327 ILE A N 1
ATOM 2522 C CA . ILE A 1 327 ? -17.668 -12.748 2.299 1.00 81.38 327 ILE A CA 1
ATOM 2523 C C . ILE A 1 327 ? -18.275 -12.734 0.887 1.00 81.38 327 ILE A C 1
ATOM 2525 O O . ILE A 1 327 ? -18.567 -11.669 0.341 1.00 81.38 327 ILE A O 1
ATOM 2529 N N . CYS A 1 328 ? -18.413 -13.899 0.255 1.00 80.81 328 CYS A N 1
ATOM 2530 C CA . CYS A 1 328 ? -18.884 -14.010 -1.121 1.00 80.81 328 CYS A CA 1
ATOM 2531 C C . CYS A 1 328 ? -19.555 -15.354 -1.391 1.00 80.81 328 CYS A C 1
ATOM 2533 O O . CYS A 1 328 ? -19.178 -16.350 -0.785 1.00 80.81 328 CYS A O 1
ATOM 2535 N N . ASP A 1 329 ? -20.407 -15.397 -2.409 1.00 77.06 329 ASP A N 1
ATOM 2536 C CA . ASP A 1 329 ? -21.167 -16.589 -2.816 1.00 77.06 329 ASP A CA 1
ATOM 2537 C C . ASP A 1 329 ? -20.372 -17.579 -3.699 1.00 77.06 329 ASP A C 1
ATOM 2539 O O . ASP A 1 329 ? -20.952 -18.279 -4.515 1.00 77.06 329 ASP A O 1
ATOM 2543 N N . GLY A 1 330 ? -19.035 -17.600 -3.618 1.00 77.69 330 GLY A N 1
ATOM 2544 C CA . GLY A 1 330 ? -18.196 -18.467 -4.464 1.00 77.69 330 GLY A CA 1
ATOM 2545 C C . GLY A 1 330 ? -17.742 -19.769 -3.789 1.00 77.69 330 GLY A C 1
ATOM 2546 O O . GLY A 1 330 ? -17.654 -19.846 -2.563 1.00 77.69 330 GLY A O 1
ATOM 2547 N N . GLU A 1 331 ? -17.240 -20.720 -4.580 1.00 75.81 331 GLU A N 1
ATOM 2548 C CA . GLU A 1 331 ? -16.702 -22.026 -4.143 1.00 75.81 331 GLU A CA 1
ATOM 2549 C C . GLU A 1 331 ? -15.198 -21.962 -3.790 1.00 75.81 331 GLU A C 1
ATOM 2551 O O . GLU A 1 331 ? -14.318 -22.134 -4.624 1.00 75.81 331 GLU A O 1
ATOM 2556 N N . HIS A 1 332 ? -14.867 -21.575 -2.560 1.00 77.50 332 HIS A N 1
ATOM 2557 C CA . HIS A 1 332 ? -13.550 -21.773 -1.921 1.00 77.50 332 HIS A CA 1
ATOM 2558 C C . HIS A 1 332 ? -13.692 -21.466 -0.421 1.00 77.50 332 HIS A C 1
ATOM 2560 O O . HIS A 1 332 ? -14.688 -20.870 -0.040 1.00 77.50 332 HIS A O 1
ATOM 2566 N N . PRO A 1 333 ? -12.771 -21.846 0.478 1.00 73.38 333 PRO A N 1
ATOM 2567 C CA . PRO A 1 333 ? -12.888 -21.476 1.893 1.00 73.38 333 PRO A CA 1
ATOM 2568 C C . PRO A 1 333 ? -12.724 -19.961 2.125 1.00 73.38 333 PRO A C 1
ATOM 2570 O O . PRO A 1 333 ? -12.062 -19.267 1.348 1.00 73.38 333 PRO A O 1
ATOM 2573 N N . THR A 1 334 ? -13.316 -19.424 3.204 1.00 75.44 334 THR A N 1
ATOM 2574 C CA . THR A 1 334 ? -13.307 -17.975 3.530 1.00 75.44 334 THR A CA 1
ATOM 2575 C C . THR A 1 334 ? -11.890 -17.395 3.634 1.00 75.44 334 THR A C 1
ATOM 2577 O O . THR A 1 334 ? -11.658 -16.231 3.297 1.00 75.44 334 THR A O 1
ATOM 2580 N N . GLU A 1 335 ? -10.918 -18.205 4.054 1.00 69.19 335 GLU A N 1
ATOM 2581 C CA . GLU A 1 335 ? -9.531 -17.768 4.218 1.00 69.19 335 GLU A CA 1
ATOM 2582 C C . GLU A 1 335 ? -8.729 -17.730 2.911 1.00 69.19 335 GLU A C 1
ATOM 2584 O O . GLU A 1 335 ? -7.706 -17.045 2.861 1.00 69.19 335 GLU A O 1
ATOM 2589 N N . ASN A 1 336 ? -9.214 -18.344 1.830 1.00 79.62 336 ASN A N 1
ATOM 2590 C CA . ASN A 1 336 ? -8.458 -18.461 0.587 1.00 79.62 336 ASN A CA 1
ATOM 2591 C C . ASN A 1 336 ? -8.195 -17.078 -0.063 1.00 79.62 336 ASN A C 1
ATOM 2593 O O . ASN A 1 336 ? -9.061 -16.195 -0.122 1.00 79.62 336 ASN A O 1
ATOM 2597 N N . SER A 1 337 ? -6.949 -16.874 -0.502 1.00 76.19 337 SER A N 1
ATOM 2598 C CA . SER A 1 337 ? -6.431 -15.647 -1.122 1.00 76.19 337 SER A CA 1
ATOM 2599 C C . SER A 1 337 ? -7.070 -15.337 -2.479 1.00 76.19 337 SER A C 1
ATOM 2601 O O . SER A 1 337 ? -7.080 -14.178 -2.890 1.00 76.19 337 SER A O 1
ATOM 2603 N N . LEU A 1 338 ? -7.672 -16.333 -3.136 1.00 79.19 338 LEU A N 1
ATOM 2604 C CA . LEU A 1 338 ? -8.341 -16.185 -4.433 1.00 79.19 338 LEU A CA 1
ATOM 2605 C C . LEU A 1 338 ? -9.640 -15.359 -4.368 1.00 79.19 338 LEU A C 1
ATOM 2607 O O . LEU A 1 338 ? -10.171 -14.930 -5.397 1.00 79.19 338 LEU A O 1
ATOM 2611 N N . CYS A 1 339 ? -10.152 -15.076 -3.166 1.00 81.12 339 CYS A N 1
ATOM 2612 C CA . CYS A 1 339 ? -11.379 -14.310 -2.997 1.00 81.12 339 CYS A CA 1
ATOM 2613 C C . CYS A 1 339 ? -11.152 -12.820 -3.285 1.00 81.12 339 CYS A C 1
ATOM 2615 O O . CYS A 1 339 ? -10.785 -12.047 -2.401 1.00 81.12 339 CYS A O 1
ATOM 2617 N N . LYS A 1 340 ? -11.457 -12.367 -4.506 1.00 81.56 340 LYS A N 1
ATOM 2618 C CA . LYS A 1 340 ? -11.345 -10.941 -4.878 1.00 81.56 340 LYS A CA 1
ATOM 2619 C C . LYS A 1 340 ? -12.204 -10.020 -3.996 1.00 81.56 340 LYS A C 1
ATOM 2621 O O . LYS A 1 340 ? -11.785 -8.905 -3.701 1.00 81.56 340 LYS A O 1
ATOM 2626 N N . LYS A 1 341 ? -13.366 -10.495 -3.515 1.00 83.69 341 LYS A N 1
ATOM 2627 C CA . LYS A 1 341 ? -14.249 -9.743 -2.595 1.00 83.69 341 LYS A CA 1
ATOM 2628 C C . LYS A 1 341 ? -13.688 -9.631 -1.165 1.00 83.69 341 LYS A C 1
ATOM 2630 O O . LYS A 1 341 ? -14.207 -8.851 -0.372 1.00 83.69 341 LYS A O 1
ATOM 2635 N N . LYS A 1 342 ? -12.619 -10.369 -0.828 1.00 83.81 342 LYS A N 1
ATOM 2636 C CA . LYS A 1 342 ? -11.912 -10.269 0.462 1.00 83.81 342 LYS A CA 1
ATOM 2637 C C . LYS A 1 342 ? -11.164 -8.950 0.601 1.00 83.81 342 LYS A C 1
ATOM 2639 O O . LYS A 1 342 ? -10.920 -8.522 1.723 1.00 83.81 342 LYS A O 1
ATOM 2644 N N . LEU A 1 343 ? -10.795 -8.292 -0.495 1.00 81.94 343 LEU A N 1
ATOM 2645 C CA . LEU A 1 343 ? -10.170 -6.973 -0.455 1.00 81.94 343 LEU A CA 1
ATOM 2646 C C . LEU A 1 343 ? -11.255 -5.896 -0.413 1.00 81.94 343 LEU A C 1
ATOM 2648 O O . LEU A 1 343 ? -12.196 -5.923 -1.204 1.00 81.94 343 LEU A O 1
ATOM 2652 N N . LYS A 1 344 ? -11.130 -4.923 0.496 1.00 81.44 344 LYS A N 1
ATOM 2653 C CA . LYS A 1 344 ? -12.035 -3.771 0.501 1.00 81.44 344 LYS A CA 1
ATOM 2654 C C . LYS A 1 344 ? -11.828 -2.963 -0.779 1.00 81.44 344 LYS A C 1
ATOM 2656 O O . LYS A 1 344 ? -10.694 -2.674 -1.169 1.00 81.44 344 LYS A O 1
ATOM 2661 N N . ASN A 1 345 ? -12.933 -2.537 -1.384 1.00 73.88 345 ASN A N 1
ATOM 2662 C CA . ASN A 1 345 ? -12.919 -1.555 -2.461 1.00 73.88 345 ASN A CA 1
ATOM 2663 C C . ASN A 1 345 ? -12.521 -0.195 -1.880 1.00 73.88 345 ASN A C 1
ATOM 2665 O O . ASN A 1 345 ? -13.367 0.586 -1.451 1.00 73.88 345 ASN A O 1
ATOM 2669 N N . VAL A 1 346 ? -11.219 0.063 -1.816 1.00 71.62 346 VAL A N 1
ATOM 2670 C CA . VAL A 1 346 ? -10.690 1.392 -1.516 1.00 71.62 346 VAL A CA 1
ATOM 2671 C C . VAL A 1 346 ? -10.640 2.163 -2.826 1.00 71.62 346 VAL A C 1
ATOM 2673 O O . VAL A 1 346 ? -10.157 1.640 -3.834 1.00 71.62 346 VAL A O 1
ATOM 2676 N N . ALA A 1 347 ? -11.168 3.389 -2.824 1.00 71.25 347 ALA A N 1
ATOM 2677 C CA . ALA A 1 347 ? -10.994 4.286 -3.956 1.00 71.25 347 ALA A CA 1
ATOM 2678 C C . ALA A 1 347 ? -9.488 4.403 -4.238 1.00 71.25 347 ALA A C 1
ATOM 2680 O O . ALA A 1 347 ? -8.727 4.611 -3.289 1.00 71.25 347 ALA A O 1
ATOM 2681 N N . PRO A 1 348 ? -9.034 4.219 -5.490 1.00 65.88 348 PRO A N 1
ATOM 2682 C CA . PRO A 1 348 ? -7.616 4.325 -5.787 1.00 65.88 348 PRO A CA 1
ATOM 2683 C C . PRO A 1 348 ? -7.114 5.684 -5.285 1.00 65.88 348 PRO A C 1
ATOM 2685 O O . PRO A 1 348 ? -7.835 6.679 -5.455 1.00 65.88 348 PRO A O 1
ATOM 2688 N N . PRO A 1 349 ? -5.923 5.746 -4.653 1.00 65.81 349 PRO A N 1
ATOM 2689 C CA . PRO A 1 349 ? -5.342 7.029 -4.293 1.00 65.81 349 PRO A CA 1
ATOM 2690 C C . PRO A 1 349 ? -5.335 7.894 -5.550 1.00 65.81 349 PRO A C 1
ATOM 2692 O O . PRO A 1 349 ? -5.122 7.379 -6.656 1.00 65.81 349 PRO A O 1
ATOM 2695 N N . LYS A 1 350 ? -5.639 9.189 -5.402 1.00 64.50 350 LYS A N 1
ATOM 2696 C CA . LYS A 1 350 ? -5.549 10.120 -6.525 1.00 64.50 350 LYS A CA 1
ATOM 2697 C C . LYS A 1 350 ? -4.117 10.004 -7.033 1.00 64.50 350 LYS A C 1
ATOM 2699 O O . LYS A 1 350 ? -3.194 10.412 -6.335 1.00 64.50 350 LYS A O 1
ATOM 2704 N N . LYS A 1 351 ? -3.925 9.364 -8.193 1.00 57.47 351 LYS A N 1
ATOM 2705 C CA . LYS A 1 351 ? -2.616 9.341 -8.843 1.00 57.47 351 LYS A CA 1
ATOM 2706 C C . LYS A 1 351 ? -2.186 10.795 -8.914 1.00 57.47 351 LYS A C 1
ATOM 2708 O O . LYS A 1 351 ? -3.032 11.627 -9.262 1.00 57.47 351 LYS A O 1
ATOM 2713 N N . LEU A 1 352 ? -0.928 11.086 -8.576 1.00 54.47 352 LEU A N 1
ATOM 2714 C CA . LEU A 1 352 ? -0.345 12.358 -8.959 1.00 54.47 352 LEU A CA 1
ATOM 2715 C C . LEU A 1 352 ? -0.633 12.448 -10.455 1.00 54.47 352 LEU A C 1
ATOM 2717 O O . LEU A 1 352 ? -0.095 11.664 -11.242 1.00 54.47 352 LEU A O 1
ATOM 2721 N N . ARG A 1 353 ? -1.576 13.307 -10.856 1.00 47.31 353 ARG A N 1
ATOM 2722 C CA . ARG A 1 353 ? -1.495 13.817 -12.207 1.00 47.31 353 ARG A CA 1
ATOM 2723 C C . ARG A 1 353 ? -0.140 14.472 -12.154 1.00 47.31 353 ARG A C 1
ATOM 2725 O O . ARG A 1 353 ? 0.070 15.387 -11.366 1.00 47.31 353 ARG A O 1
ATOM 2732 N N . THR A 1 354 ? 0.823 13.878 -12.848 1.00 50.31 354 THR A N 1
ATOM 2733 C CA . THR A 1 354 ? 1.969 14.642 -13.278 1.00 50.31 354 THR A CA 1
ATOM 2734 C C . THR A 1 354 ? 1.303 15.743 -14.077 1.00 50.31 354 THR A C 1
ATOM 2736 O O . THR A 1 354 ? 0.952 15.549 -15.240 1.00 50.31 354 THR A O 1
ATOM 2739 N N . ASP A 1 355 ? 1.004 16.851 -13.406 1.00 46.06 355 ASP A N 1
ATOM 2740 C CA . ASP A 1 355 ? 0.773 18.139 -14.013 1.00 46.06 355 ASP A CA 1
ATOM 2741 C C . ASP A 1 355 ? 2.144 18.496 -14.596 1.00 46.06 355 ASP A C 1
ATOM 2743 O O . ASP A 1 355 ? 2.824 19.411 -14.160 1.00 46.06 355 ASP A O 1
ATOM 2747 N N . GLN A 1 356 ? 2.612 17.685 -15.556 1.00 47.03 356 GLN A N 1
ATOM 2748 C CA . GLN A 1 356 ? 3.383 18.240 -16.629 1.00 47.03 356 GLN A CA 1
ATOM 2749 C C . GLN A 1 356 ? 2.428 19.280 -17.178 1.00 47.03 356 GLN A C 1
ATOM 2751 O O . GLN A 1 356 ? 1.330 18.887 -17.610 1.00 47.03 356 GLN A O 1
ATOM 2756 N N . PRO A 1 357 ? 2.756 20.574 -17.045 1.00 44.09 357 PRO A N 1
ATOM 2757 C CA . PRO A 1 357 ? 1.952 21.587 -17.674 1.00 44.09 357 PRO A CA 1
ATOM 2758 C C . PRO A 1 357 ? 1.804 21.113 -19.108 1.00 44.09 357 PRO A C 1
ATOM 2760 O O . PRO A 1 357 ? 2.780 20.843 -19.811 1.00 44.09 357 PRO A O 1
ATOM 2763 N N . LYS A 1 358 ? 0.557 20.879 -19.509 1.00 43.03 358 LYS A N 1
ATOM 2764 C CA . LYS A 1 358 ? 0.214 20.542 -20.883 1.00 43.03 358 LYS A CA 1
ATOM 2765 C C . LYS A 1 358 ? 0.304 21.833 -21.695 1.00 43.03 358 LYS A C 1
ATOM 2767 O O . LYS A 1 358 ? -0.589 22.141 -22.474 1.00 43.03 358 LYS A O 1
ATOM 2772 N N . ASP A 1 359 ? 1.388 22.569 -21.485 1.00 40.38 359 ASP A N 1
ATOM 2773 C CA . ASP A 1 359 ? 1.889 23.601 -22.349 1.00 40.38 359 ASP A CA 1
ATOM 2774 C C . ASP A 1 359 ? 2.391 22.828 -23.561 1.00 40.38 359 ASP A C 1
ATOM 2776 O O . ASP A 1 359 ? 3.566 22.504 -23.735 1.00 40.38 359 ASP A O 1
ATOM 2780 N N . TRP A 1 360 ? 1.442 22.497 -24.434 1.00 41.12 360 TRP A N 1
ATOM 2781 C CA . TRP A 1 360 ? 1.706 22.777 -25.825 1.00 41.12 360 TRP A CA 1
ATOM 2782 C C . TRP A 1 360 ? 2.305 24.175 -25.845 1.00 41.12 360 TRP A C 1
ATOM 2784 O O . TRP A 1 360 ? 1.626 25.151 -25.537 1.00 41.12 360 TRP A O 1
ATOM 2794 N N . VAL A 1 361 ? 3.607 24.222 -26.106 1.00 47.44 361 VAL A N 1
ATOM 2795 C CA . VAL A 1 361 ? 4.298 25.403 -26.583 1.00 47.44 361 VAL A CA 1
ATOM 2796 C C . VAL A 1 361 ? 3.509 25.828 -27.816 1.00 47.44 361 VAL A C 1
ATOM 2798 O O . VAL A 1 361 ? 3.757 25.348 -28.922 1.00 47.44 361 VAL A O 1
ATOM 2801 N N . SER A 1 362 ? 2.494 26.671 -27.613 1.00 46.06 362 SER A N 1
ATOM 2802 C CA . SER A 1 362 ? 2.145 27.674 -28.598 1.00 46.06 362 SER A CA 1
ATOM 2803 C C . SER A 1 362 ? 3.472 28.346 -28.874 1.00 46.06 362 SER A C 1
ATOM 2805 O O . SER A 1 362 ? 4.074 28.945 -27.981 1.00 46.06 362 SER A O 1
ATOM 2807 N N . GLN A 1 363 ? 4.005 28.066 -30.060 1.00 49.59 363 GLN A N 1
ATOM 2808 C CA . GLN A 1 363 ? 5.183 28.740 -30.563 1.00 49.59 363 GLN A CA 1
ATOM 2809 C C . GLN A 1 363 ? 4.995 30.232 -30.275 1.00 49.59 363 GLN A C 1
ATOM 2811 O O . GLN A 1 363 ? 3.881 30.723 -30.480 1.00 49.59 363 GLN A O 1
ATOM 2816 N N . PRO A 1 364 ? 6.008 30.955 -29.777 1.00 40.16 364 PRO A N 1
ATOM 2817 C CA . PRO A 1 364 ? 5.951 32.395 -29.901 1.00 40.16 364 PRO A CA 1
ATOM 2818 C C . PRO A 1 364 ? 5.808 32.670 -31.399 1.00 40.16 364 PRO A C 1
ATOM 2820 O O . PRO A 1 364 ? 6.720 32.386 -32.178 1.00 40.16 364 PRO A O 1
ATOM 2823 N N . GLU A 1 365 ? 4.625 33.129 -31.809 1.00 41.94 365 GLU A N 1
ATOM 2824 C CA . GLU A 1 365 ? 4.488 33.863 -33.053 1.00 41.94 365 GLU A CA 1
ATOM 2825 C C . GLU A 1 365 ? 5.499 34.993 -32.938 1.00 41.94 365 GLU A C 1
ATOM 2827 O O . GLU A 1 365 ? 5.399 35.866 -32.076 1.00 41.94 365 GLU A O 1
ATOM 2832 N N . TYR A 1 366 ? 6.551 34.889 -33.740 1.00 42.12 366 TYR A N 1
ATOM 2833 C CA . TYR A 1 366 ? 7.523 35.941 -33.924 1.00 42.12 366 TYR A CA 1
ATOM 2834 C C . TYR A 1 366 ? 6.791 37.081 -34.637 1.00 42.12 366 TYR A C 1
ATOM 2836 O O . TYR A 1 366 ? 6.838 37.203 -35.858 1.00 42.12 366 TYR A O 1
ATOM 2844 N N . THR A 1 367 ? 6.039 37.885 -33.887 1.00 38.81 367 THR A N 1
ATOM 2845 C CA . THR A 1 367 ? 5.580 39.195 -34.338 1.00 38.81 367 THR A CA 1
ATOM 2846 C C . THR A 1 367 ? 6.793 40.108 -34.270 1.00 38.81 367 THR A C 1
ATOM 2848 O O . THR A 1 367 ? 7.039 40.777 -33.268 1.00 38.81 367 THR A O 1
ATOM 2851 N N . GLY A 1 368 ? 7.619 40.043 -35.313 1.00 38.25 368 GLY A N 1
ATOM 2852 C CA . GLY A 1 368 ? 8.642 41.045 -35.549 1.00 38.25 368 GLY A CA 1
ATOM 2853 C C . GLY A 1 368 ? 7.955 42.385 -35.782 1.00 38.25 368 GLY A C 1
ATOM 2854 O O . GLY A 1 368 ? 7.281 42.566 -36.796 1.00 38.25 368 GLY A O 1
ATOM 2855 N N . ASP A 1 369 ? 8.122 43.305 -34.835 1.00 38.78 369 ASP A N 1
ATOM 2856 C CA . ASP A 1 369 ? 7.878 44.727 -35.037 1.00 38.78 369 ASP A CA 1
ATOM 2857 C C . ASP A 1 369 ? 8.854 45.235 -36.105 1.00 38.78 369 ASP A C 1
ATOM 2859 O O . ASP A 1 369 ? 10.027 45.512 -35.843 1.00 38.78 369 ASP A O 1
ATOM 2863 N N . ALA A 1 370 ? 8.361 45.334 -37.337 1.00 38.44 370 ALA A N 1
ATOM 2864 C CA . ALA A 1 370 ? 9.033 46.021 -38.423 1.00 38.44 370 ALA A CA 1
ATOM 2865 C C . ALA A 1 370 ? 8.926 47.537 -38.196 1.00 38.44 370 ALA A C 1
ATOM 2867 O O . ALA A 1 370 ? 7.879 48.142 -38.429 1.00 38.44 370 ALA A O 1
ATOM 2868 N N . LYS A 1 371 ? 10.026 48.160 -37.758 1.00 38.50 371 LYS A N 1
ATOM 2869 C CA . LYS A 1 371 ? 10.254 49.594 -37.965 1.00 38.50 371 LYS A CA 1
ATOM 2870 C C . LYS A 1 371 ? 10.961 49.802 -39.304 1.00 38.50 371 LYS A C 1
ATOM 2872 O O . LYS A 1 371 ? 11.988 49.195 -39.579 1.00 38.50 371 LYS A O 1
ATOM 2877 N N . SER A 1 372 ? 10.326 50.658 -40.094 1.00 44.28 372 SER A N 1
ATOM 2878 C CA . SER A 1 372 ? 10.732 51.336 -41.327 1.00 44.28 372 SER A CA 1
ATOM 2879 C C . SER A 1 372 ? 12.236 51.487 -41.590 1.00 44.28 372 SER A C 1
ATOM 2881 O O . SER A 1 372 ? 12.933 52.088 -40.775 1.00 44.28 372 SER A O 1
ATOM 2883 N N . SER A 1 373 ? 12.663 51.140 -42.804 1.00 39.22 373 SER A N 1
ATOM 2884 C CA . SER A 1 373 ? 13.049 52.130 -43.824 1.00 39.22 373 SER A CA 1
ATOM 2885 C C . SER A 1 373 ? 13.314 51.441 -45.171 1.00 39.22 373 SER A C 1
ATOM 2887 O O . SER A 1 373 ? 13.886 50.356 -45.208 1.00 39.22 373 SER A O 1
ATOM 2889 N N . GLU A 1 374 ? 12.808 52.093 -46.216 1.00 48.56 374 GLU A N 1
ATOM 2890 C CA . GLU A 1 374 ? 13.085 52.061 -47.667 1.00 48.56 374 GLU A CA 1
ATOM 2891 C C . GLU A 1 374 ? 14.389 51.327 -48.063 1.00 48.56 374 GLU A C 1
ATOM 2893 O O . GLU A 1 374 ? 15.392 51.429 -47.372 1.00 48.56 374 GLU A O 1
ATOM 2898 N N . GLU A 1 375 ? 14.496 50.525 -49.127 1.00 52.72 375 GLU A N 1
ATOM 2899 C CA . GLU A 1 375 ? 14.247 50.853 -50.535 1.00 52.72 375 GLU A CA 1
ATOM 2900 C C . GLU A 1 375 ? 14.693 49.617 -51.364 1.00 52.72 375 GLU A C 1
ATOM 2902 O O . GLU A 1 375 ? 15.886 49.389 -51.434 1.00 52.72 375 GLU A O 1
ATOM 2907 N N . PHE A 1 376 ? 13.821 48.770 -51.944 1.00 37.03 376 PHE A N 1
ATOM 2908 C CA . PHE A 1 376 ? 14.207 47.803 -53.012 1.00 37.03 376 PHE A CA 1
ATOM 2909 C C . PHE A 1 376 ? 12.969 47.292 -53.799 1.00 37.03 376 PHE A C 1
ATOM 2911 O O . PHE A 1 376 ? 11.898 47.121 -53.209 1.00 37.03 376 PHE A O 1
ATOM 2918 N N . PRO A 1 377 ? 13.074 47.055 -55.128 1.00 49.78 377 PRO A N 1
ATOM 2919 C CA . PRO A 1 377 ? 11.933 46.866 -56.031 1.00 49.78 377 PRO A CA 1
ATOM 2920 C C . PRO A 1 377 ? 11.395 45.418 -56.059 1.00 49.78 377 PRO A C 1
ATOM 2922 O O . PRO A 1 377 ? 12.102 44.477 -55.693 1.00 49.78 377 PRO A O 1
ATOM 2925 N N . PRO A 1 378 ? 10.145 45.194 -56.523 1.00 40.78 378 PRO A N 1
ATOM 2926 C CA . PRO A 1 378 ? 9.488 43.898 -56.413 1.00 40.78 378 PRO A CA 1
ATOM 2927 C C . PRO A 1 378 ? 9.885 42.958 -57.557 1.00 40.78 378 PRO A C 1
ATOM 2929 O O . PRO A 1 378 ? 9.485 43.152 -58.705 1.00 40.78 378 PRO A O 1
ATOM 2932 N N . LEU A 1 379 ? 10.575 41.863 -57.235 1.00 37.34 379 LEU A N 1
ATOM 2933 C CA . LEU A 1 379 ? 10.617 40.698 -58.115 1.00 37.34 379 LEU A CA 1
ATOM 2934 C C . LEU A 1 379 ? 9.420 39.794 -57.817 1.00 37.34 379 LEU A C 1
ATOM 2936 O O . LEU A 1 379 ? 9.364 39.070 -56.825 1.00 37.34 379 LEU A O 1
ATOM 2940 N N . ARG A 1 380 ? 8.440 39.854 -58.721 1.00 42.25 380 ARG A N 1
ATOM 2941 C CA . ARG A 1 380 ? 7.383 38.854 -58.856 1.00 42.25 380 ARG A CA 1
ATOM 2942 C C . ARG A 1 380 ? 8.010 37.535 -59.306 1.00 42.25 380 ARG A C 1
ATOM 2944 O O . ARG A 1 380 ? 8.510 37.458 -60.422 1.00 42.25 380 ARG A O 1
ATOM 2951 N N . MET A 1 381 ? 7.890 36.490 -58.494 1.00 34.44 381 MET A N 1
ATOM 2952 C CA . MET A 1 381 ? 7.968 35.108 -58.967 1.00 34.44 381 MET A CA 1
ATOM 2953 C C . MET A 1 381 ? 6.794 34.317 -58.391 1.00 34.44 381 MET A C 1
ATOM 2955 O O . MET A 1 381 ? 6.748 33.961 -57.216 1.00 34.44 381 MET A O 1
ATOM 2959 N N . ASN A 1 382 ? 5.825 34.083 -59.273 1.00 40.38 382 ASN A N 1
ATOM 2960 C CA . ASN A 1 382 ? 4.892 32.970 -59.208 1.00 40.38 382 ASN A CA 1
ATOM 2961 C C . ASN A 1 382 ? 5.679 31.660 -59.323 1.00 40.38 382 ASN A C 1
ATOM 2963 O O . ASN A 1 382 ? 6.389 31.486 -60.309 1.00 40.38 382 ASN A O 1
ATOM 2967 N N . MET A 1 383 ? 5.464 30.708 -58.414 1.00 34.00 383 MET A N 1
ATOM 2968 C CA . MET A 1 383 ? 5.469 29.278 -58.752 1.00 34.00 383 MET A CA 1
ATOM 2969 C C . MET A 1 383 ? 4.807 28.437 -57.639 1.00 34.00 383 MET A C 1
ATOM 2971 O O . MET A 1 383 ? 4.632 28.925 -56.522 1.00 34.00 383 MET A O 1
ATOM 2975 N N . PRO A 1 384 ? 4.301 27.229 -57.960 1.00 36.81 384 PRO A N 1
ATOM 2976 C CA . PRO A 1 384 ? 2.938 26.829 -57.657 1.00 36.81 384 PRO A CA 1
ATOM 2977 C C . PRO A 1 384 ? 2.852 25.732 -56.597 1.00 36.81 384 PRO A C 1
ATOM 2979 O O . PRO A 1 384 ? 3.776 24.975 -56.318 1.00 36.81 384 PRO A O 1
ATOM 2982 N N . ARG A 1 385 ? 1.646 25.625 -56.049 1.00 40.41 385 ARG A N 1
ATOM 2983 C CA . ARG A 1 385 ? 1.231 24.683 -55.016 1.00 40.41 385 ARG A CA 1
ATOM 2984 C C . ARG A 1 385 ? 0.685 23.385 -55.624 1.00 40.41 385 ARG A C 1
ATOM 2986 O O . ARG A 1 385 ? -0.519 23.300 -55.810 1.00 40.41 385 ARG A O 1
ATOM 2993 N N . TRP A 1 386 ? 1.535 22.390 -55.885 1.00 34.03 386 TRP A N 1
ATOM 2994 C CA . TRP A 1 386 ? 1.195 20.970 -56.145 1.00 34.03 386 TRP A CA 1
ATOM 2995 C C . TRP A 1 386 ? 2.369 20.139 -55.571 1.00 34.03 386 TRP A C 1
ATOM 2997 O O . TRP A 1 386 ? 3.509 20.458 -55.871 1.00 34.03 386 TRP A O 1
ATOM 3007 N N . PHE A 1 387 ? 2.249 19.174 -54.652 1.00 28.30 387 PHE A N 1
ATOM 3008 C CA . PHE A 1 387 ? 1.321 18.049 -54.540 1.00 28.30 387 PHE A CA 1
ATOM 3009 C C . PHE A 1 387 ? 0.713 17.927 -53.130 1.00 28.30 387 PHE A C 1
ATOM 3011 O O . PHE A 1 387 ? 1.412 17.881 -52.118 1.00 28.30 387 PHE A O 1
ATOM 3018 N N . SER A 1 388 ? -0.611 17.802 -53.089 1.00 30.30 388 SER A N 1
ATOM 3019 C CA . SER A 1 388 ? -1.348 17.092 -52.046 1.00 30.30 388 SER A CA 1
ATOM 3020 C C . SER A 1 388 ? -2.023 15.903 -52.714 1.00 30.30 388 SER A C 1
ATOM 3022 O O . SER A 1 388 ? -2.739 16.079 -53.691 1.00 30.30 388 SER A O 1
ATOM 3024 N N . SER A 1 389 ? -1.783 14.722 -52.163 1.00 32.34 389 SER A N 1
ATOM 3025 C CA . SER A 1 389 ? -2.582 13.505 -52.299 1.00 32.34 389 SER A CA 1
ATOM 3026 C C . SER A 1 389 ? -2.188 12.631 -51.107 1.00 32.34 389 SER A C 1
ATOM 3028 O O . SER A 1 389 ? -1.004 12.524 -50.804 1.00 32.34 389 SER A O 1
ATOM 3030 N N . ASP A 1 390 ? -3.027 11.940 -50.364 1.00 31.42 390 ASP A N 1
ATOM 3031 C CA . ASP A 1 390 ? -4.473 11.873 -50.255 1.00 31.42 390 ASP A CA 1
ATOM 3032 C C . ASP A 1 390 ? -4.694 10.984 -49.026 1.00 31.42 390 ASP A C 1
ATOM 3034 O O . ASP A 1 390 ? -4.210 9.852 -49.005 1.00 31.42 390 ASP A O 1
ATOM 3038 N N . ARG A 1 391 ? -5.376 11.482 -47.986 1.00 32.25 391 ARG A N 1
ATOM 3039 C CA . ARG A 1 391 ? -6.272 10.681 -47.123 1.00 32.25 391 ARG A CA 1
ATOM 3040 C C . ARG A 1 391 ? -6.897 11.544 -46.030 1.00 32.25 391 ARG A C 1
ATOM 3042 O O . ARG A 1 391 ? -6.493 11.534 -44.870 1.00 32.25 391 ARG A O 1
ATOM 3049 N N . MET A 1 392 ? -7.963 12.240 -46.402 1.00 33.12 392 MET A N 1
ATOM 3050 C CA . MET A 1 392 ? -9.040 12.570 -45.476 1.00 33.12 392 MET A CA 1
ATOM 3051 C C . MET A 1 392 ? -10.370 12.247 -46.141 1.00 33.12 392 MET A C 1
ATOM 3053 O O . MET A 1 392 ? -10.684 12.819 -47.171 1.00 33.12 392 MET A O 1
ATOM 3057 N N . GLU A 1 393 ? -11.123 11.343 -45.516 1.00 36.06 393 GLU A N 1
ATOM 3058 C CA . GLU A 1 393 ? -12.587 11.325 -45.389 1.00 36.06 393 GLU A CA 1
ATOM 3059 C C . GLU A 1 393 ? -12.941 10.040 -44.605 1.00 36.06 393 GLU A C 1
ATOM 3061 O O . GLU A 1 393 ? -12.338 8.998 -44.828 1.00 36.06 393 GLU A O 1
ATOM 3066 N N . GLN A 1 394 ? -13.814 9.971 -43.601 1.00 35.28 394 GLN A N 1
ATOM 3067 C CA . GLN A 1 394 ? -14.960 10.770 -43.179 1.00 35.28 394 GLN A CA 1
ATOM 3068 C C . GLN A 1 394 ? -15.160 10.552 -41.669 1.00 35.28 394 GLN A C 1
ATOM 3070 O O . GLN A 1 394 ? -15.165 9.407 -41.214 1.00 35.28 394 GLN A O 1
ATOM 3075 N N . ARG A 1 395 ? -15.502 11.598 -40.905 1.00 32.53 395 ARG A N 1
ATOM 3076 C CA . ARG A 1 395 ? -16.633 11.485 -39.966 1.00 32.53 395 ARG A CA 1
ATOM 3077 C C . ARG A 1 395 ? -17.221 12.844 -39.613 1.00 32.53 395 ARG A C 1
ATOM 3079 O O . ARG A 1 395 ? -16.557 13.750 -39.128 1.00 32.53 395 ARG A O 1
ATOM 3086 N N . GLN A 1 396 ? -18.505 12.921 -39.929 1.00 34.91 396 GLN A N 1
ATOM 3087 C CA . GLN A 1 396 ? -19.357 14.089 -39.991 1.00 34.91 396 GLN A CA 1
ATOM 3088 C C . GLN A 1 396 ? -19.707 14.661 -38.612 1.00 34.91 396 GLN A C 1
ATOM 3090 O O . GLN A 1 396 ? -20.063 13.950 -37.672 1.00 34.91 396 GLN A O 1
ATOM 3095 N N . SER A 1 397 ? -19.634 15.986 -38.575 1.00 39.41 397 SER A N 1
ATOM 3096 C CA . SER A 1 397 ? -20.477 16.950 -37.870 1.00 39.41 397 SER A CA 1
ATOM 3097 C C . SER A 1 397 ? -21.770 16.439 -37.213 1.00 39.41 397 SER A C 1
ATOM 3099 O O . SER A 1 397 ? -22.650 15.863 -37.851 1.00 39.41 397 SER A O 1
ATOM 3101 N N . ARG A 1 398 ? -21.965 16.839 -35.948 1.00 33.56 398 ARG A N 1
ATOM 3102 C CA . ARG A 1 398 ? -23.284 17.202 -35.403 1.00 33.56 398 ARG A CA 1
ATOM 3103 C C . ARG A 1 398 ? -23.147 18.251 -34.300 1.00 33.56 398 ARG A C 1
ATOM 3105 O O . ARG A 1 398 ? -22.834 17.950 -33.153 1.00 33.56 398 ARG A O 1
ATOM 3112 N N . SER A 1 399 ? -23.418 19.490 -34.682 1.00 40.12 399 SER A N 1
ATOM 3113 C CA . SER A 1 399 ? -23.756 20.609 -33.812 1.00 40.12 399 SER A CA 1
ATOM 3114 C C . SER A 1 399 ? -25.202 20.469 -33.321 1.00 40.12 399 SER A C 1
ATOM 3116 O O . SER A 1 399 ? -26.101 20.132 -34.091 1.00 40.12 399 SER A O 1
ATOM 3118 N N . ARG A 1 400 ? -25.446 20.754 -32.037 1.00 37.34 400 ARG A N 1
ATOM 3119 C CA . ARG A 1 400 ? -26.735 21.260 -31.540 1.00 37.34 400 ARG A CA 1
ATOM 3120 C C . ARG A 1 400 ? -26.519 22.027 -30.239 1.00 37.34 400 ARG A C 1
ATOM 3122 O O . ARG A 1 400 ? -26.300 21.461 -29.174 1.00 37.34 400 ARG A O 1
ATOM 3129 N N . SER A 1 401 ? -26.578 23.339 -30.385 1.00 38.28 401 SER A N 1
ATOM 3130 C CA . SER A 1 401 ? -26.711 24.364 -29.362 1.00 38.28 401 SER A CA 1
ATOM 3131 C C . SER A 1 401 ? -28.066 24.264 -28.651 1.00 38.28 401 SER A C 1
ATOM 3133 O O . SER A 1 401 ? -29.088 24.011 -29.287 1.00 38.28 401 SER A O 1
ATOM 3135 N N . ARG A 1 402 ? -28.083 24.520 -27.336 1.00 35.94 402 ARG A N 1
ATOM 3136 C CA . ARG A 1 402 ? -29.228 25.098 -26.611 1.00 35.94 402 ARG A CA 1
ATOM 3137 C C . ARG A 1 402 ? -28.731 25.811 -25.351 1.00 35.94 402 ARG A C 1
ATOM 3139 O O . ARG A 1 402 ? -28.340 25.193 -24.368 1.00 35.94 402 ARG A O 1
ATOM 3146 N N . SER A 1 403 ? -28.740 27.132 -25.440 1.00 39.69 403 SER A N 1
ATOM 3147 C CA . SER A 1 403 ? -28.594 28.119 -24.378 1.00 39.69 403 SER A CA 1
ATOM 3148 C C . SER A 1 403 ? -29.890 28.236 -23.566 1.00 39.69 403 SER A C 1
ATOM 3150 O O . SER A 1 403 ? -30.977 28.120 -24.130 1.00 39.69 403 SER A O 1
ATOM 3152 N N . ARG A 1 404 ? -29.781 28.511 -22.256 1.00 36.72 404 ARG A N 1
ATOM 3153 C CA . ARG A 1 404 ? -30.787 29.263 -21.480 1.00 36.72 404 ARG A CA 1
ATOM 3154 C C . ARG A 1 404 ? -30.211 29.798 -20.154 1.00 36.72 404 ARG A C 1
ATOM 3156 O O . ARG A 1 404 ? -29.970 29.049 -19.215 1.00 36.72 404 ARG A O 1
ATOM 3163 N N . SER A 1 405 ? -30.013 31.121 -20.159 1.00 35.44 405 SER A N 1
ATOM 3164 C CA . SER A 1 405 ? -30.352 32.110 -19.117 1.00 35.44 405 SER A CA 1
ATOM 3165 C C . SER A 1 405 ? -29.827 31.937 -17.681 1.00 35.44 405 SER A C 1
ATOM 3167 O O . SER A 1 405 ? -30.369 31.169 -16.890 1.00 35.44 405 SER A O 1
ATOM 3169 N N . ARG A 1 406 ? -28.873 32.803 -17.303 1.00 37.72 406 ARG A N 1
ATOM 3170 C CA . ARG A 1 406 ? -28.659 33.249 -15.917 1.00 37.72 406 ARG A CA 1
ATOM 3171 C C . ARG A 1 406 ? -28.789 34.767 -15.840 1.00 37.72 406 ARG A C 1
ATOM 3173 O O . ARG A 1 406 ? -28.032 35.499 -16.471 1.00 37.72 406 ARG A O 1
ATOM 3180 N N . SER A 1 407 ? -29.792 35.183 -15.083 1.00 37.00 407 SER A N 1
ATOM 3181 C CA . SER A 1 407 ? -30.216 36.551 -14.829 1.00 37.00 407 SER A CA 1
ATOM 3182 C C . SER A 1 407 ? -29.200 37.306 -13.973 1.00 37.00 407 SER A C 1
ATOM 3184 O O . SER A 1 407 ? -28.674 36.776 -12.995 1.00 37.00 407 SER A O 1
ATOM 3186 N N . GLN A 1 408 ? -28.959 38.557 -14.354 1.00 36.41 408 GLN A N 1
ATOM 3187 C CA . GLN A 1 408 ? -28.288 39.574 -13.557 1.00 36.41 408 GLN A CA 1
ATOM 3188 C C . GLN A 1 408 ? -29.230 40.089 -12.461 1.00 36.41 408 GLN A C 1
ATOM 3190 O O . GLN A 1 408 ? -30.387 40.391 -12.736 1.00 36.41 408 GLN A O 1
ATOM 3195 N N . SER A 1 409 ? -28.703 40.307 -11.259 1.00 37.31 409 SER A N 1
ATOM 3196 C CA . SER A 1 409 ? -29.236 41.312 -10.337 1.00 37.31 409 SER A CA 1
ATOM 3197 C C . SER A 1 409 ? -28.084 41.931 -9.550 1.00 37.31 409 SER A C 1
ATOM 3199 O O . SER A 1 409 ? -27.381 41.259 -8.796 1.00 37.31 409 SER A O 1
ATOM 3201 N N . ARG A 1 410 ? -27.879 43.227 -9.803 1.00 36.22 410 ARG A N 1
ATOM 3202 C CA . ARG A 1 410 ? -26.998 44.157 -9.096 1.00 36.22 410 ARG A CA 1
ATOM 3203 C C . ARG A 1 410 ? -27.759 44.783 -7.922 1.00 36.22 410 ARG A C 1
ATOM 3205 O O . ARG A 1 410 ? -28.838 45.314 -8.149 1.00 36.22 410 ARG A O 1
ATOM 3212 N N . SER A 1 411 ? -27.118 44.867 -6.759 1.00 37.00 411 SER A N 1
ATOM 3213 C CA . SER A 1 411 ? -27.312 45.911 -5.727 1.00 37.00 411 SER A CA 1
ATOM 3214 C C . SER A 1 411 ? -26.177 45.731 -4.703 1.00 37.00 411 SER A C 1
ATOM 3216 O O . SER A 1 411 ? -26.058 44.679 -4.092 1.00 37.00 411 SER A O 1
ATOM 3218 N N . ARG A 1 412 ? -25.104 46.538 -4.699 1.00 36.94 412 ARG A N 1
ATOM 3219 C CA . ARG A 1 412 ? -24.952 47.897 -4.133 1.00 36.94 412 ARG A CA 1
ATOM 3220 C C . ARG A 1 412 ? -25.570 48.058 -2.739 1.00 36.94 412 ARG A C 1
ATOM 3222 O O . ARG A 1 412 ? -26.740 48.391 -2.661 1.00 36.94 412 ARG A O 1
ATOM 3229 N N . SER A 1 413 ? -24.714 47.975 -1.713 1.00 35.34 413 SER A N 1
ATOM 3230 C CA . SER A 1 413 ? -24.771 48.799 -0.494 1.00 35.34 413 SER A CA 1
ATOM 3231 C C . SER A 1 413 ? -23.346 49.023 0.024 1.00 35.34 413 SER A C 1
ATOM 3233 O O . SER A 1 413 ? -22.694 48.103 0.510 1.00 35.34 413 SER A O 1
ATOM 3235 N N . ARG A 1 414 ? -22.844 50.250 -0.150 1.00 32.72 414 ARG A N 1
ATOM 3236 C CA . ARG A 1 414 ? -21.653 50.796 0.513 1.00 32.72 414 ARG A CA 1
ATOM 3237 C C . ARG A 1 414 ? -22.144 51.541 1.754 1.00 32.72 414 ARG A C 1
ATOM 3239 O O . ARG A 1 414 ? -22.941 52.460 1.595 1.00 32.72 414 ARG A O 1
ATOM 3246 N N . SER A 1 415 ? -21.602 51.224 2.926 1.00 36.69 415 SER A N 1
ATOM 3247 C CA . SER A 1 415 ? -21.757 52.039 4.136 1.00 36.69 415 SER A CA 1
ATOM 3248 C C . SER A 1 415 ? -20.374 52.368 4.682 1.00 36.69 415 SER A C 1
ATOM 3250 O O . SER A 1 415 ? -19.569 51.483 4.954 1.00 36.69 415 SER A O 1
ATOM 3252 N N . ARG A 1 416 ? -20.103 53.670 4.765 1.00 35.31 416 ARG A N 1
ATOM 3253 C CA . ARG A 1 416 ? -18.910 54.301 5.331 1.00 35.31 416 ARG A CA 1
ATOM 3254 C C . ARG A 1 416 ? -18.984 54.316 6.864 1.00 35.31 416 ARG A C 1
ATOM 3256 O O . ARG A 1 416 ? -20.031 54.630 7.412 1.00 35.31 416 ARG A O 1
ATOM 3263 N N . SER A 1 417 ? -17.841 54.127 7.516 1.00 36.25 417 SER A N 1
ATOM 3264 C CA . SER A 1 417 ? -17.470 54.654 8.844 1.00 36.25 417 SER A CA 1
ATOM 3265 C C . SER A 1 417 ? -15.939 54.523 8.888 1.00 36.25 417 SER A C 1
ATOM 3267 O O . SER A 1 417 ? -15.433 53.416 8.780 1.00 36.25 417 SER A O 1
ATOM 3269 N N . ARG A 1 418 ? -15.122 55.571 8.693 1.00 34.69 418 ARG A N 1
ATOM 3270 C CA . ARG A 1 418 ? -14.833 56.731 9.563 1.00 34.69 418 ARG A CA 1
ATOM 3271 C C . ARG A 1 418 ? -14.675 56.348 11.038 1.00 34.69 418 ARG A C 1
ATOM 3273 O O . ARG A 1 418 ? -15.667 56.328 11.760 1.00 34.69 418 ARG A O 1
ATOM 3280 N N . ARG A 1 419 ? -13.418 56.144 11.451 1.00 40.31 419 ARG A N 1
ATOM 3281 C CA . ARG A 1 419 ? -12.844 56.663 12.702 1.00 40.31 419 ARG A CA 1
ATOM 3282 C C . ARG A 1 419 ? -11.373 57.015 12.492 1.00 40.31 419 ARG A C 1
ATOM 3284 O O . ARG A 1 419 ? -10.569 56.164 12.128 1.00 40.31 419 ARG A O 1
ATOM 3291 N N . ASP A 1 420 ? -11.090 58.290 12.717 1.00 35.25 420 ASP A N 1
ATOM 3292 C CA . ASP A 1 420 ? -9.781 58.847 13.025 1.00 35.25 420 ASP A CA 1
ATOM 3293 C C . ASP A 1 420 ? -9.277 58.309 14.376 1.00 35.25 420 ASP A C 1
ATOM 3295 O O . ASP A 1 420 ? -10.092 58.079 15.273 1.00 35.25 420 ASP A O 1
ATOM 3299 N N . ARG A 1 421 ? -7.958 58.162 14.557 1.00 36.69 421 ARG A N 1
ATOM 3300 C CA . ARG A 1 421 ? -7.088 59.110 15.295 1.00 36.69 421 ARG A CA 1
ATOM 3301 C C . ARG A 1 421 ? -5.814 58.446 15.850 1.00 36.69 421 ARG A C 1
ATOM 3303 O O . ARG A 1 421 ? -5.874 57.430 16.528 1.00 36.69 421 ARG A O 1
ATOM 3310 N N . HIS A 1 422 ? -4.732 59.204 15.657 1.00 36.94 422 HIS A N 1
ATOM 3311 C CA . HIS A 1 422 ? -3.575 59.443 16.531 1.00 36.94 422 HIS A CA 1
ATOM 3312 C C . HIS A 1 422 ? -2.319 58.562 16.468 1.00 36.94 422 HIS A C 1
ATOM 3314 O O . HIS A 1 422 ? -2.256 57.441 16.957 1.00 36.94 422 HIS A O 1
ATOM 3320 N N . HIS A 1 423 ? -1.283 59.216 15.929 1.00 37.22 423 HIS A N 1
ATOM 3321 C CA . HIS A 1 423 ? 0.141 59.050 16.190 1.00 37.22 423 HIS A CA 1
ATOM 3322 C C . HIS A 1 423 ? 0.499 59.309 17.661 1.00 37.22 423 HIS A C 1
ATOM 3324 O O . HIS A 1 423 ? 0.077 60.327 18.202 1.00 37.22 423 HIS A O 1
ATOM 3330 N N . THR A 1 424 ? 1.425 58.519 18.209 1.00 38.69 424 THR A N 1
ATOM 3331 C CA . THR A 1 424 ? 2.544 59.021 19.026 1.00 38.69 424 THR A CA 1
ATOM 3332 C C . THR A 1 424 ? 3.786 58.145 18.842 1.00 38.69 424 THR A C 1
ATOM 3334 O O . THR A 1 424 ? 3.713 56.942 18.603 1.00 38.69 424 THR A O 1
ATOM 3337 N N . ASN A 1 425 ? 4.928 58.826 18.895 1.00 36.62 425 ASN A N 1
ATOM 3338 C CA . ASN A 1 425 ? 6.298 58.353 18.732 1.00 36.62 425 ASN A CA 1
ATOM 3339 C C . ASN A 1 425 ? 6.780 57.484 19.899 1.00 36.62 425 ASN A C 1
ATOM 3341 O O . ASN A 1 425 ? 6.482 57.818 21.043 1.00 36.62 425 ASN A O 1
ATOM 3345 N N . THR A 1 426 ? 7.666 56.515 19.632 1.00 35.09 426 THR A N 1
ATOM 3346 C CA . THR A 1 426 ? 8.950 56.346 20.357 1.00 35.09 426 THR A CA 1
ATOM 3347 C C . THR A 1 426 ? 9.847 55.300 19.671 1.00 35.09 426 THR A C 1
ATOM 3349 O O . THR A 1 426 ? 9.439 54.165 19.451 1.00 35.09 426 THR A O 1
ATOM 3352 N N . ALA A 1 427 ? 11.072 55.703 19.319 1.00 38.22 427 ALA A N 1
ATOM 3353 C CA . ALA A 1 427 ? 12.236 54.828 19.082 1.00 38.22 427 ALA A CA 1
ATOM 3354 C C . ALA A 1 427 ? 12.824 54.389 20.459 1.00 38.22 427 ALA A C 1
ATOM 3356 O O . ALA A 1 427 ? 12.366 54.971 21.449 1.00 38.22 427 ALA A O 1
ATOM 3357 N N . PRO A 1 428 ? 13.810 53.458 20.614 1.00 52.53 428 PRO A N 1
ATOM 3358 C CA . PRO A 1 428 ? 15.135 53.470 19.951 1.00 52.53 428 PRO A CA 1
ATOM 3359 C C . PRO A 1 428 ? 15.738 52.031 19.724 1.00 52.53 428 PRO A C 1
ATOM 3361 O O . PRO A 1 428 ? 14.950 51.129 19.452 1.00 52.53 428 PRO A O 1
ATOM 3364 N N . PRO A 1 429 ? 17.076 51.769 19.691 1.00 55.84 429 PRO A N 1
ATOM 3365 C CA . PRO A 1 429 ? 17.832 51.493 18.460 1.00 55.84 429 PRO A CA 1
ATOM 3366 C C . PRO A 1 429 ? 18.623 50.148 18.437 1.00 55.84 429 PRO A C 1
ATOM 3368 O O . PRO A 1 429 ? 18.538 49.328 19.344 1.00 55.84 429 PRO A O 1
ATOM 3371 N N . ALA A 1 430 ? 19.387 49.954 17.349 1.00 41.94 430 ALA A N 1
ATOM 3372 C CA . ALA A 1 430 ? 20.231 48.808 16.947 1.00 41.94 430 ALA A CA 1
ATOM 3373 C C . ALA A 1 430 ? 21.342 48.380 17.948 1.00 41.94 430 ALA A C 1
ATOM 3375 O O . ALA A 1 430 ? 21.618 49.117 18.893 1.00 41.94 430 ALA A O 1
ATOM 3376 N N . PRO A 1 431 ? 22.015 47.218 17.751 1.00 48.94 431 PRO A N 1
ATOM 3377 C CA . PRO A 1 431 ? 23.227 47.134 16.893 1.00 48.94 431 PRO A CA 1
ATOM 3378 C C . PRO A 1 431 ? 23.311 45.784 16.124 1.00 48.94 431 PRO A C 1
ATOM 3380 O O . PRO A 1 431 ? 22.552 44.864 16.390 1.00 48.94 431 PRO A O 1
ATOM 3383 N N . GLY A 1 432 ? 24.147 45.511 15.120 1.00 34.53 432 GLY A N 1
ATOM 3384 C CA . GLY A 1 432 ? 25.430 46.047 14.669 1.00 34.53 432 GLY A CA 1
ATOM 3385 C C . GLY A 1 432 ? 26.308 44.832 14.313 1.00 34.53 432 GLY A C 1
ATOM 3386 O O . GLY A 1 432 ? 26.659 44.052 15.190 1.00 34.53 432 GLY A O 1
ATOM 3387 N N . LYS A 1 433 ? 26.607 44.616 13.025 1.00 42.22 433 LYS A N 1
ATOM 3388 C CA . LYS A 1 433 ? 27.536 43.570 12.549 1.00 42.22 433 LYS A CA 1
ATOM 3389 C C . LYS A 1 433 ? 28.942 44.165 12.417 1.00 42.22 433 LYS A C 1
ATOM 3391 O O . LYS A 1 433 ? 29.041 45.233 11.813 1.00 42.22 433 LYS A O 1
ATOM 3396 N N . PRO A 1 434 ? 30.017 43.482 12.849 1.00 50.12 434 PRO A N 1
ATOM 3397 C CA . PRO A 1 434 ? 31.367 43.867 12.480 1.00 50.12 434 PRO A CA 1
ATOM 3398 C C . PRO A 1 434 ? 31.917 43.039 11.312 1.00 50.12 434 PRO A C 1
ATOM 3400 O O . PRO A 1 434 ? 31.587 41.871 11.105 1.00 50.12 434 PRO A O 1
ATOM 3403 N N . SER A 1 435 ? 32.782 43.713 10.562 1.00 37.91 435 SER A N 1
ATOM 3404 C CA . SER A 1 435 ? 33.612 43.248 9.457 1.00 37.91 435 SER A CA 1
ATOM 3405 C C . SER A 1 435 ? 35.088 43.449 9.839 1.00 37.91 435 SER A C 1
ATOM 3407 O O . SER A 1 435 ? 35.374 44.295 10.682 1.00 37.91 435 SER A O 1
ATOM 3409 N N . LEU A 1 436 ? 35.976 42.754 9.113 1.00 39.31 436 LEU A N 1
ATOM 3410 C CA . LEU A 1 436 ? 37.424 42.978 8.898 1.00 39.31 436 LEU A CA 1
ATOM 3411 C C . LEU A 1 436 ? 38.462 42.162 9.708 1.00 39.31 436 LEU A C 1
ATOM 3413 O O . LEU A 1 436 ? 38.645 42.343 10.902 1.00 39.31 436 LEU A O 1
ATOM 3417 N N . LYS A 1 437 ? 39.195 41.344 8.925 1.00 43.16 437 LYS A N 1
ATOM 3418 C CA . LYS A 1 437 ? 40.667 41.185 8.779 1.00 43.16 437 LYS A CA 1
ATOM 3419 C C . LYS A 1 437 ? 41.561 41.098 10.031 1.00 43.16 437 LYS A C 1
ATOM 3421 O O . LYS A 1 437 ? 41.632 42.048 10.795 1.00 43.16 437 LYS A O 1
ATOM 3426 N N . ASN A 1 438 ? 42.419 40.065 10.075 1.00 36.03 438 ASN A N 1
ATOM 3427 C CA . ASN A 1 438 ? 43.894 40.197 10.025 1.00 36.03 438 ASN A CA 1
ATOM 3428 C C . ASN A 1 438 ? 44.624 38.830 10.051 1.00 36.03 438 ASN A C 1
ATOM 3430 O O . ASN A 1 438 ? 44.201 37.908 10.740 1.00 36.03 438 ASN A O 1
ATOM 3434 N N . GLN A 1 439 ? 45.732 38.726 9.299 1.00 37.47 439 GLN A N 1
ATOM 3435 C CA . GLN A 1 439 ? 46.811 37.726 9.468 1.00 37.47 439 GLN A CA 1
ATOM 3436 C C . GLN A 1 439 ? 47.859 38.245 10.484 1.00 37.47 439 GLN A C 1
ATOM 3438 O O . GLN A 1 439 ? 47.836 39.445 10.774 1.00 37.47 439 GLN A O 1
ATOM 3443 N N . PRO A 1 440 ? 48.801 37.411 10.991 1.00 49.28 440 PRO A N 1
ATOM 3444 C CA . PRO A 1 440 ? 50.139 37.315 10.365 1.00 49.28 440 PRO A CA 1
ATOM 3445 C C . PRO A 1 440 ? 50.835 35.920 10.443 1.00 49.28 440 PRO A C 1
ATOM 3447 O O . PRO A 1 440 ? 50.243 34.923 10.839 1.00 49.28 440 PRO A O 1
ATOM 3450 N N . LYS A 1 441 ? 52.097 35.886 9.975 1.00 41.06 441 LYS A N 1
ATOM 3451 C CA . LYS A 1 441 ? 52.933 34.790 9.427 1.00 41.06 441 LYS A CA 1
ATOM 3452 C C . LYS A 1 441 ? 53.854 34.011 10.415 1.00 41.06 441 LYS A C 1
ATOM 3454 O O . LYS A 1 441 ? 54.207 34.534 11.463 1.00 41.06 441 LYS A O 1
ATOM 3459 N N . HIS A 1 442 ? 54.399 32.890 9.889 1.00 39.06 442 HIS A N 1
ATOM 3460 C CA . HIS A 1 442 ? 55.724 32.220 10.081 1.00 39.06 442 HIS A CA 1
ATOM 3461 C C . HIS A 1 442 ? 55.958 31.133 11.166 1.00 39.06 442 HIS A C 1
ATOM 3463 O O . HIS A 1 442 ? 56.087 31.455 12.340 1.00 39.06 442 HIS A O 1
ATOM 3469 N N . ARG A 1 443 ? 56.271 29.887 10.738 1.00 34.34 443 ARG A N 1
ATOM 3470 C CA . ARG A 1 443 ? 57.606 29.209 10.783 1.00 34.34 443 ARG A CA 1
ATOM 3471 C C . ARG A 1 443 ? 57.553 27.801 10.135 1.00 34.34 443 ARG A C 1
ATOM 3473 O O . ARG A 1 443 ? 56.480 27.227 10.028 1.00 34.34 443 ARG A O 1
ATOM 3480 N N . GLY A 1 444 ? 58.703 27.341 9.624 1.00 31.81 444 GLY A N 1
ATOM 3481 C CA . GLY A 1 444 ? 58.904 26.234 8.665 1.00 31.81 444 GLY A CA 1
ATOM 3482 C C . GLY A 1 444 ? 59.137 24.805 9.226 1.00 31.81 444 GLY A C 1
ATOM 3483 O O . GLY A 1 444 ? 58.684 24.535 10.334 1.00 31.81 444 GLY A O 1
ATOM 3484 N N . PRO A 1 445 ? 59.795 23.899 8.452 1.00 62.56 445 PRO A N 1
ATOM 3485 C CA . PRO A 1 445 ? 59.428 22.473 8.281 1.00 62.56 445 PRO A CA 1
ATOM 3486 C C . PRO A 1 445 ? 60.350 21.472 9.027 1.00 62.56 445 PRO A C 1
ATOM 3488 O O . PRO A 1 445 ? 61.258 21.921 9.731 1.00 62.56 445 PRO A O 1
ATOM 3491 N N . PRO A 1 446 ? 60.146 20.135 8.893 1.00 51.25 446 PRO A N 1
ATOM 3492 C CA . PRO A 1 446 ? 60.874 19.379 7.842 1.00 51.25 446 PRO A CA 1
ATOM 3493 C C . PRO A 1 446 ? 60.163 18.124 7.243 1.00 51.25 446 PRO A C 1
ATOM 3495 O O . PRO A 1 446 ? 59.179 17.660 7.805 1.00 51.25 446 PRO A O 1
ATOM 3498 N N . ALA A 1 447 ? 60.707 17.641 6.099 1.00 34.28 447 ALA A N 1
ATOM 3499 C CA . ALA A 1 447 ? 60.982 16.246 5.642 1.00 34.28 447 ALA A CA 1
ATOM 3500 C C . ALA A 1 447 ? 59.932 15.117 5.868 1.00 34.28 447 ALA A C 1
ATOM 3502 O O . ALA A 1 447 ? 59.317 15.049 6.916 1.00 34.28 447 ALA A O 1
ATOM 3503 N N . GLU A 1 448 ? 59.690 14.111 5.016 1.00 33.12 448 GLU A N 1
ATOM 3504 C CA . GLU A 1 448 ? 60.380 13.533 3.854 1.00 33.12 448 GLU A CA 1
ATOM 3505 C C . GLU A 1 448 ? 59.448 12.487 3.176 1.00 33.12 448 GLU A C 1
ATOM 3507 O O . GLU A 1 448 ? 58.625 11.863 3.839 1.00 33.12 448 GLU A O 1
ATOM 3512 N N . MET A 1 449 ? 59.635 12.307 1.863 1.00 34.78 449 MET A N 1
ATOM 3513 C CA . MET A 1 449 ? 59.487 11.100 1.022 1.00 34.78 449 MET A CA 1
ATOM 3514 C C . MET A 1 449 ? 58.278 10.140 1.111 1.00 34.78 449 MET A C 1
ATOM 3516 O O . MET A 1 449 ? 58.081 9.391 2.061 1.00 34.78 449 MET A O 1
ATOM 3520 N N . GLY A 1 450 ? 57.606 10.017 -0.039 1.00 32.06 450 GLY A N 1
ATOM 3521 C CA . GLY A 1 450 ? 56.746 8.895 -0.419 1.00 32.06 450 GLY A CA 1
ATOM 3522 C C . GLY A 1 450 ? 56.255 9.065 -1.857 1.00 32.06 450 GLY A C 1
ATOM 3523 O O . GLY A 1 450 ? 55.136 9.514 -2.084 1.00 32.06 450 GLY A O 1
ATOM 3524 N N . SER A 1 451 ? 57.128 8.790 -2.825 1.00 34.78 451 SER A N 1
ATOM 3525 C CA . SER A 1 451 ? 56.872 8.862 -4.264 1.00 34.78 451 SER A CA 1
ATOM 3526 C C . SER A 1 451 ? 55.839 7.821 -4.715 1.00 34.78 451 SER A C 1
ATOM 3528 O O . SER A 1 451 ? 56.025 6.619 -4.552 1.00 34.78 451 SER A O 1
ATOM 3530 N N . CYS A 1 452 ? 54.761 8.293 -5.335 1.00 30.55 452 CYS A N 1
ATOM 3531 C CA . CYS A 1 452 ? 53.904 7.526 -6.241 1.00 30.55 452 CYS A CA 1
ATOM 3532 C C . CYS A 1 452 ? 53.636 8.417 -7.459 1.00 30.55 452 CYS A C 1
ATOM 3534 O O . CYS A 1 452 ? 52.547 8.960 -7.636 1.00 30.55 452 CYS A O 1
ATOM 3536 N N . GLU A 1 453 ? 54.681 8.631 -8.257 1.00 39.84 453 GLU A N 1
ATOM 3537 C CA . GLU A 1 453 ? 54.551 9.132 -9.621 1.00 39.84 453 GLU A CA 1
ATOM 3538 C C . GLU A 1 453 ? 54.234 7.945 -10.528 1.00 39.84 453 GLU A C 1
ATOM 3540 O O . GLU A 1 453 ? 55.128 7.223 -10.941 1.00 39.84 453 GLU A O 1
ATOM 3545 N N . GLU A 1 454 ? 52.952 7.731 -10.809 1.00 44.94 454 GLU A N 1
ATOM 3546 C CA . GLU A 1 454 ? 52.499 7.296 -12.131 1.00 44.94 454 GLU A CA 1
ATOM 3547 C C . GLU A 1 454 ? 50.974 7.419 -12.206 1.00 44.94 454 GLU A C 1
ATOM 3549 O O . GLU A 1 454 ? 50.264 7.039 -11.278 1.00 44.94 454 GLU A O 1
ATOM 3554 N N . SER A 1 455 ? 50.479 7.916 -13.345 1.00 43.28 455 SER A N 1
ATOM 3555 C CA . SER A 1 455 ? 49.071 7.959 -13.789 1.00 43.28 455 SER A CA 1
ATOM 3556 C C . SER A 1 455 ? 48.180 9.167 -13.418 1.00 43.28 455 SER A C 1
ATOM 3558 O O . SER A 1 455 ? 47.014 8.999 -13.066 1.00 43.28 455 SER A O 1
ATOM 3560 N N . GLN A 1 456 ? 48.649 10.408 -13.630 1.00 37.81 456 GLN A N 1
ATOM 3561 C CA . GLN A 1 456 ? 47.752 11.587 -13.730 1.00 37.81 456 GLN A CA 1
ATOM 3562 C C . GLN A 1 456 ? 47.559 12.175 -15.144 1.00 37.81 456 GLN A C 1
ATOM 3564 O O . GLN A 1 456 ? 46.682 13.017 -15.325 1.00 37.81 456 GLN A O 1
ATOM 3569 N N . ASP A 1 457 ? 48.210 11.645 -16.184 1.00 37.09 457 ASP A N 1
ATOM 3570 C CA . ASP A 1 457 ? 48.087 12.186 -17.555 1.00 37.09 457 ASP A CA 1
ATOM 3571 C C . ASP A 1 457 ? 46.974 11.567 -18.430 1.00 37.09 457 ASP A C 1
ATOM 3573 O O . ASP A 1 457 ? 46.851 11.877 -19.615 1.00 37.09 457 ASP A O 1
ATOM 3577 N N . ALA A 1 458 ? 46.077 10.748 -17.867 1.00 37.53 458 ALA A N 1
ATOM 3578 C CA . ALA A 1 458 ? 44.957 10.162 -18.622 1.00 37.53 458 ALA A CA 1
ATOM 3579 C C . ALA A 1 458 ? 43.643 10.978 -18.582 1.00 37.53 458 ALA A C 1
ATOM 3581 O O . ALA A 1 458 ? 42.691 10.630 -19.283 1.00 37.53 458 ALA A O 1
ATOM 3582 N N . LEU A 1 459 ? 43.550 12.066 -17.801 1.00 42.00 459 LEU A N 1
ATOM 3583 C CA . LEU A 1 459 ? 42.297 12.833 -17.653 1.00 42.00 459 LEU A CA 1
ATOM 3584 C C . LEU A 1 459 ? 42.096 13.974 -18.669 1.00 42.00 459 LEU A C 1
ATOM 3586 O O . LEU A 1 459 ? 41.016 14.564 -18.708 1.00 42.00 459 LEU A O 1
ATOM 3590 N N . ALA A 1 460 ? 43.077 14.270 -19.526 1.00 38.25 460 ALA A N 1
ATOM 3591 C CA . ALA A 1 460 ? 43.009 15.412 -20.447 1.00 38.25 460 ALA A CA 1
ATOM 3592 C C . ALA A 1 460 ? 42.390 15.101 -21.826 1.00 38.25 460 ALA A C 1
ATOM 3594 O O . ALA A 1 460 ? 42.100 16.018 -22.593 1.00 38.25 460 ALA A O 1
ATOM 3595 N N . THR A 1 461 ? 42.097 13.836 -22.146 1.00 42.66 461 THR A N 1
ATOM 3596 C CA . THR A 1 461 ? 41.291 13.483 -23.328 1.00 42.66 461 THR A CA 1
ATOM 3597 C C . THR A 1 461 ? 39.967 12.880 -22.876 1.00 42.66 461 THR A C 1
ATOM 3599 O O . THR A 1 461 ? 39.791 11.669 -22.832 1.00 42.66 461 THR A O 1
ATOM 3602 N N . GLY A 1 462 ? 39.012 13.743 -22.515 1.00 43.28 462 GLY A N 1
ATOM 3603 C CA . GLY A 1 462 ? 37.662 13.407 -22.032 1.00 43.28 462 GLY A CA 1
ATOM 3604 C C . GLY A 1 462 ? 36.753 12.680 -23.037 1.00 43.28 462 GLY A C 1
ATOM 3605 O O . GLY A 1 462 ? 35.588 13.031 -23.195 1.00 43.28 462 GLY A O 1
ATOM 3606 N N . ARG A 1 463 ? 37.259 11.654 -23.723 1.00 48.09 463 ARG A N 1
ATOM 3607 C CA . ARG A 1 463 ? 36.517 10.726 -24.576 1.00 48.09 463 ARG A CA 1
ATOM 3608 C C . ARG A 1 463 ? 36.316 9.424 -23.810 1.00 48.09 463 ARG A C 1
ATOM 3610 O O . ARG A 1 463 ? 36.899 8.394 -24.135 1.00 48.09 463 ARG A O 1
ATOM 3617 N N . THR A 1 464 ? 35.485 9.465 -22.770 1.00 49.62 464 THR A N 1
ATOM 3618 C CA . THR A 1 464 ? 35.057 8.235 -22.098 1.00 49.62 464 THR A CA 1
ATOM 3619 C C . THR A 1 464 ? 34.276 7.388 -23.097 1.00 49.62 464 THR A C 1
ATOM 3621 O O . THR A 1 464 ? 33.252 7.797 -23.649 1.00 49.62 464 THR A O 1
ATOM 3624 N N . ASN A 1 465 ? 34.802 6.205 -23.404 1.00 55.28 465 ASN A N 1
ATOM 3625 C CA . ASN A 1 465 ? 34.171 5.296 -24.344 1.00 55.28 465 ASN A CA 1
ATOM 3626 C C . ASN A 1 465 ? 32.849 4.823 -23.718 1.00 55.28 465 ASN A C 1
ATOM 3628 O O . ASN A 1 465 ? 32.838 4.087 -22.737 1.00 55.28 465 ASN A O 1
ATOM 3632 N N . ILE A 1 466 ? 31.722 5.275 -24.275 1.00 55.34 466 ILE A N 1
ATOM 3633 C CA . ILE A 1 466 ? 30.349 5.110 -23.748 1.00 55.34 466 ILE A CA 1
ATOM 3634 C C . ILE A 1 466 ? 29.924 3.633 -23.563 1.00 55.34 466 ILE A C 1
ATOM 3636 O O . ILE A 1 466 ? 28.866 3.359 -23.005 1.00 55.34 466 ILE A O 1
ATOM 3640 N N . ASN A 1 467 ? 30.742 2.672 -24.001 1.00 57.94 467 ASN A N 1
ATOM 3641 C CA . ASN A 1 467 ? 30.513 1.238 -23.821 1.00 57.94 467 ASN A CA 1
ATOM 3642 C C . ASN A 1 467 ? 31.687 0.516 -23.137 1.00 57.94 467 ASN A C 1
ATOM 3644 O O . ASN A 1 467 ? 31.866 -0.677 -23.377 1.00 57.94 467 ASN A O 1
ATOM 3648 N N . GLN A 1 468 ? 32.501 1.206 -22.331 1.00 65.88 468 GLN A N 1
ATOM 3649 C CA . GLN A 1 468 ? 33.575 0.544 -21.594 1.00 65.88 468 GLN A CA 1
ATOM 3650 C C . GLN A 1 468 ? 32.977 -0.523 -20.664 1.00 65.88 468 GLN A C 1
ATOM 3652 O O . GLN A 1 468 ? 32.108 -0.245 -19.828 1.00 65.88 468 GLN A O 1
ATOM 3657 N N . LEU A 1 469 ? 33.403 -1.766 -20.887 1.00 66.69 469 LEU A N 1
ATOM 3658 C CA . LEU A 1 469 ? 33.131 -2.882 -19.996 1.00 66.69 469 LEU A CA 1
ATOM 3659 C C . LEU A 1 469 ? 33.810 -2.577 -18.663 1.00 66.69 469 LEU A C 1
ATOM 3661 O O . LEU A 1 469 ? 34.994 -2.256 -18.636 1.00 66.69 469 LEU A O 1
ATOM 3665 N N . ILE A 1 470 ? 33.050 -2.660 -17.575 1.00 72.75 470 ILE A N 1
ATOM 3666 C CA . ILE A 1 470 ? 33.581 -2.504 -16.212 1.00 72.75 470 ILE A CA 1
ATOM 3667 C C . ILE A 1 470 ? 34.353 -3.779 -15.798 1.00 72.75 470 ILE A C 1
ATOM 3669 O O . ILE A 1 470 ? 35.082 -3.770 -14.815 1.00 72.75 470 ILE A O 1
ATOM 3673 N N . GLY A 1 471 ? 34.244 -4.849 -16.592 1.00 75.94 471 GLY A N 1
ATOM 3674 C CA . GLY A 1 471 ? 34.785 -6.177 -16.319 1.00 75.94 471 GLY A CA 1
ATOM 3675 C C . GLY A 1 471 ? 33.673 -7.170 -15.983 1.00 75.94 471 GLY A C 1
ATOM 3676 O O . GLY A 1 471 ? 32.492 -6.802 -15.907 1.00 75.94 471 GLY A O 1
ATOM 3677 N N . ASP A 1 472 ? 34.062 -8.429 -15.805 1.00 78.94 472 ASP A N 1
ATOM 3678 C CA . ASP A 1 472 ? 33.176 -9.474 -15.304 1.00 78.94 472 ASP A CA 1
ATOM 3679 C C . ASP A 1 472 ? 33.078 -9.350 -13.777 1.00 78.94 472 ASP A C 1
ATOM 3681 O O . ASP A 1 472 ? 34.081 -9.326 -13.066 1.00 78.94 472 ASP A O 1
ATOM 3685 N N . ILE A 1 473 ? 31.854 -9.219 -13.271 1.00 85.56 473 ILE A N 1
ATOM 3686 C CA . ILE A 1 473 ? 31.533 -9.066 -11.851 1.00 85.56 473 ILE A CA 1
ATOM 3687 C C . ILE A 1 473 ? 30.805 -10.328 -11.410 1.00 85.56 473 ILE A C 1
ATOM 3689 O O . ILE A 1 473 ? 29.710 -10.602 -11.887 1.00 85.56 473 ILE A O 1
ATOM 3693 N N . THR A 1 474 ? 31.353 -11.082 -10.466 1.00 87.19 474 THR A N 1
ATOM 3694 C CA . THR A 1 474 ? 30.655 -12.249 -9.909 1.00 87.19 474 THR A CA 1
ATOM 3695 C C . THR A 1 474 ? 29.868 -11.839 -8.669 1.00 87.19 474 THR A C 1
ATOM 3697 O O . THR A 1 474 ? 30.438 -11.316 -7.714 1.00 87.19 474 THR A O 1
ATOM 3700 N N . LEU A 1 475 ? 28.553 -12.066 -8.673 1.00 86.62 475 LEU A N 1
ATOM 3701 C CA . LEU A 1 475 ? 27.690 -11.848 -7.511 1.00 86.62 475 LEU A CA 1
ATOM 3702 C C . LEU A 1 475 ? 27.331 -13.186 -6.865 1.00 86.62 475 LEU A C 1
ATOM 3704 O O . LEU A 1 475 ? 26.929 -14.127 -7.549 1.00 86.62 475 LEU A O 1
ATOM 3708 N N . THR A 1 476 ? 27.417 -13.250 -5.540 1.00 85.75 476 THR A N 1
ATOM 3709 C CA . THR A 1 476 ? 26.964 -14.406 -4.759 1.00 85.75 476 THR A CA 1
ATOM 3710 C C . THR A 1 476 ? 25.495 -14.220 -4.383 1.00 85.75 476 THR A C 1
ATOM 3712 O O . THR A 1 476 ? 25.139 -13.263 -3.696 1.00 85.75 476 THR A O 1
ATOM 3715 N N . ILE A 1 477 ? 24.623 -15.115 -4.853 1.00 85.06 477 ILE A N 1
ATOM 3716 C CA . ILE A 1 477 ? 23.181 -15.113 -4.574 1.00 85.06 477 ILE A CA 1
ATOM 3717 C C . ILE A 1 477 ? 22.826 -16.449 -3.912 1.00 85.06 477 ILE A C 1
ATOM 3719 O O . ILE A 1 477 ? 22.704 -17.474 -4.587 1.00 85.06 477 ILE A O 1
ATOM 3723 N N . GLY A 1 478 ? 22.656 -16.440 -2.587 1.00 85.06 478 GLY A N 1
ATOM 3724 C CA . GLY A 1 478 ? 22.593 -17.679 -1.803 1.00 85.06 478 GLY A CA 1
ATOM 3725 C C . GLY A 1 478 ? 23.923 -18.427 -1.908 1.00 85.06 478 GLY A C 1
ATOM 3726 O O . GLY A 1 478 ? 24.972 -17.807 -1.768 1.00 85.06 478 GLY A O 1
ATOM 3727 N N . ASP A 1 479 ? 23.882 -19.714 -2.251 1.00 89.12 479 ASP A N 1
ATOM 3728 C CA . ASP A 1 479 ? 25.089 -20.546 -2.403 1.00 89.12 479 ASP A CA 1
ATOM 3729 C C . ASP A 1 479 ? 25.653 -20.547 -3.835 1.00 89.12 479 ASP A C 1
ATOM 3731 O O . ASP A 1 479 ? 26.575 -21.295 -4.158 1.00 89.12 479 ASP A O 1
ATOM 3735 N N . ARG A 1 480 ? 25.076 -19.745 -4.739 1.00 90.12 480 ARG A N 1
ATOM 3736 C CA . ARG A 1 480 ? 25.459 -19.717 -6.156 1.00 90.12 480 ARG A CA 1
ATOM 3737 C C . ARG A 1 480 ? 26.238 -18.454 -6.483 1.00 90.12 480 ARG A C 1
ATOM 3739 O O . ARG A 1 480 ? 25.795 -17.349 -6.180 1.00 90.12 480 ARG A O 1
ATOM 3746 N N . GLN A 1 481 ? 27.357 -18.625 -7.177 1.00 89.81 481 GLN A N 1
ATOM 3747 C CA . GLN A 1 481 ? 28.070 -17.534 -7.829 1.00 89.81 481 GLN A CA 1
ATOM 3748 C C . GLN A 1 481 ? 27.523 -17.339 -9.241 1.00 89.81 481 GLN A C 1
ATOM 3750 O O . GLN A 1 481 ? 27.416 -18.291 -10.014 1.00 89.81 481 GLN A O 1
ATOM 3755 N N . VAL A 1 482 ? 27.150 -16.107 -9.569 1.00 86.81 482 VAL A N 1
ATOM 3756 C CA . VAL A 1 482 ? 26.572 -15.750 -10.863 1.00 86.81 482 VAL A CA 1
ATOM 3757 C C . VAL A 1 482 ? 27.426 -14.643 -11.483 1.00 86.81 482 VAL A C 1
ATOM 3759 O O . VAL A 1 482 ? 27.535 -13.573 -10.881 1.00 86.81 482 VAL A O 1
ATOM 3762 N N . PRO A 1 483 ? 28.040 -14.865 -12.657 1.00 85.69 483 PRO A N 1
ATOM 3763 C CA . PRO A 1 483 ? 28.792 -13.829 -13.350 1.00 85.69 483 PRO A CA 1
ATOM 3764 C C . PRO A 1 483 ? 27.842 -12.813 -13.998 1.00 85.69 483 PRO A C 1
ATOM 3766 O O . PRO A 1 483 ? 26.813 -13.165 -14.576 1.00 85.69 483 PRO A O 1
ATOM 3769 N N . PHE A 1 484 ? 28.205 -11.539 -13.925 1.00 82.19 484 PHE A N 1
ATOM 3770 C CA . PHE A 1 484 ? 27.511 -10.408 -14.526 1.00 82.19 484 PHE A CA 1
ATOM 3771 C C . PHE A 1 484 ? 28.495 -9.585 -15.341 1.00 82.19 484 PHE A C 1
ATOM 3773 O O . PHE A 1 484 ? 29.560 -9.212 -14.862 1.00 82.19 484 PHE A O 1
ATOM 3780 N N . GLN A 1 485 ? 28.097 -9.213 -16.552 1.00 81.06 485 GLN A N 1
ATOM 3781 C CA . GLN A 1 485 ? 28.871 -8.283 -17.357 1.00 81.06 485 GLN A CA 1
ATOM 3782 C C . GLN A 1 485 ? 28.441 -6.846 -17.039 1.00 81.06 485 GLN A C 1
ATOM 3784 O O . GLN A 1 485 ? 27.319 -6.423 -17.340 1.00 81.06 485 GLN A O 1
ATOM 3789 N N . GLY A 1 486 ? 29.327 -6.088 -16.392 1.00 77.06 486 GLY A N 1
ATOM 3790 C CA . GLY A 1 486 ? 29.084 -4.687 -16.068 1.00 77.06 486 GLY A CA 1
ATOM 3791 C C . GLY A 1 486 ? 29.305 -3.793 -17.288 1.00 77.06 486 GLY A C 1
ATOM 3792 O O . GLY A 1 486 ? 30.392 -3.770 -17.862 1.00 77.06 486 GLY A O 1
ATOM 3793 N N . HIS A 1 487 ? 28.303 -3.000 -17.665 1.00 74.94 487 HIS A N 1
ATOM 3794 C CA . HIS A 1 487 ? 28.469 -1.946 -18.668 1.00 74.94 487 HIS A CA 1
ATOM 3795 C C . HIS A 1 487 ? 28.325 -0.579 -18.014 1.00 74.94 487 HIS A C 1
ATOM 3797 O O . HIS A 1 487 ? 27.314 -0.307 -17.358 1.00 74.94 487 HIS A O 1
ATOM 3803 N N . LEU A 1 488 ? 29.290 0.310 -18.252 1.00 72.75 488 LEU A N 1
ATOM 3804 C CA . LEU A 1 488 ? 29.148 1.694 -17.834 1.00 72.75 488 LEU A CA 1
ATOM 3805 C C . LEU A 1 488 ? 28.100 2.367 -18.715 1.00 72.75 488 LEU A C 1
ATOM 3807 O O . LEU A 1 488 ? 28.301 2.604 -19.904 1.00 72.75 488 LEU A O 1
ATOM 3811 N N . LYS A 1 489 ? 26.947 2.679 -18.130 1.00 71.56 489 LYS A N 1
ATOM 3812 C CA . LYS A 1 489 ? 25.969 3.539 -18.783 1.00 71.56 489 LYS A CA 1
ATOM 3813 C C . LYS A 1 489 ? 26.350 4.979 -18.483 1.00 71.56 489 LYS A C 1
ATOM 3815 O O . LYS A 1 489 ? 26.413 5.356 -17.318 1.00 71.56 489 LYS A O 1
ATOM 3820 N N . SER A 1 490 ? 26.558 5.786 -19.519 1.00 67.94 490 SER A N 1
ATOM 3821 C CA . SER A 1 490 ? 26.839 7.215 -19.367 1.00 67.94 490 SER A CA 1
ATOM 3822 C C . SER A 1 490 ? 25.729 7.870 -18.547 1.00 67.94 490 SER A C 1
ATOM 3824 O O . SER A 1 490 ? 24.586 7.981 -18.999 1.00 67.94 490 SER A O 1
ATOM 3826 N N . ALA A 1 491 ? 26.053 8.273 -17.322 1.00 59.12 491 ALA A N 1
ATOM 3827 C CA . ALA A 1 491 ? 25.198 9.116 -16.511 1.00 59.12 491 ALA A CA 1
ATOM 3828 C C . ALA A 1 491 ? 25.418 10.553 -16.989 1.00 59.12 491 ALA A C 1
ATOM 3830 O O . ALA A 1 491 ? 26.328 11.242 -16.547 1.00 59.12 491 ALA A O 1
ATOM 3831 N N . GLY A 1 492 ? 24.639 10.972 -17.980 1.00 68.38 492 GLY A N 1
ATOM 3832 C CA . GLY A 1 492 ? 24.758 12.301 -18.558 1.00 68.38 492 GLY A CA 1
ATOM 3833 C C . GLY A 1 492 ? 23.544 12.649 -19.396 1.00 68.38 492 GLY A C 1
ATOM 3834 O O . GLY A 1 492 ? 22.823 11.769 -19.876 1.00 68.38 492 GLY A O 1
ATOM 3835 N N . GLU A 1 493 ? 23.318 13.947 -19.567 1.00 85.25 493 GLU A N 1
ATOM 3836 C CA . GLU A 1 493 ? 22.336 14.472 -20.505 1.00 85.25 493 GLU A CA 1
ATOM 3837 C C . GLU A 1 493 ? 22.785 14.106 -21.915 1.00 85.25 493 GLU A C 1
ATOM 3839 O O . GLU A 1 493 ? 23.553 14.827 -22.536 1.00 85.25 493 GLU A O 1
ATOM 3844 N N . THR A 1 494 ? 22.378 12.940 -22.399 1.00 92.94 494 THR A N 1
ATOM 3845 C CA . THR A 1 494 ? 22.644 12.504 -23.766 1.00 92.94 494 THR A CA 1
ATOM 3846 C C . THR A 1 494 ? 21.345 12.050 -24.395 1.00 92.94 494 THR A C 1
ATOM 3848 O O . THR A 1 494 ? 20.458 11.503 -23.730 1.00 92.94 494 THR A O 1
ATOM 3851 N N . CYS A 1 495 ? 21.220 12.266 -25.695 1.00 93.00 495 CYS A N 1
ATOM 3852 C CA . CYS A 1 495 ? 20.078 11.811 -26.467 1.00 93.00 495 CYS A CA 1
ATOM 3853 C C . CYS A 1 495 ? 20.557 11.102 -27.733 1.00 93.00 495 CYS A C 1
ATOM 3855 O O . CYS A 1 495 ? 21.697 11.262 -28.165 1.00 93.00 495 CYS A O 1
ATOM 3857 N N . LYS A 1 496 ? 19.702 10.247 -28.298 1.00 95.38 496 LYS A N 1
ATOM 3858 C CA . LYS A 1 496 ? 20.043 9.433 -29.467 1.00 95.38 496 LYS A CA 1
ATOM 3859 C C . LYS A 1 496 ? 19.119 9.759 -30.625 1.00 95.38 496 LYS A C 1
ATOM 3861 O O . LYS A 1 496 ? 17.896 9.712 -30.476 1.00 95.38 496 LYS A O 1
ATOM 3866 N N . GLY A 1 497 ? 19.721 10.042 -31.768 1.00 96.69 497 GLY A N 1
ATOM 3867 C CA . GLY A 1 497 ? 19.034 10.221 -33.032 1.00 96.69 497 GLY A CA 1
ATOM 3868 C C . GLY A 1 497 ? 19.455 9.188 -34.067 1.00 96.69 497 GLY A C 1
ATOM 3869 O O . GLY A 1 497 ? 20.411 8.436 -33.876 1.00 96.69 497 GLY A O 1
ATOM 3870 N N . VAL A 1 498 ? 18.699 9.145 -35.153 1.00 97.62 498 VAL A N 1
ATOM 3871 C CA . VAL A 1 498 ? 18.895 8.267 -36.300 1.00 97.62 498 VAL A CA 1
ATOM 3872 C C . VAL A 1 498 ? 18.970 9.125 -37.544 1.00 97.62 498 VAL A C 1
ATOM 3874 O O . VAL A 1 498 ? 18.094 9.965 -37.757 1.00 97.62 498 VAL A O 1
ATOM 3877 N N . VAL A 1 499 ? 19.989 8.881 -38.357 1.00 97.56 499 VAL A N 1
ATOM 3878 C CA . VAL A 1 499 ? 20.202 9.551 -39.639 1.00 97.56 499 VAL A CA 1
ATOM 3879 C C . VAL A 1 499 ? 20.377 8.535 -40.753 1.00 97.56 499 VAL A C 1
ATOM 3881 O O . VAL A 1 499 ? 20.817 7.408 -40.511 1.00 97.56 499 VAL A O 1
ATOM 3884 N N . THR A 1 500 ? 19.992 8.942 -41.960 1.00 97.62 500 THR A N 1
ATOM 3885 C CA . THR A 1 500 ? 20.224 8.160 -43.178 1.00 97.62 500 THR A CA 1
ATOM 3886 C C . THR A 1 500 ? 21.581 8.564 -43.746 1.00 97.62 500 THR A C 1
ATOM 3888 O O . THR A 1 500 ? 21.880 9.752 -43.815 1.00 97.62 500 THR A O 1
ATOM 3891 N N . VAL A 1 501 ? 22.413 7.585 -44.082 1.00 97.06 501 VAL A N 1
ATOM 3892 C CA . VAL A 1 501 ? 23.800 7.742 -44.546 1.00 97.06 501 VAL A CA 1
ATOM 3893 C C . VAL A 1 501 ? 24.026 6.854 -45.762 1.00 97.06 501 VAL A C 1
ATOM 3895 O O . VAL A 1 501 ? 23.233 5.956 -46.014 1.00 97.06 501 VAL A O 1
ATOM 3898 N N . THR A 1 502 ? 25.104 7.049 -46.513 1.00 95.81 502 THR A N 1
ATOM 3899 C CA . THR A 1 502 ? 25.373 6.187 -47.674 1.00 95.81 502 THR A CA 1
ATOM 3900 C C . THR A 1 502 ? 25.842 4.777 -47.263 1.00 95.81 502 THR A C 1
ATOM 3902 O O . THR A 1 502 ? 26.465 4.568 -46.210 1.00 95.81 502 THR A O 1
ATOM 3905 N N . ASP A 1 503 ? 25.535 3.775 -48.095 1.00 92.44 503 ASP A N 1
ATOM 3906 C CA . ASP A 1 503 ? 25.745 2.349 -47.787 1.00 92.44 503 ASP A CA 1
ATOM 3907 C C . ASP A 1 503 ? 27.218 1.953 -47.621 1.00 92.44 503 ASP A C 1
ATOM 3909 O O . ASP A 1 503 ? 27.521 0.998 -46.906 1.00 92.44 503 ASP A O 1
ATOM 3913 N N . ASN A 1 504 ? 28.151 2.737 -48.162 1.00 93.56 504 ASN A N 1
ATOM 3914 C CA . ASN A 1 504 ? 29.585 2.426 -48.133 1.00 93.56 504 ASN A CA 1
ATOM 3915 C C . ASN A 1 504 ? 30.329 3.016 -46.924 1.00 93.56 504 ASN A C 1
ATOM 3917 O O . ASN A 1 504 ? 31.524 2.789 -46.752 1.00 93.56 504 ASN A O 1
ATOM 3921 N N . GLU A 1 505 ? 29.652 3.773 -46.060 1.00 95.38 505 GLU A N 1
ATOM 3922 C CA . GLU A 1 505 ? 30.330 4.453 -44.953 1.00 95.38 505 GLU A CA 1
ATOM 3923 C C . GLU A 1 505 ? 30.626 3.515 -43.784 1.00 95.38 505 GLU A C 1
ATOM 3925 O O . GLU A 1 505 ? 29.779 2.720 -43.372 1.00 95.38 505 GLU A O 1
ATOM 3930 N N . THR A 1 506 ? 31.798 3.659 -43.172 1.00 95.94 506 THR A N 1
ATOM 3931 C CA . THR A 1 506 ? 32.118 3.023 -41.887 1.00 95.94 506 THR A CA 1
ATOM 3932 C C . THR A 1 506 ? 31.731 3.937 -40.723 1.00 95.94 506 THR A C 1
ATOM 3934 O O . THR A 1 506 ? 31.599 5.151 -40.884 1.00 95.94 506 THR A O 1
ATOM 3937 N N . SER A 1 507 ? 31.581 3.387 -39.511 1.00 93.88 507 SER A N 1
ATOM 3938 C CA . SER A 1 507 ? 31.280 4.213 -38.325 1.00 93.88 507 SER A CA 1
ATOM 3939 C C . SER A 1 507 ? 32.346 5.292 -38.078 1.00 93.88 507 SER A C 1
ATOM 3941 O O . SER A 1 507 ? 32.016 6.374 -37.607 1.00 93.88 507 SER A O 1
ATOM 3943 N N . GLU A 1 508 ? 33.608 5.026 -38.420 1.00 94.12 508 GLU A N 1
ATOM 3944 C CA . GLU A 1 508 ? 34.716 5.984 -38.304 1.00 94.12 508 GLU A CA 1
ATOM 3945 C C . GLU A 1 508 ? 34.679 7.072 -39.378 1.00 94.12 508 GLU A C 1
ATOM 3947 O O . GLU A 1 508 ? 34.934 8.238 -39.083 1.00 94.12 508 GLU A O 1
ATOM 3952 N N . SER A 1 509 ? 34.323 6.716 -40.616 1.00 96.31 509 SER A N 1
ATOM 3953 C CA . SER A 1 509 ? 34.099 7.697 -41.682 1.00 96.31 509 SER A CA 1
ATOM 3954 C C . SER A 1 509 ? 32.957 8.652 -41.321 1.00 96.31 509 SER A C 1
ATOM 3956 O O . SER A 1 509 ? 33.118 9.869 -41.388 1.00 96.31 509 SER A O 1
ATOM 3958 N N . LEU A 1 510 ? 31.842 8.119 -40.807 1.00 96.88 510 LEU A N 1
ATOM 3959 C CA . LEU A 1 510 ? 30.711 8.931 -40.351 1.00 96.88 510 LEU A CA 1
ATOM 3960 C C . LEU A 1 510 ? 31.077 9.871 -39.201 1.00 96.88 510 LEU A C 1
ATOM 3962 O O . LEU A 1 510 ? 30.597 10.995 -39.175 1.00 96.88 510 LEU A O 1
ATOM 3966 N N . ARG A 1 511 ? 31.942 9.456 -38.265 1.00 95.69 511 ARG A N 1
ATOM 3967 C CA . ARG A 1 511 ? 32.405 10.346 -37.182 1.00 95.69 511 ARG A CA 1
ATOM 3968 C C . ARG A 1 511 ? 33.156 11.573 -37.687 1.00 95.69 511 ARG A C 1
ATOM 3970 O O . ARG A 1 511 ? 33.140 12.583 -37.002 1.00 95.69 511 ARG A O 1
ATOM 3977 N N . ARG A 1 512 ? 33.828 11.469 -38.837 1.00 96.12 512 ARG A N 1
ATOM 3978 C CA . ARG A 1 512 ? 34.559 12.585 -39.455 1.00 96.12 512 ARG A CA 1
ATOM 3979 C C . ARG A 1 512 ? 33.669 13.464 -40.331 1.00 96.12 512 ARG A C 1
ATOM 3981 O O . ARG A 1 512 ? 33.983 14.626 -40.512 1.00 96.12 512 ARG A O 1
ATOM 3988 N N . LYS A 1 513 ? 32.597 12.897 -40.895 1.00 97.25 513 LYS A N 1
ATOM 3989 C CA . LYS A 1 513 ? 31.706 13.570 -41.857 1.00 97.25 513 LYS A CA 1
ATOM 3990 C C . LYS A 1 513 ? 30.448 14.175 -41.236 1.00 97.25 513 LYS A C 1
ATOM 3992 O O . LYS A 1 513 ? 29.774 14.954 -41.904 1.00 97.25 513 LYS A O 1
ATOM 3997 N N . LEU A 1 514 ? 30.080 13.743 -40.031 1.00 97.38 514 LEU A N 1
ATOM 3998 C CA . LEU A 1 514 ? 28.914 14.248 -39.318 1.00 97.38 514 LEU A CA 1
ATOM 3999 C C . LEU A 1 514 ? 29.310 15.388 -38.393 1.00 97.38 514 LEU A C 1
ATOM 4001 O O . LEU A 1 514 ? 30.132 15.207 -37.498 1.00 97.38 514 LEU A O 1
ATOM 4005 N N . GLU A 1 515 ? 28.640 16.518 -38.561 1.00 97.06 515 GLU A N 1
ATOM 4006 C CA . GLU A 1 515 ? 28.836 17.706 -37.743 1.00 97.06 515 GLU A CA 1
ATOM 4007 C C . GLU A 1 515 ? 27.491 18.214 -37.226 1.00 97.06 515 GLU A C 1
ATOM 4009 O O . GLU A 1 515 ? 26.465 18.162 -37.908 1.00 97.06 515 GLU A O 1
ATOM 4014 N N . TRP A 1 516 ? 27.483 18.711 -35.993 1.00 97.06 516 TRP A N 1
ATOM 4015 C CA . TRP A 1 516 ? 26.322 19.373 -35.413 1.00 97.06 516 TRP A CA 1
ATOM 4016 C C . TRP A 1 516 ? 26.744 20.753 -34.922 1.00 97.06 516 TRP A C 1
ATOM 4018 O O . TRP A 1 516 ? 27.452 20.857 -33.931 1.00 97.06 516 TRP A O 1
ATOM 4028 N N . ILE A 1 517 ? 26.312 21.802 -35.623 1.00 95.31 517 ILE A N 1
ATOM 4029 C CA . ILE A 1 517 ? 26.755 23.184 -35.371 1.00 95.31 517 ILE A CA 1
ATOM 4030 C C . ILE A 1 517 ? 26.414 23.642 -33.947 1.00 95.31 517 ILE A C 1
ATOM 4032 O O . ILE A 1 517 ? 27.233 24.271 -33.284 1.00 95.31 517 ILE A O 1
ATOM 4036 N N . ASP A 1 518 ? 25.227 23.285 -33.451 1.00 93.62 518 ASP A N 1
ATOM 4037 C CA . ASP A 1 518 ? 24.736 23.762 -32.153 1.00 93.62 518 ASP A CA 1
ATOM 4038 C C . ASP A 1 518 ? 25.173 22.888 -30.964 1.00 93.62 518 ASP A C 1
ATOM 4040 O O . ASP A 1 518 ? 24.664 23.057 -29.851 1.00 93.62 518 ASP A O 1
ATOM 4044 N N . GLY A 1 519 ? 26.063 21.909 -31.163 1.00 94.50 519 GLY A N 1
ATOM 4045 C CA . GLY A 1 519 ? 26.459 21.032 -30.068 1.00 94.50 519 GLY A CA 1
ATOM 4046 C C . GLY A 1 519 ? 27.519 19.991 -30.401 1.00 94.50 519 GLY A C 1
ATOM 4047 O O . GLY A 1 519 ? 28.327 20.138 -31.305 1.00 94.50 519 GLY A O 1
ATOM 4048 N N . GLU A 1 520 ? 27.552 18.926 -29.602 1.00 95.75 520 GLU A N 1
ATOM 4049 C CA . GLU A 1 520 ? 28.615 17.922 -29.656 1.00 95.75 520 GLU A CA 1
ATOM 4050 C C . GLU A 1 520 ? 28.044 16.534 -29.972 1.00 95.75 520 GLU A C 1
ATOM 4052 O O . GLU A 1 520 ? 27.131 16.038 -29.295 1.00 95.75 520 GLU A O 1
ATOM 4057 N N . ILE A 1 521 ? 28.601 15.889 -31.000 1.00 96.19 521 ILE A N 1
ATOM 4058 C CA . ILE A 1 521 ? 28.346 14.483 -31.313 1.00 96.19 521 ILE A CA 1
ATOM 4059 C C . ILE A 1 521 ? 29.326 13.630 -30.506 1.00 96.19 521 ILE A C 1
ATOM 4061 O O . ILE A 1 521 ? 30.525 13.621 -30.763 1.00 96.19 521 ILE A O 1
ATOM 4065 N N . LEU A 1 522 ? 28.802 12.874 -29.543 1.00 93.38 522 LEU A N 1
ATOM 4066 C CA . LEU A 1 522 ? 29.610 12.043 -28.647 1.00 93.38 522 LEU A CA 1
ATOM 4067 C C . LEU A 1 522 ? 29.961 10.690 -29.268 1.00 93.38 522 LEU A C 1
ATOM 4069 O O . LEU A 1 522 ? 31.032 10.138 -29.029 1.00 93.38 522 LEU A O 1
ATOM 4073 N N . TYR A 1 523 ? 29.030 10.104 -30.026 1.00 93.38 523 TYR A N 1
ATOM 4074 C CA . TYR A 1 523 ? 29.209 8.759 -30.567 1.00 93.38 523 TYR A CA 1
ATOM 4075 C C . TYR A 1 523 ? 28.373 8.529 -31.820 1.00 93.38 523 TYR A C 1
ATOM 4077 O O . TYR A 1 523 ? 27.176 8.801 -31.832 1.00 93.38 523 TYR A O 1
ATOM 4085 N N . VAL A 1 524 ? 28.986 7.937 -32.843 1.00 95.75 524 VAL A N 1
ATOM 4086 C CA . VAL A 1 524 ? 28.310 7.491 -34.068 1.00 95.75 524 VAL A CA 1
ATOM 4087 C C . VAL A 1 524 ? 28.528 5.994 -34.244 1.00 95.75 524 VAL A C 1
ATOM 4089 O O . VAL A 1 524 ? 29.650 5.502 -34.067 1.00 95.75 524 VAL A O 1
ATOM 4092 N N . ARG A 1 525 ? 27.453 5.282 -34.596 1.00 95.00 525 ARG A N 1
ATOM 4093 C CA . ARG A 1 525 ? 27.462 3.856 -34.932 1.00 95.00 525 ARG A CA 1
ATOM 4094 C C . ARG A 1 525 ? 26.531 3.562 -36.100 1.00 95.00 525 ARG A C 1
ATOM 4096 O O . ARG A 1 525 ? 25.332 3.818 -36.010 1.00 95.00 525 ARG A O 1
ATOM 4103 N N . LYS A 1 526 ? 27.063 2.926 -37.139 1.00 95.31 526 LYS A N 1
ATOM 4104 C CA . LYS A 1 526 ? 26.272 2.369 -38.242 1.00 95.31 526 LYS A CA 1
ATOM 4105 C C . LYS A 1 526 ? 25.528 1.095 -37.815 1.00 95.31 526 LYS A C 1
ATOM 4107 O O . LYS A 1 526 ? 26.043 0.305 -37.016 1.00 95.31 526 LYS A O 1
ATOM 4112 N N . LEU A 1 527 ? 24.301 0.911 -38.302 1.00 91.81 527 LEU A N 1
ATOM 4113 C CA . LEU A 1 527 ? 23.463 -0.252 -38.001 1.00 91.81 527 LEU A CA 1
ATOM 4114 C C . LEU A 1 527 ? 23.602 -1.325 -39.089 1.00 91.81 527 LEU A C 1
ATOM 4116 O O . LEU A 1 527 ? 22.866 -1.331 -40.073 1.00 91.81 527 LEU A O 1
ATOM 4120 N N . GLY A 1 528 ? 24.530 -2.262 -38.888 1.00 89.38 528 GLY A N 1
ATOM 4121 C CA . GLY A 1 528 ? 24.756 -3.363 -39.830 1.00 89.38 528 GLY A CA 1
ATOM 4122 C C . GLY A 1 528 ? 25.155 -2.853 -41.217 1.00 89.38 528 GLY A C 1
ATOM 4123 O O . GLY A 1 528 ? 25.947 -1.919 -41.328 1.00 89.38 528 GLY A O 1
ATOM 4124 N N . THR A 1 529 ? 24.582 -3.454 -42.257 1.00 90.62 529 THR A N 1
ATOM 4125 C CA . THR A 1 529 ? 24.771 -3.068 -43.666 1.00 90.62 529 THR A CA 1
ATOM 4126 C C . THR A 1 529 ? 23.779 -2.008 -44.147 1.00 90.62 529 THR A C 1
ATOM 4128 O O . THR A 1 529 ? 23.828 -1.622 -45.306 1.00 90.62 529 THR A O 1
ATOM 4131 N N . SER A 1 530 ? 22.877 -1.531 -43.283 1.00 93.25 530 SER A N 1
ATOM 4132 C CA . SER A 1 530 ? 21.861 -0.554 -43.684 1.00 93.25 530 SER A CA 1
ATOM 4133 C C . SER A 1 530 ? 22.436 0.853 -43.878 1.00 93.25 530 SER A C 1
ATOM 4135 O O . SER A 1 530 ? 23.428 1.232 -43.247 1.00 93.25 530 SER A O 1
ATOM 4137 N N . ASN A 1 531 ? 21.722 1.668 -44.653 1.00 95.94 531 ASN A N 1
ATOM 4138 C CA . ASN A 1 531 ? 21.914 3.112 -44.812 1.00 95.94 531 ASN A CA 1
ATOM 4139 C C . ASN A 1 531 ? 21.557 3.927 -43.552 1.00 95.94 531 ASN A C 1
ATOM 4141 O O . ASN A 1 531 ? 21.188 5.095 -43.647 1.00 95.94 531 ASN A O 1
ATOM 4145 N N . VAL A 1 532 ? 21.616 3.338 -42.355 1.00 95.94 532 VAL A N 1
ATOM 4146 C CA . VAL A 1 532 ? 21.143 3.961 -41.114 1.00 95.94 532 VAL A CA 1
ATOM 4147 C C . VAL A 1 532 ? 22.251 4.004 -40.068 1.00 95.94 532 VAL A C 1
ATOM 4149 O O . VAL A 1 532 ? 22.883 2.994 -39.747 1.00 95.94 532 VAL A O 1
ATOM 4152 N N . ALA A 1 533 ? 22.446 5.177 -39.465 1.00 96.69 533 ALA A N 1
ATOM 4153 C CA . ALA A 1 533 ? 23.366 5.370 -38.351 1.00 96.69 533 ALA A CA 1
ATOM 4154 C C . ALA A 1 533 ? 22.657 5.939 -37.117 1.00 96.69 533 ALA A C 1
ATOM 4156 O O . ALA A 1 533 ? 21.796 6.814 -37.210 1.00 96.69 533 ALA A O 1
ATOM 4157 N N . VAL A 1 534 ? 23.043 5.441 -35.941 1.00 96.75 534 VAL A N 1
ATOM 4158 C CA . VAL A 1 534 ? 22.644 5.989 -34.643 1.00 96.75 534 VAL A CA 1
ATOM 4159 C C . VAL A 1 534 ? 23.714 6.963 -34.178 1.00 96.75 534 VAL A C 1
ATOM 4161 O O . VAL A 1 534 ? 24.885 6.599 -34.047 1.00 96.75 534 VAL A O 1
ATOM 4164 N N . VAL A 1 535 ? 23.287 8.183 -33.877 1.00 96.88 535 VAL A N 1
ATOM 4165 C CA . VAL A 1 535 ? 24.136 9.277 -33.406 1.00 96.88 535 VAL A CA 1
ATOM 4166 C C . VAL A 1 535 ? 23.732 9.622 -31.976 1.00 96.88 535 VAL A C 1
ATOM 4168 O O . VAL A 1 535 ? 22.549 9.767 -31.670 1.00 96.88 535 VAL A O 1
ATOM 4171 N N . THR A 1 536 ? 24.705 9.694 -31.075 1.00 95.50 536 THR A N 1
ATOM 4172 C CA . THR A 1 536 ? 24.523 10.106 -29.681 1.00 95.50 536 THR A CA 1
ATOM 4173 C C . THR A 1 536 ? 25.015 11.534 -29.538 1.00 95.50 536 THR A C 1
ATOM 4175 O O . THR A 1 536 ? 26.187 11.810 -29.785 1.00 95.50 536 THR A O 1
ATOM 4178 N N . PHE A 1 537 ? 24.117 12.417 -29.129 1.00 95.56 537 PHE A N 1
ATOM 4179 C CA . PHE A 1 537 ? 24.367 13.839 -28.947 1.00 95.56 537 PHE A CA 1
ATOM 4180 C C . PHE A 1 537 ? 24.503 14.163 -27.464 1.00 95.56 537 PHE A C 1
ATOM 4182 O O . PHE A 1 537 ? 23.847 13.540 -26.619 1.00 95.56 537 PHE A O 1
ATOM 4189 N N . LYS A 1 538 ? 25.315 15.171 -27.157 1.00 94.50 538 LYS A N 1
ATOM 4190 C CA . LYS A 1 538 ? 25.329 15.823 -25.849 1.00 94.50 538 LYS A CA 1
ATOM 4191 C C . LYS A 1 538 ? 24.076 16.693 -25.697 1.00 94.50 538 LYS A C 1
ATOM 4193 O O . LYS A 1 538 ? 23.720 17.444 -26.595 1.00 94.50 538 LYS A O 1
ATOM 4198 N N . GLY A 1 539 ? 23.395 16.583 -24.564 1.00 93.19 539 GLY A N 1
ATOM 4199 C CA . GLY A 1 539 ? 22.143 17.267 -24.237 1.00 93.19 539 GLY A CA 1
ATOM 4200 C C . GLY A 1 539 ? 20.911 16.351 -24.195 1.00 93.19 539 GLY A C 1
ATOM 4201 O O . GLY A 1 539 ? 20.920 15.197 -24.625 1.00 93.19 539 GLY A O 1
ATOM 4202 N N . ARG A 1 540 ? 19.802 16.882 -23.657 1.00 92.38 540 ARG A N 1
ATOM 4203 C CA . ARG A 1 540 ? 18.530 16.147 -23.474 1.00 92.38 540 ARG A CA 1
ATOM 4204 C C . ARG A 1 540 ? 17.647 16.082 -24.727 1.00 92.38 540 ARG A C 1
ATOM 4206 O O . ARG A 1 540 ? 16.691 15.306 -24.754 1.00 92.38 540 ARG A O 1
ATOM 4213 N N . ARG A 1 541 ? 17.901 16.924 -25.734 1.00 93.75 541 ARG A N 1
ATOM 4214 C CA . ARG A 1 541 ? 17.038 17.094 -26.915 1.00 93.75 541 ARG A CA 1
ATOM 4215 C C . ARG A 1 541 ? 17.775 16.672 -28.177 1.00 93.75 541 ARG A C 1
ATOM 4217 O O . ARG A 1 541 ? 18.876 17.143 -28.422 1.00 93.75 541 ARG A O 1
ATOM 4224 N N . VAL A 1 542 ? 17.135 15.815 -28.972 1.00 96.06 542 VAL A N 1
ATOM 4225 C CA . VAL A 1 542 ? 17.661 15.390 -30.275 1.00 96.06 542 VAL A CA 1
ATOM 4226 C C . VAL A 1 542 ? 17.556 16.579 -31.239 1.00 96.06 542 VAL A C 1
ATOM 4228 O O . VAL A 1 542 ? 16.466 17.161 -31.318 1.00 96.06 542 VAL A O 1
ATOM 4231 N N . PRO A 1 543 ? 18.640 16.967 -31.938 1.00 96.94 543 PRO A N 1
ATOM 4232 C CA . PRO A 1 543 ? 18.581 18.043 -32.923 1.00 96.94 543 PRO A CA 1
ATOM 4233 C C . PRO A 1 543 ? 17.628 17.680 -34.063 1.00 96.94 543 PRO A C 1
ATOM 4235 O O . PRO A 1 543 ? 17.337 16.509 -34.286 1.00 96.94 543 PRO A O 1
ATOM 4238 N N . ARG A 1 544 ? 17.104 18.677 -34.783 1.00 97.38 544 ARG A N 1
ATOM 4239 C CA . ARG A 1 544 ? 16.234 18.419 -35.947 1.00 97.38 544 ARG A CA 1
ATOM 4240 C C . ARG A 1 544 ? 17.037 18.052 -37.191 1.00 97.38 544 ARG A C 1
ATOM 4242 O O . ARG A 1 544 ? 16.595 17.203 -37.960 1.00 97.38 544 ARG A O 1
ATOM 4249 N N . PHE A 1 545 ? 18.199 18.675 -37.356 1.00 97.69 545 PHE A N 1
ATOM 4250 C CA . PHE A 1 545 ? 19.088 18.511 -38.498 1.00 97.69 545 PHE A CA 1
ATOM 4251 C C . PHE A 1 545 ? 20.535 18.452 -38.021 1.00 97.69 545 PHE A C 1
ATOM 4253 O O . PHE A 1 545 ? 20.866 19.019 -36.979 1.00 97.69 545 PHE A O 1
ATOM 4260 N N . ILE A 1 546 ? 21.366 17.753 -38.784 1.00 97.94 546 ILE A N 1
ATOM 4261 C CA . ILE A 1 546 ? 22.826 17.763 -38.666 1.00 97.94 546 ILE A CA 1
ATOM 4262 C C . ILE A 1 546 ? 23.432 17.853 -40.063 1.00 97.94 546 ILE A C 1
ATOM 4264 O O . ILE A 1 546 ? 22.751 17.551 -41.044 1.00 97.94 546 ILE A O 1
ATOM 4268 N N . HIS A 1 547 ? 24.703 18.223 -40.149 1.00 97.50 547 HIS A N 1
ATOM 4269 C CA . HIS A 1 547 ? 25.430 18.238 -41.409 1.00 97.50 547 HIS A CA 1
ATOM 4270 C C . HIS A 1 547 ? 26.052 16.870 -41.674 1.00 97.50 547 HIS A C 1
ATOM 4272 O O . HIS A 1 547 ? 26.718 16.299 -40.811 1.00 97.50 547 HIS A O 1
ATOM 4278 N N . TYR A 1 548 ? 25.831 16.345 -42.875 1.00 97.56 548 TYR A N 1
ATOM 4279 C CA . TYR A 1 548 ? 26.489 15.155 -43.402 1.00 97.56 548 TYR A CA 1
ATOM 4280 C C . TYR A 1 548 ? 26.962 15.473 -44.817 1.00 97.56 548 TYR A C 1
ATOM 4282 O O . TYR A 1 548 ? 26.138 15.770 -45.676 1.00 97.56 548 TYR A O 1
ATOM 4290 N N . CYS A 1 549 ? 28.278 15.452 -45.055 1.00 94.00 549 CYS A N 1
ATOM 4291 C CA . CYS A 1 549 ? 28.865 15.841 -46.348 1.00 94.00 549 CYS A CA 1
ATOM 4292 C C . CYS A 1 549 ? 28.360 17.211 -46.852 1.00 94.00 549 CYS A C 1
ATOM 4294 O O . CYS A 1 549 ? 27.993 17.348 -48.013 1.00 94.00 549 CYS A O 1
ATOM 4296 N N . PHE A 1 550 ? 28.336 18.214 -45.967 1.00 93.06 550 PHE A N 1
ATOM 4297 C CA . PHE A 1 550 ? 27.855 19.581 -46.236 1.00 93.06 550 PHE A CA 1
ATOM 4298 C C . PHE A 1 550 ? 26.340 19.727 -46.479 1.00 93.06 550 PHE A C 1
ATOM 4300 O O . PHE A 1 550 ? 25.857 20.851 -46.598 1.00 93.06 550 PHE A O 1
ATOM 4307 N N . GLU A 1 551 ? 25.563 18.642 -46.452 1.00 96.44 551 GLU A N 1
ATOM 4308 C CA . GLU A 1 551 ? 24.104 18.681 -46.584 1.00 96.44 551 GLU A CA 1
ATOM 4309 C C . GLU A 1 551 ? 23.388 18.584 -45.232 1.00 96.44 551 GLU A C 1
ATOM 4311 O O . GLU A 1 551 ? 23.837 17.901 -44.309 1.00 96.44 551 GLU A O 1
ATOM 4316 N N . ASN A 1 552 ? 22.230 19.242 -45.125 1.00 97.19 552 ASN A N 1
ATOM 4317 C CA . ASN A 1 552 ? 21.366 19.165 -43.949 1.00 97.19 552 ASN A CA 1
ATOM 4318 C C . ASN A 1 552 ? 20.547 17.870 -43.957 1.00 97.19 552 ASN A C 1
ATOM 4320 O O . ASN A 1 552 ? 19.556 17.751 -44.679 1.00 97.19 552 ASN A O 1
ATOM 4324 N N . VAL A 1 553 ? 20.908 16.923 -43.094 1.00 97.69 553 VAL A N 1
ATOM 4325 C CA . VAL A 1 553 ? 20.203 15.646 -42.951 1.00 97.69 553 VAL A CA 1
ATOM 4326 C C . VAL A 1 553 ? 19.284 15.678 -41.730 1.00 97.69 553 VAL A C 1
ATOM 4328 O O . VAL A 1 553 ? 19.727 16.012 -40.626 1.00 97.69 553 VAL A O 1
ATOM 4331 N N . PRO A 1 554 ? 17.997 15.313 -41.878 1.00 97.69 554 PRO A N 1
ATOM 4332 C CA . PRO A 1 554 ? 17.072 15.276 -40.758 1.00 97.69 554 PRO A CA 1
ATOM 4333 C C . PRO A 1 554 ? 17.431 14.157 -39.778 1.00 97.69 554 PRO A C 1
ATOM 4335 O O . PRO A 1 554 ? 17.661 13.008 -40.163 1.00 97.69 554 PRO A O 1
ATOM 4338 N N . VAL A 1 555 ? 17.382 14.474 -38.486 1.00 98.06 555 VAL A N 1
ATOM 4339 C CA . VAL A 1 555 ? 17.592 13.507 -37.409 1.00 98.06 555 VAL A CA 1
ATOM 4340 C C . VAL A 1 555 ? 16.248 13.068 -36.843 1.00 98.06 555 VAL A C 1
ATOM 4342 O O . VAL A 1 555 ? 15.414 13.874 -36.430 1.00 98.06 555 VAL A O 1
ATOM 4345 N N . ARG A 1 556 ? 16.029 11.755 -36.789 1.00 97.00 556 ARG A N 1
ATOM 4346 C CA . ARG A 1 556 ? 14.837 11.154 -36.175 1.00 97.00 556 ARG A CA 1
ATOM 4347 C C . ARG A 1 556 ? 15.154 10.658 -34.772 1.00 97.00 556 ARG A C 1
ATOM 4349 O O . ARG A 1 556 ? 16.270 10.232 -34.505 1.00 97.00 556 ARG A O 1
ATOM 4356 N N . TYR A 1 557 ? 14.174 10.646 -33.870 1.00 95.75 557 TYR A N 1
ATOM 4357 C CA . TYR A 1 557 ? 14.363 10.047 -32.545 1.00 95.75 557 TYR A CA 1
ATOM 4358 C C . TYR A 1 557 ? 14.696 8.559 -32.656 1.00 95.75 557 TYR A C 1
ATOM 4360 O O . TYR A 1 557 ? 13.958 7.795 -33.284 1.00 95.75 557 TYR A O 1
ATOM 4368 N N . TYR A 1 558 ? 15.769 8.135 -31.987 1.00 94.31 558 TYR A N 1
ATOM 4369 C CA . TYR A 1 558 ? 16.094 6.720 -31.892 1.00 94.31 558 TYR A CA 1
ATOM 4370 C C . TYR A 1 558 ? 15.063 5.996 -31.027 1.00 94.31 558 TYR A C 1
ATOM 4372 O O . TYR A 1 558 ? 15.006 6.165 -29.806 1.00 94.31 558 TYR A O 1
ATOM 4380 N N . LYS A 1 559 ? 14.262 5.145 -31.667 1.00 90.00 559 LYS A N 1
ATOM 4381 C CA . LYS A 1 559 ? 13.394 4.189 -30.985 1.00 90.00 559 LYS A CA 1
ATOM 4382 C C . LYS A 1 559 ? 14.161 2.884 -30.851 1.00 90.00 559 LYS A C 1
ATOM 4384 O O . LYS A 1 559 ? 14.365 2.179 -31.834 1.00 90.00 559 LYS A O 1
ATOM 4389 N N . LYS A 1 560 ? 14.608 2.577 -29.632 1.00 84.19 560 LYS A N 1
ATOM 4390 C CA . LYS A 1 560 ? 15.256 1.296 -29.349 1.00 84.19 560 LYS A CA 1
ATOM 4391 C C . LYS A 1 560 ? 14.259 0.179 -29.656 1.00 84.19 560 LYS A C 1
ATOM 4393 O O . LYS A 1 560 ? 13.199 0.125 -29.035 1.00 84.19 560 LYS A O 1
ATOM 4398 N N . THR A 1 561 ? 14.598 -0.695 -30.594 1.00 83.62 561 THR A N 1
ATOM 4399 C CA . THR A 1 561 ? 13.842 -1.926 -30.813 1.00 83.62 561 THR A CA 1
ATOM 4400 C C . THR A 1 561 ? 14.005 -2.824 -29.592 1.00 83.62 561 THR A C 1
ATOM 4402 O O . THR A 1 561 ? 15.082 -2.900 -28.987 1.00 83.62 561 THR A O 1
ATOM 4405 N N . VAL A 1 562 ? 12.915 -3.465 -29.174 1.00 83.50 562 VAL A N 1
ATOM 4406 C CA . VAL A 1 562 ? 12.989 -4.492 -28.137 1.00 83.50 562 VAL A CA 1
ATOM 4407 C C . VAL A 1 562 ? 13.714 -5.680 -28.774 1.00 83.50 562 VAL A C 1
ATOM 4409 O O . VAL A 1 562 ? 13.224 -6.183 -29.784 1.00 83.50 562 VAL A O 1
ATOM 4412 N N . PRO A 1 563 ? 14.893 -6.093 -28.274 1.00 84.50 563 PRO A N 1
ATOM 4413 C CA . PRO A 1 563 ? 15.607 -7.209 -28.875 1.00 84.50 563 PRO A CA 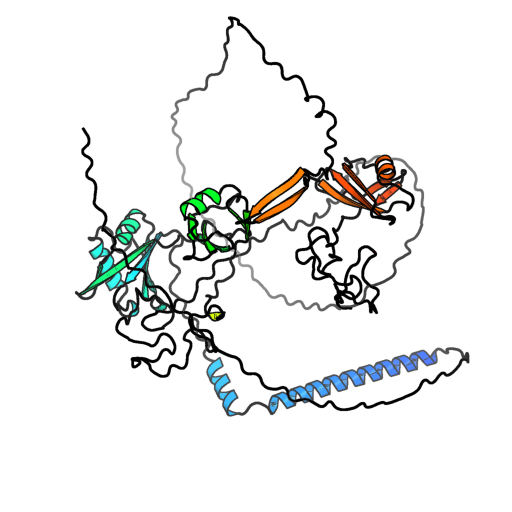1
ATOM 4414 C C . PRO A 1 563 ? 14.751 -8.470 -28.755 1.00 84.50 563 PRO A C 1
ATOM 4416 O O . PRO A 1 563 ? 14.203 -8.740 -27.684 1.00 84.50 563 PRO A O 1
ATOM 4419 N N . ALA A 1 564 ? 14.637 -9.221 -29.847 1.00 84.56 564 ALA A N 1
ATOM 4420 C CA . ALA A 1 564 ? 14.133 -10.584 -29.824 1.00 84.56 564 ALA A CA 1
ATOM 4421 C C . ALA A 1 564 ? 15.313 -11.522 -29.559 1.00 84.56 564 ALA A C 1
ATOM 4423 O O . ALA A 1 564 ? 16.354 -11.438 -30.217 1.00 84.56 564 ALA A O 1
ATOM 4424 N N . CYS A 1 565 ? 15.174 -12.390 -28.566 1.00 86.62 565 CYS A N 1
ATOM 4425 C CA . CYS A 1 565 ? 16.173 -13.395 -28.274 1.00 86.62 565 CYS A CA 1
ATOM 4426 C C . CYS A 1 565 ? 16.025 -14.548 -29.266 1.00 86.62 565 CYS A C 1
ATOM 4428 O O . CYS A 1 565 ? 15.050 -15.290 -29.198 1.00 86.62 565 CYS A O 1
ATOM 4430 N N . TYR A 1 566 ? 17.001 -14.742 -30.154 1.00 83.50 566 TYR A N 1
ATOM 4431 C CA . TYR A 1 566 ? 16.960 -15.851 -31.112 1.00 83.50 566 TYR A CA 1
ATOM 4432 C C . TYR A 1 566 ? 17.104 -17.231 -30.456 1.00 83.50 566 TYR A C 1
ATOM 4434 O O . TYR A 1 566 ? 16.849 -18.229 -31.112 1.00 83.50 566 TYR A O 1
ATOM 4442 N N . ARG A 1 567 ? 17.523 -17.313 -29.181 1.00 85.25 567 ARG A N 1
ATOM 4443 C CA . ARG A 1 567 ? 17.569 -18.594 -28.461 1.00 85.25 567 ARG A CA 1
ATOM 4444 C C . ARG A 1 567 ? 16.173 -19.030 -28.050 1.00 85.25 567 ARG A C 1
ATOM 4446 O O . ARG A 1 567 ? 15.754 -20.103 -28.433 1.00 85.25 567 ARG A O 1
ATOM 4453 N N . CYS A 1 568 ? 15.430 -18.201 -27.321 1.00 86.50 568 CYS A N 1
ATOM 4454 C CA . CYS A 1 568 ? 14.124 -18.606 -26.786 1.00 86.50 568 CYS A CA 1
ATOM 4455 C C . CYS A 1 568 ? 12.907 -18.014 -27.510 1.00 86.50 568 CYS A C 1
ATOM 4457 O O . CYS A 1 568 ? 11.778 -18.247 -27.084 1.00 86.50 568 CYS A O 1
ATOM 4459 N N . GLY A 1 569 ? 13.108 -17.193 -28.541 1.00 83.19 569 GLY A N 1
ATOM 4460 C CA . GLY A 1 569 ? 12.045 -16.525 -29.299 1.00 83.19 569 GLY A CA 1
ATOM 4461 C C . GLY A 1 569 ? 11.313 -15.399 -28.557 1.00 83.19 569 GLY A C 1
ATOM 4462 O O . GLY A 1 569 ? 10.470 -14.732 -29.147 1.00 83.19 569 GLY A O 1
ATOM 4463 N N . THR A 1 570 ? 11.612 -15.147 -27.277 1.00 86.12 570 THR A N 1
ATOM 4464 C CA . THR A 1 570 ? 10.942 -14.082 -26.509 1.00 86.12 570 THR A CA 1
ATOM 4465 C C . THR A 1 570 ? 11.649 -12.733 -26.653 1.00 86.12 570 THR A C 1
ATOM 4467 O O . THR A 1 570 ? 12.852 -12.651 -26.908 1.00 86.12 570 THR A O 1
ATOM 4470 N N . VAL A 1 571 ? 10.893 -11.647 -26.496 1.00 88.00 571 VAL A N 1
ATOM 4471 C CA . VAL A 1 571 ? 11.409 -10.275 -26.568 1.00 88.00 571 VAL A CA 1
ATOM 4472 C C . VAL A 1 571 ? 11.880 -9.774 -25.199 1.00 88.00 571 VAL A C 1
ATOM 4474 O O . VAL A 1 571 ? 11.376 -10.189 -24.158 1.00 88.00 571 VAL A O 1
ATOM 4477 N N . GLY A 1 572 ? 12.825 -8.835 -25.188 1.00 85.94 572 GLY A N 1
ATOM 4478 C CA . GLY A 1 572 ? 13.202 -8.063 -23.996 1.00 85.94 572 GLY A CA 1
ATOM 4479 C C . GLY A 1 572 ? 14.589 -8.362 -23.437 1.00 85.94 572 GLY A C 1
ATOM 4480 O O . GLY A 1 572 ? 15.079 -7.592 -22.614 1.00 85.94 572 GLY A O 1
ATOM 4481 N N . HIS A 1 573 ? 15.256 -9.405 -23.923 1.00 87.56 573 HIS A N 1
ATOM 4482 C CA . HIS A 1 573 ? 16.625 -9.739 -23.541 1.00 87.56 573 HIS A CA 1
ATOM 4483 C C . HIS A 1 573 ? 17.457 -10.135 -24.760 1.00 87.56 573 HIS A C 1
ATOM 4485 O O . HIS A 1 573 ? 16.932 -10.369 -25.850 1.00 87.56 573 HIS A O 1
ATOM 4491 N N . ARG A 1 574 ? 18.776 -10.159 -24.580 1.00 86.00 574 ARG A N 1
ATOM 4492 C CA . ARG A 1 574 ? 19.706 -10.596 -25.615 1.00 86.00 574 ARG A CA 1
ATOM 4493 C C . ARG A 1 574 ? 20.030 -12.096 -25.465 1.00 86.00 574 ARG A C 1
ATOM 4495 O O . ARG A 1 574 ? 19.922 -12.616 -24.360 1.00 86.00 574 ARG A O 1
ATOM 4502 N N . PRO A 1 575 ? 20.412 -12.786 -26.549 1.00 84.00 575 PRO A N 1
ATOM 4503 C CA . PRO A 1 575 ? 20.720 -14.224 -26.568 1.00 84.00 575 PRO A CA 1
ATOM 4504 C C . PRO A 1 575 ? 21.773 -14.700 -25.558 1.00 84.00 575 PRO A C 1
ATOM 4506 O O . PRO A 1 575 ? 21.630 -15.774 -24.980 1.00 84.00 575 PRO A O 1
ATOM 4509 N N . ASP A 1 576 ? 22.805 -13.895 -25.333 1.00 82.38 576 ASP A N 1
ATOM 4510 C CA . ASP A 1 576 ? 23.856 -14.079 -24.325 1.00 82.38 576 ASP A CA 1
ATOM 4511 C C . ASP A 1 576 ? 23.313 -14.032 -22.889 1.00 82.38 576 ASP A C 1
ATOM 4513 O O . ASP A 1 576 ? 23.778 -14.770 -22.031 1.00 82.38 576 ASP A O 1
ATOM 4517 N N . ALA A 1 577 ? 22.269 -13.237 -22.648 1.00 84.38 577 ALA A N 1
ATOM 4518 C CA . ALA A 1 577 ? 21.586 -13.108 -21.360 1.00 84.38 577 ALA A CA 1
ATOM 4519 C C . ALA A 1 577 ? 20.232 -13.847 -21.328 1.00 84.38 577 ALA A C 1
ATOM 4521 O O . ALA A 1 577 ? 19.287 -13.406 -20.667 1.00 84.38 577 ALA A O 1
ATOM 4522 N N . CYS A 1 578 ? 20.088 -14.931 -22.097 1.00 86.56 578 CYS A N 1
ATOM 4523 C CA . CYS A 1 578 ? 18.837 -15.679 -22.155 1.00 86.56 578 CYS A CA 1
ATOM 4524 C C . CYS A 1 578 ? 18.594 -16.460 -20.851 1.00 86.56 578 CYS A C 1
ATOM 4526 O O . CYS A 1 578 ? 19.432 -17.283 -20.494 1.00 86.56 578 CYS A O 1
ATOM 4528 N N . PRO A 1 579 ? 17.445 -16.278 -20.167 1.00 86.00 579 PRO A N 1
ATOM 4529 C CA . PRO A 1 579 ? 17.134 -17.020 -18.946 1.00 86.00 579 PRO A CA 1
ATOM 4530 C C . PRO A 1 579 ? 16.779 -18.489 -19.216 1.00 86.00 579 PRO A C 1
ATOM 4532 O O . PRO A 1 579 ? 16.795 -19.293 -18.295 1.00 86.00 579 PRO A O 1
ATOM 4535 N N . ASN A 1 580 ? 16.452 -18.830 -20.467 1.00 88.38 580 ASN A N 1
ATOM 4536 C CA . ASN A 1 580 ? 16.090 -20.179 -20.898 1.00 88.38 580 ASN A CA 1
ATOM 4537 C C . ASN A 1 580 ? 16.959 -20.589 -22.100 1.00 88.38 580 ASN A C 1
ATOM 4539 O O . ASN A 1 580 ? 16.427 -20.708 -23.210 1.00 88.38 580 ASN A O 1
ATOM 4543 N N . PRO A 1 581 ? 18.283 -20.746 -21.921 1.00 84.56 581 PRO A N 1
ATOM 4544 C CA . PRO A 1 581 ? 19.198 -21.032 -23.027 1.00 84.56 581 PRO A CA 1
ATOM 4545 C C . PRO A 1 581 ? 18.883 -22.366 -23.722 1.00 84.56 581 PRO A C 1
ATOM 4547 O O . PRO A 1 581 ? 19.112 -22.485 -24.925 1.00 84.56 581 PRO A O 1
ATOM 4550 N N . ASP A 1 582 ? 18.285 -23.315 -22.997 1.00 87.56 582 ASP A N 1
ATOM 4551 C CA . ASP A 1 582 ? 17.945 -24.654 -23.494 1.00 87.56 582 ASP A CA 1
ATOM 4552 C C . ASP A 1 582 ? 16.619 -24.700 -24.265 1.00 87.56 582 ASP A C 1
ATOM 4554 O O . ASP A 1 582 ? 16.333 -25.654 -24.985 1.00 87.56 582 ASP A O 1
ATOM 4558 N N . ASN A 1 583 ? 15.782 -23.663 -24.151 1.00 86.50 583 ASN A N 1
ATOM 4559 C CA . ASN A 1 583 ? 14.501 -23.591 -24.857 1.00 86.50 583 ASN A CA 1
ATOM 4560 C C . ASN A 1 583 ? 14.699 -23.024 -26.264 1.00 86.50 583 ASN A C 1
ATOM 4562 O O . ASN A 1 583 ? 14.127 -21.990 -26.609 1.00 86.50 583 ASN A O 1
ATOM 4566 N N . GLN A 1 584 ? 15.555 -23.688 -27.033 1.00 84.94 584 GLN A N 1
ATOM 4567 C CA . GLN A 1 584 ? 15.992 -23.262 -28.353 1.00 84.94 584 GLN A CA 1
ATOM 4568 C C . GLN A 1 584 ? 14.815 -23.266 -29.336 1.00 84.94 584 GLN A C 1
ATOM 4570 O O . GLN A 1 584 ? 14.135 -24.279 -29.514 1.00 84.94 584 GLN A O 1
ATOM 4575 N N . ARG A 1 585 ? 14.530 -22.110 -29.938 1.00 86.44 585 ARG A N 1
ATOM 4576 C CA . ARG A 1 585 ? 13.412 -21.898 -30.860 1.00 86.44 585 ARG A CA 1
ATOM 4577 C C . ARG A 1 585 ? 13.870 -21.224 -32.140 1.00 86.44 585 ARG A C 1
ATOM 4579 O O . ARG A 1 585 ? 14.725 -20.346 -32.116 1.00 86.44 585 ARG A O 1
ATOM 4586 N N . CYS A 1 586 ? 13.263 -21.603 -33.257 1.00 82.44 586 CYS A N 1
ATOM 4587 C CA . CYS A 1 586 ? 13.476 -20.945 -34.533 1.00 82.44 586 CYS A CA 1
ATOM 4588 C C . CYS A 1 586 ? 12.993 -19.490 -34.460 1.00 82.44 586 CYS A C 1
ATOM 4590 O O . CYS A 1 586 ? 11.883 -19.221 -34.003 1.00 82.44 586 CYS A O 1
ATOM 4592 N N . ILE A 1 587 ? 13.810 -18.546 -34.935 1.00 79.31 587 ILE A N 1
ATOM 4593 C CA . ILE A 1 587 ? 13.456 -17.118 -34.953 1.00 79.31 587 ILE A CA 1
ATOM 4594 C C . ILE A 1 587 ? 12.320 -16.800 -35.937 1.00 79.31 587 ILE A C 1
ATOM 4596 O O . ILE A 1 587 ? 11.622 -15.806 -35.760 1.00 79.31 587 ILE A O 1
ATOM 4600 N N . HIS A 1 588 ? 12.146 -17.635 -36.962 1.00 82.88 588 HIS A N 1
ATOM 4601 C CA . HIS A 1 588 ? 11.183 -17.405 -38.034 1.00 82.88 588 HIS A CA 1
ATOM 4602 C C . HIS A 1 588 ? 9.813 -18.026 -37.752 1.00 82.88 588 HIS A C 1
ATOM 4604 O O . HIS A 1 588 ? 8.815 -17.404 -38.080 1.00 82.88 588 HIS A O 1
ATOM 4610 N N . CYS A 1 589 ? 9.751 -19.213 -37.138 1.00 84.62 589 CYS A N 1
ATOM 4611 C CA . CYS A 1 589 ? 8.485 -19.918 -36.877 1.00 84.62 589 CYS A CA 1
ATOM 4612 C C . CYS A 1 589 ? 8.222 -20.222 -35.394 1.00 84.62 589 CYS A C 1
ATOM 4614 O O . CYS A 1 589 ? 7.165 -20.720 -35.030 1.00 84.62 589 CYS A O 1
ATOM 4616 N N . GLY A 1 590 ? 9.194 -20.004 -34.503 1.00 83.56 590 GLY A N 1
ATOM 4617 C CA . GLY A 1 590 ? 9.056 -20.294 -33.070 1.00 83.56 590 GLY A CA 1
ATOM 4618 C C . GLY A 1 590 ? 9.042 -21.771 -32.681 1.00 83.56 590 GLY A C 1
ATOM 4619 O O . GLY A 1 590 ? 8.959 -22.065 -31.479 1.00 83.56 590 GLY A O 1
ATOM 4620 N N . ALA A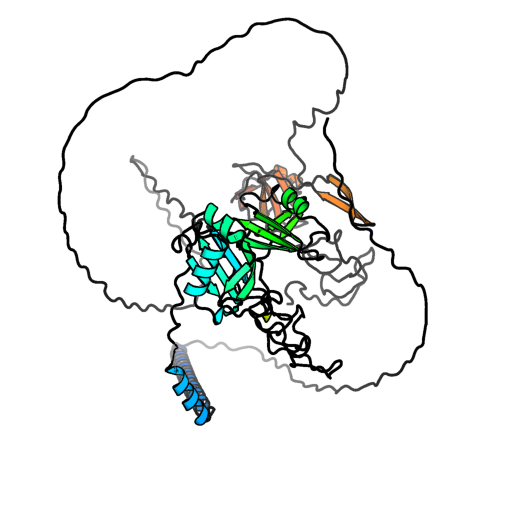 1 591 ? 9.147 -22.692 -33.645 1.00 86.44 591 ALA A N 1
ATOM 4621 C CA . ALA A 1 591 ? 9.270 -24.124 -33.394 1.00 86.44 591 ALA A CA 1
ATOM 4622 C C . ALA A 1 591 ? 10.515 -24.418 -32.551 1.00 86.44 591 ALA A C 1
ATOM 4624 O O . ALA A 1 591 ? 11.537 -23.745 -32.689 1.00 86.44 591 ALA A O 1
ATOM 4625 N N . LYS A 1 592 ? 10.438 -25.418 -31.666 1.00 87.69 592 LYS A N 1
ATOM 4626 C CA . LYS A 1 592 ? 11.609 -25.867 -30.904 1.00 87.69 592 LYS A CA 1
ATOM 4627 C C . LYS A 1 592 ? 12.590 -26.541 -31.860 1.00 87.69 592 LYS A C 1
ATOM 4629 O O . LYS A 1 592 ? 12.219 -27.505 -32.519 1.00 87.69 592 LYS A O 1
ATOM 4634 N N . VAL A 1 593 ? 13.818 -26.039 -31.922 1.00 88.06 593 VAL A N 1
ATOM 4635 C CA . VAL A 1 593 ? 14.868 -26.540 -32.821 1.00 88.06 593 VAL A CA 1
ATOM 4636 C C . VAL A 1 593 ? 16.157 -26.708 -32.043 1.00 88.06 593 VAL A C 1
ATOM 4638 O O . VAL A 1 593 ? 16.447 -25.900 -31.169 1.00 88.06 593 VAL A O 1
ATOM 4641 N N . GLN A 1 594 ? 16.939 -27.735 -32.364 1.00 85.31 594 GLN A N 1
ATOM 4642 C CA . GLN A 1 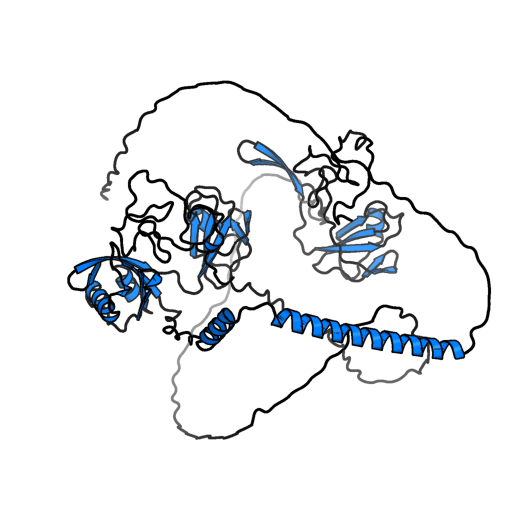594 ? 18.297 -27.846 -31.843 1.00 85.31 594 GLN A CA 1
ATOM 4643 C C . GLN A 1 594 ? 19.208 -26.878 -32.615 1.00 85.31 594 GLN A C 1
ATOM 4645 O O . GLN A 1 594 ? 19.214 -26.857 -33.845 1.00 85.31 594 GLN A O 1
ATOM 4650 N N . LEU A 1 595 ? 19.945 -26.040 -31.893 1.00 76.94 595 LEU A N 1
ATOM 4651 C CA . LEU A 1 595 ? 21.002 -25.178 -32.408 1.00 76.94 595 LEU A CA 1
ATOM 4652 C C . LEU A 1 595 ? 22.307 -25.968 -32.379 1.00 76.94 595 LEU A C 1
ATOM 4654 O O . LEU A 1 595 ? 22.792 -26.352 -31.316 1.00 76.94 595 LEU A O 1
ATOM 4658 N N . THR A 1 596 ? 22.880 -26.182 -33.555 1.00 81.31 596 THR A N 1
ATOM 4659 C CA . THR A 1 596 ? 24.262 -26.641 -33.709 1.00 81.31 596 THR A CA 1
ATOM 4660 C C . THR A 1 596 ? 25.199 -25.432 -33.797 1.00 81.31 596 THR A C 1
ATOM 4662 O O . THR A 1 596 ? 24.742 -24.293 -33.936 1.00 81.31 596 THR A O 1
ATOM 4665 N N . LEU A 1 597 ? 26.516 -25.658 -33.735 1.00 76.25 597 LEU A N 1
ATOM 4666 C CA . LEU A 1 597 ? 27.517 -24.601 -33.958 1.00 76.25 597 LEU A CA 1
ATOM 4667 C C . LEU A 1 597 ? 27.383 -23.947 -35.347 1.00 76.25 597 LEU A C 1
ATOM 4669 O O . LEU A 1 597 ? 27.729 -22.780 -35.502 1.00 76.25 597 LEU A O 1
ATOM 4673 N N . GLU A 1 598 ? 26.825 -24.666 -36.324 1.00 78.06 598 GLU A N 1
ATOM 4674 C CA . GLU A 1 598 ? 26.579 -24.186 -37.691 1.00 78.06 598 GLU A CA 1
ATOM 4675 C C . GLU A 1 598 ? 25.226 -23.465 -37.852 1.00 78.06 598 GLU A C 1
ATOM 4677 O O . GLU A 1 598 ? 24.902 -22.970 -38.930 1.00 78.06 598 GLU A O 1
ATOM 4682 N N . GLY A 1 599 ? 24.434 -23.367 -36.778 1.00 72.75 599 GLY A N 1
ATOM 4683 C CA . GLY A 1 599 ? 23.099 -22.768 -36.780 1.00 72.75 599 GLY A CA 1
ATOM 4684 C C . GLY A 1 599 ? 21.985 -23.761 -36.421 1.00 72.75 599 GLY A C 1
ATOM 4685 O O . GLY A 1 599 ? 22.251 -24.897 -36.015 1.00 72.75 599 GLY A O 1
ATOM 4686 N N . PRO A 1 600 ? 20.710 -23.339 -36.494 1.00 76.50 600 PRO A N 1
ATOM 4687 C CA . PRO A 1 600 ? 19.578 -24.224 -36.232 1.00 76.50 600 PRO A CA 1
ATOM 4688 C C . PRO A 1 600 ? 19.557 -25.371 -37.244 1.00 76.50 600 PRO A C 1
ATOM 4690 O O . PRO A 1 600 ? 19.728 -25.141 -38.441 1.00 76.50 600 PRO A O 1
ATOM 4693 N N . VAL A 1 601 ? 19.313 -26.596 -36.768 1.00 84.75 601 VAL A N 1
ATOM 4694 C CA . VAL A 1 601 ? 19.087 -27.752 -37.646 1.00 84.75 601 VAL A CA 1
ATOM 4695 C C . VAL A 1 601 ? 17.985 -27.394 -38.649 1.00 84.75 601 VAL A C 1
ATOM 4697 O O . VAL A 1 601 ? 16.956 -26.808 -38.279 1.00 84.75 601 VAL A O 1
ATOM 4700 N N . LYS A 1 602 ? 18.223 -27.707 -39.931 1.00 84.06 602 LYS A N 1
ATOM 4701 C CA . LYS A 1 602 ? 17.233 -27.506 -40.994 1.00 84.06 602 LYS A CA 1
ATOM 4702 C C . LYS A 1 602 ? 15.930 -28.190 -40.580 1.00 84.06 602 LYS A C 1
ATOM 4704 O O . LYS A 1 602 ? 15.915 -29.375 -40.271 1.00 84.06 602 LYS A O 1
ATOM 4709 N N . HIS A 1 603 ? 14.860 -27.414 -40.553 1.00 85.56 603 HIS A N 1
ATOM 4710 C CA . HIS A 1 603 ? 13.502 -27.861 -40.279 1.00 85.56 603 HIS A CA 1
ATOM 4711 C C . HIS A 1 603 ? 12.586 -27.180 -41.289 1.00 85.56 603 HIS A C 1
ATOM 4713 O O . HIS A 1 603 ? 12.939 -26.122 -41.823 1.00 85.56 603 HIS A O 1
ATOM 4719 N N . ASP A 1 604 ? 11.413 -27.759 -41.521 1.00 88.88 604 ASP A N 1
ATOM 4720 C CA . ASP A 1 604 ? 10.394 -27.150 -42.368 1.00 88.88 604 ASP A CA 1
ATOM 4721 C C . ASP A 1 604 ? 9.841 -25.910 -41.666 1.00 88.88 604 ASP A C 1
ATOM 4723 O O . ASP A 1 604 ? 8.977 -25.961 -40.789 1.00 88.88 604 ASP A O 1
ATOM 4727 N N . CYS A 1 605 ? 10.444 -24.770 -41.985 1.00 84.69 605 CYS A N 1
ATOM 4728 C CA . CYS A 1 605 ? 10.128 -23.504 -41.362 1.00 84.69 605 CYS A CA 1
ATOM 4729 C C . CYS A 1 605 ? 8.946 -22.865 -42.089 1.00 84.69 605 CYS A C 1
ATOM 4731 O O . CYS A 1 605 ? 9.100 -22.365 -43.202 1.00 84.69 605 CYS A O 1
ATOM 4733 N N . GLN A 1 606 ? 7.777 -22.853 -41.449 1.00 85.50 606 GLN A N 1
ATOM 4734 C CA . GLN A 1 606 ? 6.666 -21.994 -41.852 1.00 85.50 606 GLN A CA 1
ATOM 4735 C C . GLN A 1 606 ? 6.768 -20.681 -41.070 1.00 85.50 606 GLN A C 1
ATOM 4737 O O . GLN A 1 606 ? 6.504 -20.683 -39.868 1.00 85.50 606 GLN A O 1
ATOM 4742 N N . PRO A 1 607 ? 7.254 -19.588 -41.684 1.00 79.50 607 PRO A N 1
ATOM 4743 C CA . PRO A 1 607 ? 7.463 -18.343 -40.966 1.00 79.50 607 PRO A CA 1
ATOM 4744 C C . PRO A 1 607 ? 6.122 -17.783 -40.484 1.00 79.50 607 PRO A C 1
ATOM 4746 O O . PRO A 1 607 ? 5.249 -17.477 -41.289 1.00 79.50 607 PRO A O 1
ATOM 4749 N N . GLU A 1 608 ? 5.996 -17.614 -39.173 1.00 75.19 608 GLU A N 1
ATOM 4750 C CA . GLU A 1 608 ? 4.882 -16.929 -38.520 1.00 75.19 608 GLU A CA 1
ATOM 4751 C C . GLU A 1 608 ? 5.474 -15.778 -37.710 1.00 75.19 608 GLU A C 1
ATOM 4753 O O . GLU A 1 608 ? 6.458 -15.959 -36.979 1.00 75.19 608 GLU A O 1
ATOM 4758 N N . TYR A 1 609 ? 4.909 -14.572 -37.806 1.00 68.50 609 TYR A N 1
ATOM 4759 C CA . TYR A 1 609 ? 5.435 -13.470 -37.012 1.00 68.50 609 TYR A CA 1
ATOM 4760 C C . TYR A 1 609 ? 5.137 -13.686 -35.525 1.00 68.50 609 TYR A C 1
ATOM 4762 O O . TYR A 1 609 ? 4.087 -13.305 -35.018 1.00 68.50 609 TYR A O 1
ATOM 4770 N N . LEU A 1 610 ? 6.125 -14.172 -34.772 1.00 64.69 610 LEU A N 1
ATOM 4771 C CA . LEU A 1 610 ? 6.022 -14.415 -33.323 1.00 64.69 610 LEU A CA 1
ATOM 4772 C C . LEU A 1 610 ? 5.600 -13.195 -32.489 1.00 64.69 610 LEU A C 1
ATOM 4774 O O . LEU A 1 610 ? 5.144 -13.347 -31.357 1.00 64.69 610 LEU A O 1
ATOM 4778 N N . ILE A 1 611 ? 5.800 -11.981 -33.009 1.00 66.06 611 ILE A N 1
ATOM 4779 C CA . ILE A 1 611 ? 5.498 -10.741 -32.284 1.00 66.06 611 ILE A CA 1
ATOM 4780 C C . ILE A 1 611 ? 4.062 -10.266 -32.538 1.00 66.06 611 ILE A C 1
ATOM 4782 O O . ILE A 1 611 ? 3.439 -9.757 -31.606 1.00 66.06 611 ILE A O 1
ATOM 4786 N N . CYS A 1 612 ? 3.537 -10.400 -33.760 1.00 70.38 612 CYS A N 1
ATOM 4787 C CA . CYS A 1 612 ? 2.190 -9.930 -34.107 1.00 70.38 612 CYS A CA 1
ATOM 4788 C C . CYS A 1 612 ? 1.159 -11.045 -34.322 1.00 70.38 612 CYS A C 1
ATOM 4790 O O . CYS A 1 612 ? -0.026 -10.734 -34.315 1.00 70.38 612 CYS A O 1
ATOM 4792 N N . GLY A 1 613 ? 1.578 -12.311 -34.403 1.00 60.25 613 GLY A N 1
ATOM 4793 C CA . GLY A 1 613 ? 0.691 -13.455 -34.629 1.00 60.25 613 GLY A CA 1
ATOM 4794 C C . GLY A 1 613 ? -0.029 -13.410 -35.978 1.00 60.25 613 GLY A C 1
ATOM 4795 O O . GLY A 1 613 ? -1.112 -13.978 -36.084 1.00 60.25 613 GLY A O 1
ATOM 4796 N N . GLU A 1 614 ? 0.540 -12.686 -36.949 1.00 49.34 614 GLU A N 1
ATOM 4797 C CA . GLU A 1 614 ? 0.037 -12.536 -38.322 1.00 49.34 614 GLU A CA 1
ATOM 4798 C C . GLU A 1 614 ? 0.921 -13.275 -39.326 1.00 49.34 614 GLU A C 1
ATOM 4800 O O . GLU A 1 614 ? 2.158 -13.343 -39.096 1.00 49.34 614 GLU A O 1
#

Sequence (614 aa):
MEVDEAYPGPSRAPESLTADTDASGVSSRQPKTDEPAPVDATLGNETGDATCSERHGWTEDAWHTVLSRRQKKNQLKKQRSLMEKAVKANEKFESDPPAEKQKREATQGFRRRKRRGPPPLPKEDIKIILRPHKGLWVKNIMGLELSRAVIDACQRSFNGNDFLLRVHPGSNIVILSTPSTEVASRLRGISQLKIRGQIHAFNAYVADPEGVLRGIIHGIPAGTSQDELLENLPVRTQGVNFERARMLGSSKTAIITFTGNVLPSSVYIMGAGLICYPYKPTVQVCKICLQTGHRTDVCPTPNVNVCLKCGAREPMQGHDCIPKRVICDGEHPTENSLCKKKLKNVAPPKKLRTDQPKDWVSQPEYTGDAKSSEEFPPLRMNMPRWFSSDRMEQRQSRSRSRSRSRSQSRSRSRSRSRRDRHHTNTAPPAPGKPSLKNQPKHRGPPAEMGSCEESQDALATGRTNINQLIGDITLTIGDRQVPFQGHLKSAGETCKGVVTVTDNETSESLRRKLEWIDGEILYVRKLGTSNVAVVTFKGRRVPRFIHYCFENVPVRYYKKTVPACYRCGTVGHRPDACPNPDNQRCIHCGAKVQLTLEGPVKHDCQPEYLICGE

Foldseek 3Di:
DDDDDDDDDDDDDDDDDDDDDDDDDDDDDDDDDDDDDDDDDDDDDDDDDDDDDDDDDDDPVVVVVVVVVVVVVVVVVVVVVVVVVVVVVVVVVPPDDPVVVVVVVVVVVCPPPPPPDPDDADQLWWKKKKFWFDQDQCVVADQVLVLVQLCVLLVVPDDSVQWDWDADRLASMIMITGNDPVSLVSSQPQQWTQGPNDIIGIHMDTDDHPFKFKWKWAQAQFPQAFVLQVVFFPPPPPPWAWDTKDDPPRHRMIMTITRHLEDDQWTAGPNDTIGIHGDFDFFEAAQQQRATRYYVRRDNCNPWHADQAARDTPDDVPPPHDGQERQDRDPDHPPDPPPPSRTDPDDPRPHPPPPPPPPPPPDPPPPPPDDDDDDDDDDDDDDDDDDDDDDDDDDDDDDDDDDDDDDDDDDDDDDDDDDDDDDDDDDDDDDDDDDDDDDDDDDDDDDDDDDDPDDPPPVPPPLDPQFDWPDWDWDDDPNDTDIDTDTDHPPAAKFKWKWFADQPDAQVNQVVFKAAPVFDFNGWHDDPSGRMIMTMTHHNDDDQWIGGNNDTIGIHGDDDDFDQAQQQRDTRDYVVPDPCNQQGAHVFARHRFDADPVGTDDDPGDGANSVPRD